Protein AF-A0A6A6PWF0-F1 (afdb_monomer_lite)

Foldseek 3Di:
DVCPVCVVVVNVVVCVVVVCCCVVAQFVQQQVVCCVVPVDGGGAADPDADSRNDRPDDDDDDDDVCCLAPPVQVVLLVVLVVQLVQWDDDPQATWHPFDFQPFWWFADPVGDIDGTAIHWLLVLVVLLVSLVVNLVRVCPYPSVVCNVVSVVNNVRRDHQQDAAPQLATAGGPDRTHTDLVTQQDLSSQVCLPPNVVDAPVDHDPCSLVNSVSSVVVSVVSDPWWAQSLLQVLQNCLRSLNQVSSVVSLVVNVVQCVPQPVHNFIDTPNHTDCNRVVSNVVSVVSQAWDQDDDLLQREIEGRSRHDQVPQWDKDFQDAGPQGKGKIWTHHRQATAEMEIERPPQDDYHYHYPRHDPPDLDHDYDYDDDPDDDDDDHDSPDDDDDPPPD

Organism: NCBI:txid245834

Radius of gyration: 24.99 Å; chains: 1; bounding box: 84×56×59 Å

Structure (mmCIF, N/CA/C/O backbone):
data_AF-A0A6A6PWF0-F1
#
_entry.id   AF-A0A6A6PWF0-F1
#
loop_
_atom_site.group_PDB
_atom_site.id
_atom_site.type_symbol
_atom_site.label_atom_id
_atom_site.label_alt_id
_atom_site.label_comp_id
_atom_site.label_asym_id
_atom_site.label_entity_id
_atom_site.label_seq_id
_atom_site.pdbx_PDB_ins_code
_atom_site.Cartn_x
_atom_site.Cartn_y
_atom_site.Cartn_z
_atom_site.occupancy
_atom_site.B_iso_or_equiv
_atom_site.auth_seq_id
_atom_site.auth_comp_id
_atom_site.auth_asym_id
_atom_site.auth_atom_id
_atom_site.pdbx_PDB_model_num
ATOM 1 N N . MET A 1 1 ? -35.819 4.314 -5.195 1.00 50.22 1 MET A N 1
ATOM 2 C CA . MET A 1 1 ? -36.202 5.014 -3.950 1.00 50.22 1 MET A CA 1
ATOM 3 C C . MET A 1 1 ? -36.511 6.486 -4.195 1.00 50.22 1 MET A C 1
ATOM 5 O O . MET A 1 1 ? -37.603 6.909 -3.853 1.00 50.22 1 MET A O 1
ATOM 9 N N . ASN A 1 2 ? -35.628 7.238 -4.864 1.00 58.84 2 ASN A N 1
ATOM 10 C CA . ASN A 1 2 ? -35.817 8.678 -5.130 1.00 58.84 2 ASN A CA 1
ATOM 11 C C . ASN A 1 2 ? -37.139 9.038 -5.842 1.00 58.84 2 ASN A C 1
ATOM 13 O O . ASN A 1 2 ? -37.716 10.078 -5.557 1.00 58.84 2 ASN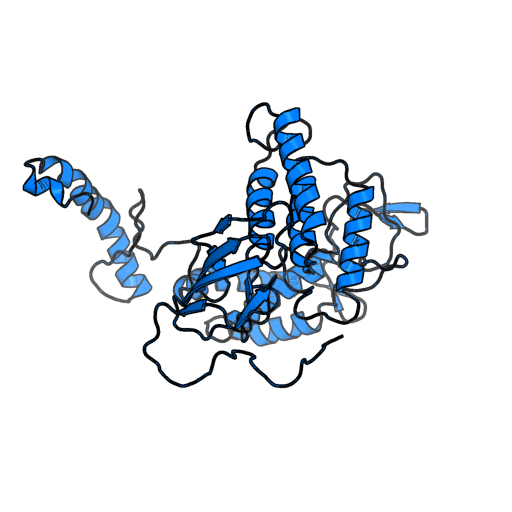 A O 1
ATOM 17 N N . HIS A 1 3 ? -37.653 8.156 -6.704 1.00 73.38 3 HIS A N 1
ATOM 18 C CA . HIS A 1 3 ? -38.919 8.341 -7.433 1.00 73.38 3 HIS A CA 1
ATOM 19 C C . HIS A 1 3 ? -40.106 7.575 -6.825 1.00 73.38 3 HIS A C 1
ATOM 21 O O . HIS A 1 3 ? -41.115 7.346 -7.480 1.00 73.38 3 HIS A O 1
ATOM 27 N N . TRP A 1 4 ? -40.005 7.089 -5.587 1.00 72.31 4 TRP A N 1
ATOM 28 C CA . TRP A 1 4 ? -41.142 6.392 -4.971 1.00 72.31 4 TRP A CA 1
ATOM 29 C C . TRP A 1 4 ? -42.232 7.359 -4.529 1.00 72.31 4 TRP A C 1
ATOM 31 O O . TRP A 1 4 ? -43.408 7.015 -4.568 1.00 72.31 4 TRP A O 1
ATOM 41 N N . LEU A 1 5 ? -41.837 8.576 -4.153 1.00 66.94 5 LEU A N 1
ATOM 42 C CA . LEU A 1 5 ? -42.781 9.606 -3.753 1.00 66.94 5 LEU A CA 1
ATOM 43 C C . LEU A 1 5 ? -43.485 10.259 -4.951 1.00 66.94 5 LEU A C 1
ATOM 45 O O . LEU A 1 5 ? -44.610 10.706 -4.793 1.00 66.94 5 LEU A O 1
ATOM 49 N N . THR A 1 6 ? -42.874 10.286 -6.142 1.00 68.25 6 THR A N 1
ATOM 50 C CA . THR A 1 6 ? -43.317 11.150 -7.252 1.00 68.25 6 THR A CA 1
ATOM 51 C C . THR A 1 6 ? -44.765 10.912 -7.653 1.00 68.25 6 THR A C 1
ATOM 53 O O . THR A 1 6 ? -45.541 11.863 -7.718 1.00 68.25 6 THR A O 1
ATOM 56 N N . GLU A 1 7 ? -45.163 9.653 -7.836 1.00 68.31 7 GLU A N 1
ATOM 57 C CA . GLU A 1 7 ? -46.548 9.336 -8.200 1.00 68.31 7 GLU A CA 1
ATOM 58 C C . GLU A 1 7 ? -47.506 9.512 -7.016 1.00 68.31 7 GLU A C 1
ATOM 60 O O . GLU A 1 7 ? -48.598 10.057 -7.166 1.00 68.31 7 GLU A O 1
ATOM 65 N N . MET A 1 8 ? -47.093 9.111 -5.808 1.00 59.66 8 MET A N 1
ATOM 66 C CA . MET A 1 8 ? -47.953 9.200 -4.621 1.00 59.66 8 MET A CA 1
ATOM 67 C C . MET A 1 8 ? -48.124 10.632 -4.090 1.00 59.66 8 MET A C 1
ATOM 69 O O . MET A 1 8 ? -49.036 10.875 -3.302 1.00 59.66 8 MET A O 1
ATOM 73 N N . THR A 1 9 ? -47.286 11.580 -4.522 1.00 62.66 9 THR A N 1
ATOM 74 C CA . THR A 1 9 ? -47.379 13.004 -4.166 1.00 62.66 9 THR A CA 1
ATOM 75 C C . THR A 1 9 ? -47.892 13.893 -5.303 1.00 62.66 9 THR A C 1
ATOM 77 O O . THR A 1 9 ? -47.871 15.111 -5.152 1.00 62.66 9 THR A O 1
ATOM 80 N N . GLY A 1 10 ? -48.341 13.328 -6.431 1.00 60.59 10 GLY A N 1
ATOM 81 C CA . GLY A 1 10 ? -48.897 14.096 -7.555 1.00 60.59 10 GLY A CA 1
ATOM 82 C C . GLY A 1 10 ? -47.872 14.914 -8.351 1.00 60.59 10 GLY A C 1
ATOM 83 O O . GLY A 1 10 ? -48.226 15.958 -8.884 1.00 60.59 10 GLY A O 1
ATOM 84 N N . LEU A 1 11 ? -46.617 14.453 -8.410 1.00 80.81 11 LEU A N 1
ATOM 85 C CA . LEU A 1 11 ? -45.506 15.065 -9.154 1.00 80.81 11 LEU A CA 1
ATOM 86 C C . LEU A 1 11 ? -45.065 14.162 -10.322 1.00 80.81 11 LEU A C 1
ATOM 88 O O . LEU A 1 11 ? -43.870 13.929 -10.518 1.00 80.81 11 LEU A O 1
ATOM 92 N N . SER A 1 12 ? -46.017 13.598 -11.070 1.00 78.88 12 SER A N 1
ATOM 93 C CA . SER A 1 12 ? -45.744 12.608 -12.125 1.00 78.88 12 SER A CA 1
ATOM 94 C C . SER A 1 12 ? -44.803 13.138 -13.216 1.00 78.88 12 SER A C 1
ATOM 96 O O . SER A 1 12 ? -43.999 12.390 -13.773 1.00 78.88 12 SER A O 1
ATOM 98 N N . GLU A 1 13 ? -44.822 14.442 -13.496 1.00 82.06 13 GLU A N 1
ATOM 99 C CA . GLU A 1 13 ? -43.918 15.085 -14.452 1.00 82.06 13 GLU A CA 1
ATOM 100 C C . GLU A 1 13 ? -42.437 15.020 -14.042 1.00 82.06 13 GLU A C 1
ATOM 102 O O . GLU A 1 13 ? -41.566 15.113 -14.904 1.00 82.06 13 GLU A O 1
ATOM 107 N N . MET A 1 14 ? -42.136 14.821 -12.752 1.00 81.50 14 MET A N 1
ATOM 108 C CA . MET A 1 14 ? -40.769 14.673 -12.233 1.00 81.50 14 MET A CA 1
ATOM 109 C C . MET A 1 14 ? -40.227 13.241 -12.393 1.00 81.50 14 ME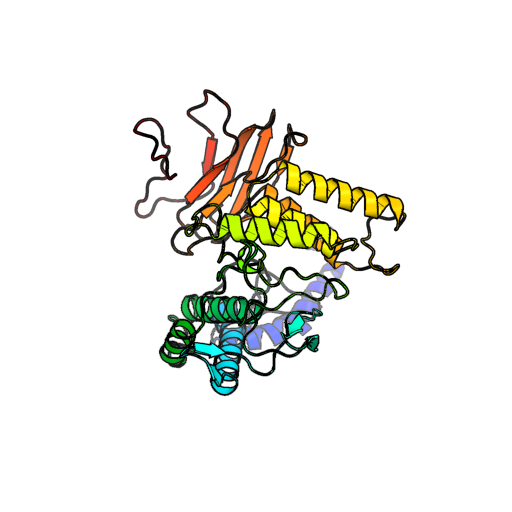T A C 1
ATOM 111 O O . MET A 1 14 ? -39.047 12.988 -12.148 1.00 81.50 14 MET A O 1
ATOM 115 N N . SER A 1 15 ? -41.070 12.288 -12.810 1.00 83.06 15 SER A N 1
ATOM 116 C CA . SER A 1 15 ? -40.637 10.948 -13.228 1.00 83.06 15 SER A CA 1
ATOM 117 C C . SER A 1 15 ? -40.211 10.915 -14.705 1.00 83.06 15 SER A C 1
ATOM 119 O O . SER A 1 15 ? -39.480 10.010 -15.109 1.00 83.06 15 SER A O 1
ATOM 121 N N . LEU A 1 16 ? -40.625 11.894 -15.525 1.00 83.19 16 LEU A N 1
ATOM 122 C CA . LEU A 1 16 ? -40.379 11.885 -16.974 1.00 83.19 16 LEU A CA 1
ATOM 123 C C . LEU A 1 16 ? -38.888 11.902 -17.317 1.00 83.19 16 LEU A C 1
ATOM 125 O O . LEU A 1 16 ? -38.469 11.212 -18.241 1.00 83.19 16 LEU A O 1
ATOM 129 N N . GLN A 1 17 ? -38.073 12.635 -16.558 1.00 81.62 17 GLN A N 1
ATOM 130 C CA . GLN A 1 17 ? -36.632 12.717 -16.795 1.00 81.62 17 GLN A CA 1
ATOM 131 C C . GLN A 1 17 ? -35.948 11.363 -16.580 1.00 81.62 17 GLN A C 1
ATOM 133 O O . GLN A 1 17 ? -35.047 11.022 -17.342 1.00 81.62 17 GLN A O 1
ATOM 138 N N . LEU A 1 18 ? -36.405 10.570 -15.602 1.00 82.19 18 LEU A N 1
ATOM 139 C CA . LEU A 1 18 ? -35.912 9.208 -15.395 1.00 82.19 18 LEU A CA 1
ATOM 140 C C . LEU A 1 18 ? -36.261 8.327 -16.596 1.00 82.19 18 LEU A C 1
ATOM 142 O O . LEU A 1 18 ? -35.384 7.655 -17.125 1.00 82.19 18 LEU A O 1
ATOM 146 N N . PHE A 1 19 ? -37.513 8.358 -17.063 1.00 84.44 19 PHE A N 1
ATOM 147 C CA . PHE A 1 19 ? -37.938 7.534 -18.198 1.00 84.44 19 PHE A CA 1
ATOM 148 C C . PHE A 1 19 ? -37.248 7.925 -19.507 1.00 84.44 19 PHE A C 1
ATOM 150 O O . PHE A 1 19 ? -36.826 7.044 -20.253 1.00 84.44 19 PHE A O 1
ATOM 157 N N . GLU A 1 20 ? -37.085 9.220 -19.778 1.00 88.50 20 GLU A N 1
ATOM 158 C CA . GLU A 1 20 ? -36.365 9.706 -20.959 1.00 88.50 20 GLU A CA 1
ATOM 159 C C . GLU A 1 20 ? -34.874 9.358 -20.894 1.00 88.50 20 GLU A C 1
ATOM 161 O O . GLU A 1 20 ? -34.296 8.931 -21.893 1.00 88.50 20 GLU A O 1
ATOM 166 N N . PHE A 1 21 ? -34.244 9.475 -19.723 1.00 86.31 21 PHE A N 1
ATOM 167 C CA . PHE A 1 21 ? -32.865 9.038 -19.528 1.00 86.31 21 PHE A CA 1
ATOM 168 C C . PHE A 1 21 ? -32.724 7.520 -19.725 1.00 86.31 21 PHE A C 1
ATOM 170 O O . PHE A 1 21 ? -31.868 7.074 -20.493 1.00 86.31 21 PHE A O 1
ATOM 177 N N . THR A 1 22 ? -33.608 6.719 -19.121 1.00 87.31 22 THR A N 1
ATOM 178 C CA . THR A 1 22 ? -33.600 5.263 -19.291 1.00 87.31 22 THR A CA 1
ATOM 179 C C . THR A 1 22 ? -33.787 4.877 -20.754 1.00 87.31 22 THR A C 1
ATOM 181 O O . THR A 1 22 ? -32.994 4.115 -21.293 1.00 87.31 22 THR A O 1
ATOM 184 N N . LYS A 1 23 ? -34.785 5.441 -21.434 1.00 89.19 23 LYS A N 1
ATOM 185 C CA . LYS A 1 23 ? -35.098 5.108 -22.825 1.00 89.19 23 LYS A CA 1
ATOM 186 C C . LYS A 1 23 ? -34.008 5.537 -23.804 1.00 89.19 23 LYS A C 1
ATOM 188 O O . LYS A 1 23 ? -33.675 4.778 -24.706 1.00 89.19 23 LYS A O 1
ATOM 193 N N . ASN A 1 24 ? -33.487 6.754 -23.665 1.00 85.00 24 ASN A N 1
ATOM 194 C CA . ASN A 1 24 ? -32.607 7.336 -24.679 1.00 85.00 24 ASN A CA 1
ATOM 195 C C . ASN A 1 24 ? -31.121 7.057 -24.427 1.00 85.00 24 ASN A C 1
ATOM 197 O O . ASN A 1 24 ? -30.316 7.265 -25.333 1.00 85.00 24 ASN A O 1
ATOM 201 N N . ARG A 1 25 ? -30.739 6.649 -23.209 1.00 79.81 25 ARG A N 1
ATOM 202 C CA . ARG A 1 25 ? -29.336 6.413 -22.827 1.00 79.81 25 ARG A CA 1
ATOM 203 C C . ARG A 1 25 ? -29.112 5.006 -22.289 1.00 79.81 25 ARG A C 1
ATOM 205 O O . ARG A 1 25 ? -28.317 4.269 -22.857 1.00 79.81 25 ARG A O 1
ATOM 212 N N . VAL A 1 26 ? -29.845 4.616 -21.247 1.00 81.69 26 VAL A N 1
ATOM 213 C CA . VAL A 1 26 ? -29.623 3.331 -20.560 1.00 81.69 26 VAL A CA 1
ATOM 214 C C . VAL A 1 26 ? -30.003 2.146 -21.446 1.00 81.69 26 VAL A C 1
ATOM 216 O O . VAL A 1 26 ? -29.246 1.193 -21.540 1.00 81.69 26 VAL A O 1
ATOM 219 N N . MET A 1 27 ? -31.149 2.189 -22.127 1.00 88.19 27 MET A N 1
ATOM 220 C CA . MET A 1 27 ? -31.620 1.073 -22.949 1.00 88.19 27 MET A CA 1
ATOM 221 C C . MET A 1 27 ? -30.676 0.762 -24.126 1.00 88.19 27 MET A C 1
ATOM 223 O O . MET A 1 27 ? -30.226 -0.378 -24.185 1.00 88.19 27 MET A O 1
ATOM 227 N N . PRO A 1 28 ? -30.290 1.715 -25.007 1.00 83.56 28 PRO A N 1
ATOM 228 C CA . PRO A 1 28 ? -29.384 1.422 -26.127 1.00 83.56 28 PRO A CA 1
ATOM 229 C C . PRO A 1 28 ? -28.013 0.893 -25.684 1.00 83.56 28 PRO A C 1
ATOM 231 O O . PRO A 1 28 ? -27.473 -0.042 -26.274 1.00 83.56 28 PRO A O 1
ATOM 234 N N . ASN A 1 29 ? -27.459 1.457 -24.607 1.00 73.38 29 ASN A N 1
ATOM 235 C CA . ASN A 1 29 ? -26.204 0.974 -24.034 1.00 73.38 29 ASN A CA 1
ATOM 236 C C . ASN A 1 29 ? -26.389 -0.416 -23.404 1.00 73.38 29 ASN A C 1
ATOM 238 O O . ASN A 1 29 ? -25.547 -1.295 -23.567 1.00 73.38 29 ASN A O 1
ATOM 242 N N . GLY A 1 30 ? -27.521 -0.639 -22.736 1.00 76.94 30 GLY A N 1
ATOM 243 C CA . GLY A 1 30 ? -27.873 -1.901 -22.102 1.00 76.94 30 GLY A CA 1
ATOM 244 C C . GLY A 1 30 ? -28.115 -3.042 -23.085 1.00 76.94 30 GLY A C 1
ATOM 245 O O . GLY A 1 30 ? -27.901 -4.194 -22.713 1.00 76.94 30 GLY A O 1
ATOM 246 N N . GLU A 1 31 ? -28.535 -2.750 -24.321 1.00 81.94 31 GLU A N 1
ATOM 247 C CA . GLU A 1 31 ? -28.619 -3.735 -25.410 1.00 81.94 31 GLU A CA 1
ATOM 248 C C . GLU A 1 31 ? -27.229 -4.251 -25.777 1.00 81.94 31 GLU A C 1
ATOM 250 O O . GLU A 1 31 ? -26.996 -5.459 -25.793 1.00 81.94 31 GLU A O 1
ATOM 255 N N . SER A 1 32 ? -26.280 -3.327 -25.950 1.00 65.44 32 SER A N 1
ATOM 256 C CA . SER A 1 32 ? -24.874 -3.671 -26.187 1.00 65.44 32 SER A CA 1
ATOM 257 C C . SER A 1 32 ? -24.307 -4.473 -25.015 1.00 65.44 32 SER A C 1
ATOM 259 O O . SER A 1 32 ? -23.651 -5.488 -25.216 1.00 65.44 32 SER A O 1
ATOM 261 N N . THR A 1 33 ? -24.603 -4.076 -23.776 1.00 67.19 33 THR A N 1
ATOM 262 C CA . THR A 1 33 ? -24.169 -4.800 -22.573 1.00 67.19 33 THR A CA 1
ATOM 263 C C . THR A 1 33 ? -24.767 -6.208 -22.495 1.00 67.19 33 THR A C 1
ATOM 265 O O . THR A 1 33 ? -24.056 -7.151 -22.153 1.00 67.19 33 THR A O 1
ATOM 268 N N . ALA A 1 34 ? -26.049 -6.387 -22.827 1.00 62.06 34 ALA A N 1
ATOM 269 C CA . ALA A 1 34 ? -26.700 -7.697 -22.820 1.00 62.06 34 ALA A CA 1
ATOM 270 C C . ALA A 1 34 ? -26.109 -8.643 -23.876 1.00 62.06 34 ALA A C 1
ATOM 272 O O . ALA A 1 34 ? -25.882 -9.822 -23.590 1.00 62.06 34 ALA A O 1
ATOM 273 N N . GLU A 1 35 ? -25.806 -8.119 -25.063 1.00 66.19 35 GLU A N 1
ATOM 274 C CA . GLU A 1 35 ? -25.160 -8.869 -26.137 1.00 66.19 35 GLU A CA 1
ATOM 275 C C . GLU A 1 35 ? -23.707 -9.211 -25.782 1.00 66.19 35 GLU A C 1
ATOM 277 O O . GLU A 1 35 ? -23.317 -10.376 -25.806 1.00 66.19 35 GLU A O 1
ATOM 282 N N . ILE A 1 36 ? -22.915 -8.215 -25.383 1.00 51.59 36 ILE A N 1
ATOM 283 C CA . ILE A 1 36 ? -21.474 -8.360 -25.149 1.00 51.59 36 ILE A CA 1
ATOM 284 C C . ILE A 1 36 ? -21.184 -9.194 -23.897 1.00 51.59 36 ILE A C 1
ATOM 286 O O . ILE A 1 36 ? -20.310 -10.059 -23.933 1.00 51.59 36 ILE A O 1
ATOM 290 N N . LEU A 1 37 ? -21.885 -8.949 -22.783 1.00 48.75 37 LEU A N 1
ATOM 291 C CA . LEU A 1 37 ? -21.586 -9.614 -21.508 1.00 48.75 37 LEU A CA 1
ATOM 292 C C . LEU A 1 37 ? -22.328 -10.936 -21.327 1.00 48.75 37 LEU A C 1
ATOM 294 O O . LEU A 1 37 ? -21.829 -11.821 -20.632 1.00 48.75 37 LEU A O 1
ATOM 298 N N . TYR A 1 38 ? -23.515 -11.074 -21.919 1.00 56.97 38 TYR A N 1
ATOM 299 C CA . TYR A 1 38 ? -24.390 -12.218 -21.654 1.00 56.97 38 TYR A CA 1
ATOM 300 C C . TYR A 1 38 ? -24.803 -12.988 -22.904 1.00 56.97 38 TYR A C 1
ATOM 302 O O . TYR A 1 38 ? -25.457 -14.021 -22.769 1.00 56.97 38 TYR A O 1
ATOM 310 N N . ASN A 1 39 ? -24.413 -12.537 -24.102 1.00 73.19 39 ASN A N 1
ATOM 311 C CA . ASN A 1 39 ? -24.857 -13.103 -25.377 1.00 73.19 39 ASN A CA 1
ATOM 312 C C . ASN A 1 39 ? -26.389 -13.261 -25.439 1.00 73.19 39 ASN A C 1
ATOM 314 O O . ASN A 1 39 ? -26.926 -14.257 -25.929 1.00 73.19 39 ASN A O 1
ATOM 318 N N . CYS A 1 40 ? -27.091 -12.279 -24.874 1.00 68.38 40 CYS A N 1
ATOM 319 C CA . CYS A 1 40 ? -28.536 -12.262 -24.735 1.00 68.38 40 CYS A CA 1
ATOM 320 C C . CYS A 1 40 ? -29.131 -11.136 -25.576 1.00 68.38 40 CYS A C 1
ATOM 322 O O . CYS A 1 40 ? -28.606 -10.029 -25.625 1.00 68.38 40 CYS A O 1
ATOM 324 N N . SER A 1 41 ? -30.289 -11.400 -26.174 1.00 71.25 41 SER A N 1
ATOM 325 C CA . SER A 1 41 ? -31.147 -10.353 -26.732 1.00 71.25 41 SER A CA 1
ATOM 326 C C . SER A 1 41 ? -31.846 -9.559 -25.621 1.00 71.25 41 SER A C 1
ATOM 328 O O . SER A 1 41 ? -32.154 -10.121 -24.568 1.00 71.25 41 SER A O 1
ATOM 330 N N . GLY A 1 42 ? -32.218 -8.307 -25.890 1.00 84.44 42 GLY A N 1
ATOM 331 C CA . GLY A 1 42 ? -32.834 -7.405 -24.908 1.00 84.44 42 GLY A CA 1
ATOM 332 C C . GLY A 1 42 ? -31.804 -6.429 -24.345 1.00 84.44 42 GLY A C 1
ATOM 333 O O . GLY A 1 42 ? -30.763 -6.249 -24.959 1.00 84.44 42 GLY A O 1
ATOM 334 N N . TRP A 1 43 ? -32.082 -5.802 -23.201 1.00 90.69 43 TRP A N 1
ATOM 335 C CA . TRP A 1 43 ? -31.158 -4.865 -22.555 1.00 90.69 43 TRP A CA 1
ATOM 336 C C . TRP A 1 43 ? -31.033 -5.151 -21.060 1.00 90.69 43 TRP A C 1
ATOM 338 O O . TRP A 1 43 ? -31.970 -5.648 -20.432 1.00 90.69 43 TRP A O 1
ATOM 348 N N . VAL A 1 44 ? -29.876 -4.827 -20.489 1.00 73.38 44 VAL A N 1
ATOM 349 C CA . VAL A 1 44 ? -29.591 -4.960 -19.056 1.00 73.38 44 VAL A CA 1
ATOM 350 C C . VAL A 1 44 ? -28.894 -3.701 -18.550 1.00 73.38 44 VAL A C 1
ATOM 352 O O . VAL A 1 44 ? -28.167 -3.050 -19.289 1.00 73.38 44 VAL A O 1
ATOM 355 N N . SER A 1 45 ? -29.118 -3.349 -17.289 1.00 73.50 45 SER A N 1
ATOM 356 C CA . SER A 1 45 ? -28.374 -2.306 -16.584 1.00 73.50 45 SER A CA 1
ATOM 357 C C . SER A 1 45 ? -28.095 -2.784 -15.162 1.00 73.50 45 SER A C 1
ATOM 359 O O . SER A 1 45 ? -28.877 -3.556 -14.598 1.00 73.50 45 SER A O 1
ATOM 361 N N . HIS A 1 46 ? -26.960 -2.374 -14.605 1.00 76.88 46 HIS A N 1
ATOM 362 C CA . HIS A 1 46 ? -26.474 -2.833 -13.308 1.00 76.88 46 HIS A CA 1
ATOM 363 C C . HIS A 1 46 ? -26.685 -1.773 -12.220 1.00 76.88 46 HIS A C 1
ATOM 365 O O . HIS A 1 46 ? -27.330 -0.749 -12.425 1.00 76.88 46 HIS A O 1
ATOM 371 N N . HIS A 1 47 ? -26.198 -2.069 -11.015 1.00 56.47 47 HIS A N 1
ATOM 372 C CA . HIS A 1 47 ? -26.518 -1.329 -9.794 1.00 56.47 47 HIS A CA 1
ATOM 373 C C . HIS A 1 47 ? -26.172 0.174 -9.819 1.00 56.47 47 HIS A C 1
ATOM 375 O O . HIS A 1 47 ? -26.850 0.934 -9.129 1.00 56.47 47 HIS A O 1
ATOM 381 N N . ASN A 1 48 ? -25.205 0.599 -10.644 1.00 55.44 48 ASN A N 1
ATOM 382 C CA . ASN A 1 48 ? -24.834 2.000 -10.852 1.00 55.44 48 ASN A CA 1
ATOM 383 C C . ASN A 1 48 ? -25.076 2.415 -12.310 1.00 55.44 48 ASN A C 1
ATOM 385 O O . ASN A 1 48 ? -24.908 1.614 -13.223 1.00 55.44 48 ASN A O 1
ATOM 389 N N . ASN A 1 49 ? -25.496 3.664 -12.508 1.00 62.97 49 ASN A N 1
ATOM 390 C CA . ASN A 1 49 ? -25.573 4.348 -13.803 1.00 62.97 49 ASN A CA 1
ATOM 391 C C . ASN A 1 49 ? -25.035 5.772 -13.605 1.00 62.97 49 ASN A C 1
ATOM 393 O O . ASN A 1 49 ? -25.128 6.324 -12.506 1.00 62.97 49 ASN A O 1
ATOM 397 N N . ASP A 1 50 ? -24.532 6.386 -14.668 1.00 65.62 50 ASP A N 1
ATOM 398 C CA . ASP A 1 50 ? -24.020 7.757 -14.672 1.00 65.62 50 ASP A CA 1
ATOM 399 C C . ASP A 1 50 ? -24.736 8.629 -15.721 1.00 65.62 50 ASP A C 1
ATOM 401 O O . ASP A 1 50 ? -25.695 8.199 -16.356 1.00 65.62 50 ASP A O 1
ATOM 405 N N . LEU A 1 51 ? -24.286 9.869 -15.938 1.00 63.91 51 LEU A N 1
ATOM 406 C CA . LEU A 1 51 ? -24.880 10.772 -16.937 1.00 63.91 51 LEU A CA 1
ATOM 407 C C . LEU A 1 51 ? -24.874 10.196 -18.367 1.00 63.91 51 LEU A C 1
ATOM 409 O O . LEU A 1 51 ? -25.715 10.565 -19.193 1.00 63.91 51 LEU A O 1
ATOM 413 N N . TRP A 1 52 ? -23.928 9.314 -18.676 1.00 65.00 52 TRP A N 1
ATOM 414 C CA . TRP A 1 52 ? -23.745 8.744 -20.006 1.00 65.00 52 TRP A CA 1
ATOM 415 C C . TRP A 1 52 ? -24.626 7.514 -20.242 1.00 65.00 52 TRP A C 1
ATOM 417 O O . TRP A 1 52 ? -24.719 7.048 -21.379 1.00 65.00 52 TRP A O 1
ATOM 427 N N . GLY A 1 53 ? -25.341 7.051 -19.212 1.00 63.97 53 GLY A N 1
ATOM 428 C CA . GLY A 1 53 ? -26.150 5.841 -19.270 1.00 63.97 53 GLY A CA 1
ATOM 429 C C . GLY A 1 53 ? -25.287 4.592 -19.238 1.00 63.97 53 GLY A C 1
ATOM 430 O O . GLY A 1 53 ? -25.591 3.648 -19.969 1.00 63.97 53 GLY A O 1
ATOM 431 N N . ASP A 1 54 ? -24.197 4.607 -18.463 1.00 65.19 54 ASP A N 1
ATOM 432 C CA . ASP A 1 54 ? -23.388 3.411 -18.279 1.00 65.19 54 ASP A CA 1
ATOM 433 C C . ASP A 1 54 ? -24.242 2.279 -17.697 1.00 65.19 54 ASP A C 1
ATOM 435 O O . ASP A 1 54 ? -24.896 2.412 -16.663 1.00 65.19 54 ASP A O 1
ATOM 439 N N . THR A 1 55 ? -24.265 1.176 -18.432 1.00 67.06 55 THR A N 1
ATOM 440 C CA . THR A 1 55 ? -25.005 -0.039 -18.089 1.00 67.06 55 THR A CA 1
ATOM 441 C C . THR A 1 55 ? -24.077 -1.191 -17.774 1.00 67.06 55 THR A C 1
ATOM 443 O O . THR A 1 55 ? -24.550 -2.253 -17.357 1.00 67.06 55 THR A O 1
ATOM 446 N N . ALA A 1 56 ? -22.768 -0.987 -17.934 1.00 54.12 56 ALA A N 1
ATOM 447 C CA . ALA A 1 56 ? -21.777 -1.905 -17.438 1.00 54.12 56 ALA A CA 1
ATOM 448 C C . ALA A 1 56 ? -21.826 -1.920 -15.899 1.00 54.12 56 ALA A C 1
ATOM 450 O O . ALA A 1 56 ? -22.243 -0.958 -15.251 1.00 54.12 56 ALA A O 1
ATOM 451 N N . PRO A 1 57 ? -21.421 -3.022 -15.265 1.00 50.69 57 PRO A N 1
ATOM 452 C CA . PRO A 1 57 ? -21.221 -3.025 -13.825 1.00 50.69 57 PRO A CA 1
ATOM 453 C C . PRO A 1 57 ? -20.059 -2.074 -13.458 1.00 50.69 57 PRO A C 1
ATOM 455 O O . PRO A 1 57 ? -18.907 -2.397 -13.736 1.00 50.69 57 PRO A O 1
ATOM 458 N N . HIS A 1 58 ? -20.350 -0.930 -12.828 1.00 46.84 58 HIS A N 1
ATOM 459 C CA . HIS A 1 58 ? -19.355 0.052 -12.351 1.00 46.84 58 HIS A CA 1
ATOM 460 C C . HIS A 1 58 ? -19.066 -0.132 -10.845 1.00 46.84 58 HIS A C 1
ATOM 462 O O . HIS A 1 58 ? -20.033 -0.237 -10.096 1.00 46.84 58 HIS A O 1
ATOM 468 N N . ASP A 1 59 ? -17.795 -0.229 -10.407 1.00 34.88 59 ASP A N 1
ATOM 469 C CA . ASP A 1 59 ? -17.088 0.710 -9.487 1.00 34.88 59 ASP A CA 1
ATOM 470 C C . ASP A 1 59 ? -15.785 0.154 -8.837 1.00 34.88 59 ASP A C 1
ATOM 472 O O . ASP A 1 59 ? -15.576 -1.055 -8.714 1.00 34.88 59 ASP A O 1
ATOM 476 N N . GLU A 1 60 ? -14.936 1.090 -8.383 1.00 40.03 60 GLU A N 1
ATOM 477 C CA . GLU A 1 60 ? -13.510 1.028 -7.981 1.00 40.03 60 GLU A CA 1
ATOM 478 C C . GLU A 1 60 ? -13.144 0.354 -6.642 1.00 40.03 60 GLU A C 1
ATOM 480 O O . GLU A 1 60 ? -11.978 0.316 -6.259 1.00 40.03 60 GLU A O 1
ATOM 485 N N . PHE A 1 61 ? -14.076 -0.258 -5.925 1.00 39.06 61 PHE A N 1
ATOM 486 C CA . PHE A 1 61 ? -13.748 -1.132 -4.797 1.00 39.06 61 PHE A CA 1
ATOM 487 C C . PHE A 1 61 ? -14.821 -2.201 -4.695 1.00 39.06 61 PHE A C 1
ATOM 489 O O . PHE A 1 61 ? -15.845 -1.988 -4.057 1.00 39.06 61 PHE A O 1
ATOM 496 N N . THR A 1 62 ? -14.605 -3.358 -5.318 1.00 34.97 62 THR A N 1
ATOM 497 C CA . THR A 1 62 ? -15.083 -4.682 -4.878 1.00 34.97 62 THR A CA 1
ATOM 498 C C . THR A 1 62 ? -14.718 -5.733 -5.923 1.00 34.97 62 THR A C 1
ATOM 500 O O . THR A 1 62 ? -14.666 -5.469 -7.121 1.00 34.97 62 THR A O 1
ATOM 503 N N . GLY A 1 63 ? -14.418 -6.947 -5.460 1.00 40.38 63 GLY A N 1
ATOM 504 C CA . GLY A 1 63 ? -14.034 -8.054 -6.327 1.00 40.38 63 GLY A CA 1
ATOM 505 C C . GLY A 1 63 ? -15.191 -8.498 -7.216 1.00 40.38 63 GLY A C 1
ATOM 506 O O . GLY A 1 63 ? -16.065 -9.232 -6.765 1.00 40.38 63 GLY A O 1
ATOM 507 N N . ASN A 1 64 ? -15.156 -8.098 -8.485 1.00 43.91 64 ASN A N 1
ATOM 508 C CA . ASN A 1 64 ? -15.931 -8.712 -9.552 1.00 43.91 64 ASN A CA 1
ATOM 509 C C . ASN A 1 64 ? -14.956 -9.285 -10.587 1.00 43.91 64 ASN A C 1
ATOM 511 O O . ASN A 1 64 ? -14.085 -8.585 -11.106 1.00 43.91 64 ASN A O 1
ATOM 515 N N . THR A 1 65 ? -15.122 -10.564 -10.903 1.00 48.25 65 THR A N 1
ATOM 516 C CA . THR A 1 65 ? -14.405 -11.273 -11.967 1.00 48.25 65 THR A CA 1
ATOM 517 C C . THR A 1 65 ? -14.471 -10.546 -13.320 1.00 48.25 65 THR A C 1
ATOM 519 O O . THR A 1 65 ? -13.541 -10.675 -14.103 1.00 48.25 65 THR A O 1
ATOM 522 N N . SER A 1 66 ? -15.479 -9.709 -13.599 1.00 48.53 66 SER A N 1
ATOM 523 C CA . SER A 1 66 ? -15.536 -8.948 -14.860 1.00 48.53 66 SER A CA 1
ATOM 524 C C . SER A 1 66 ? -14.397 -7.930 -15.012 1.00 48.53 66 SER A C 1
ATOM 526 O O . SER A 1 66 ? -13.696 -7.986 -16.014 1.00 48.53 66 SER A O 1
ATOM 528 N N . PHE A 1 67 ? -14.143 -7.057 -14.024 1.00 55.38 67 PHE A N 1
ATOM 529 C CA . PHE A 1 67 ? -13.026 -6.090 -14.074 1.00 55.38 67 PHE A CA 1
ATOM 530 C C . PHE A 1 67 ? -11.678 -6.791 -14.267 1.00 55.38 67 PHE A C 1
ATOM 532 O O . PHE A 1 67 ? -10.822 -6.339 -15.032 1.00 55.38 67 PHE A O 1
ATOM 539 N N . LEU A 1 68 ? -11.519 -7.929 -13.584 1.00 56.66 68 LEU A N 1
ATOM 540 C CA . LEU A 1 68 ? -10.329 -8.754 -13.680 1.00 56.66 68 LEU A CA 1
ATOM 541 C C . LEU A 1 68 ? -10.083 -9.183 -15.132 1.00 56.66 68 LEU A C 1
ATOM 543 O O . LEU A 1 68 ? -9.001 -8.938 -15.656 1.00 56.66 68 LEU A O 1
ATOM 547 N N . HIS A 1 69 ? -11.093 -9.759 -15.788 1.00 58.25 69 HIS A N 1
ATOM 548 C CA . HIS A 1 69 ? -10.978 -10.296 -17.144 1.00 58.25 69 HIS A CA 1
ATOM 549 C C . HIS A 1 69 ? -10.956 -9.222 -18.242 1.00 58.25 69 HIS A C 1
ATOM 551 O O . HIS A 1 69 ? -10.189 -9.360 -19.191 1.00 58.25 69 HIS A O 1
ATOM 557 N N . THR A 1 70 ? -11.766 -8.164 -18.142 1.00 59.00 70 THR A N 1
ATOM 558 C CA . THR A 1 70 ? -11.950 -7.200 -19.243 1.00 59.00 70 THR A CA 1
ATOM 559 C C . THR A 1 70 ? -10.995 -6.012 -19.198 1.00 59.00 70 THR A C 1
ATOM 561 O O . THR A 1 70 ? -10.803 -5.366 -20.224 1.00 59.00 70 THR A O 1
ATOM 564 N N . THR A 1 71 ? -10.395 -5.717 -18.039 1.00 63.09 71 THR A N 1
ATOM 565 C CA . THR A 1 71 ? -9.598 -4.494 -17.844 1.00 63.09 71 THR A CA 1
ATOM 566 C C . THR A 1 71 ? -8.231 -4.789 -17.238 1.00 63.09 71 THR A C 1
ATOM 568 O O . THR A 1 71 ? -7.208 -4.531 -17.871 1.00 63.09 71 THR A O 1
ATOM 571 N N . ALA A 1 72 ? -8.189 -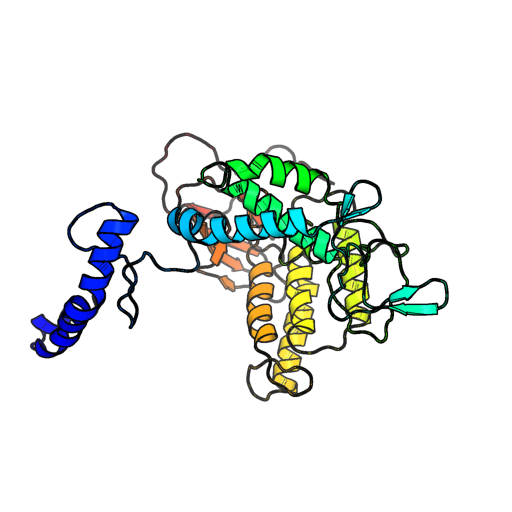5.361 -16.031 1.00 65.12 72 ALA A N 1
ATOM 572 C CA . ALA A 1 72 ? -6.931 -5.537 -15.306 1.00 65.12 72 ALA A CA 1
ATOM 573 C C . ALA A 1 72 ? -5.980 -6.502 -16.026 1.00 65.12 72 ALA A C 1
ATOM 575 O O . ALA A 1 72 ? -4.792 -6.220 -16.163 1.00 65.12 72 ALA A O 1
ATOM 576 N N . ILE A 1 73 ? -6.497 -7.628 -16.521 1.00 72.00 73 ILE A N 1
ATOM 577 C CA . ILE A 1 73 ? -5.676 -8.642 -17.185 1.00 72.00 73 ILE A CA 1
ATOM 578 C C . ILE A 1 73 ? -5.115 -8.171 -18.521 1.00 72.00 73 ILE A C 1
ATOM 580 O O . ILE A 1 73 ? -3.918 -8.375 -18.713 1.00 72.00 73 ILE A O 1
ATOM 584 N N . PRO A 1 74 ? -5.876 -7.524 -19.421 1.00 78.06 74 PRO A N 1
ATOM 585 C CA . PRO A 1 74 ? -5.299 -6.931 -20.623 1.00 78.06 74 PRO A CA 1
ATOM 586 C C . PRO A 1 74 ? -4.172 -5.928 -20.327 1.00 78.06 74 PRO A C 1
ATOM 588 O O . PRO A 1 74 ? -3.126 -5.991 -20.968 1.00 78.06 74 PRO A O 1
ATOM 591 N N . ILE A 1 75 ? -4.327 -5.070 -19.309 1.00 76.06 75 ILE A N 1
ATOM 592 C CA . ILE A 1 75 ? -3.282 -4.112 -18.899 1.00 76.06 75 ILE A CA 1
ATOM 593 C C . ILE A 1 75 ? -2.036 -4.845 -18.391 1.00 76.06 75 ILE A C 1
ATOM 595 O O . ILE A 1 75 ? -0.929 -4.591 -18.864 1.00 76.06 75 ILE A O 1
ATOM 599 N N . LEU A 1 76 ? -2.205 -5.779 -17.449 1.00 76.38 76 LEU A N 1
ATOM 600 C CA . LEU A 1 76 ? -1.088 -6.551 -16.899 1.00 76.38 76 LEU A CA 1
ATOM 601 C C . LEU A 1 76 ? -0.408 -7.403 -17.977 1.00 76.38 76 LEU A C 1
ATOM 603 O O . LEU A 1 76 ? 0.810 -7.537 -17.966 1.00 76.38 76 LEU A O 1
ATOM 607 N N . THR A 1 77 ? -1.178 -7.933 -18.928 1.00 81.19 77 THR A N 1
ATOM 608 C CA . THR A 1 77 ? -0.659 -8.676 -20.082 1.00 81.19 77 THR A CA 1
ATOM 609 C C . THR A 1 77 ? 0.258 -7.793 -20.923 1.00 81.19 77 THR A C 1
ATOM 611 O O . THR A 1 77 ? 1.415 -8.154 -21.119 1.00 81.19 77 THR A O 1
ATOM 614 N N . GLY A 1 78 ? -0.205 -6.604 -21.323 1.00 78.62 78 GLY A N 1
ATOM 615 C CA . GLY A 1 78 ? 0.608 -5.666 -22.101 1.00 78.62 78 GLY A CA 1
ATOM 616 C C . GLY A 1 78 ? 1.871 -5.204 -21.364 1.00 78.62 78 GLY A C 1
ATOM 617 O O . GLY A 1 78 ? 2.921 -5.048 -21.983 1.00 78.62 78 GLY A O 1
ATOM 618 N N . LEU A 1 79 ? 1.813 -5.044 -20.035 1.00 80.75 79 LEU A N 1
ATOM 619 C CA . LEU A 1 79 ? 3.001 -4.750 -19.224 1.00 80.75 79 LEU A CA 1
ATOM 620 C C . LEU A 1 79 ? 4.007 -5.909 -19.240 1.00 80.75 79 LEU A C 1
ATOM 622 O O . LEU A 1 79 ? 5.202 -5.674 -19.410 1.00 80.75 79 LEU A O 1
ATOM 626 N N . VAL A 1 80 ? 3.547 -7.155 -19.085 1.00 84.56 80 VAL A N 1
ATOM 627 C CA . VAL A 1 80 ? 4.423 -8.338 -19.152 1.00 84.56 80 VAL A CA 1
ATOM 628 C C . VAL A 1 80 ? 5.071 -8.465 -20.530 1.00 84.56 80 VAL A C 1
ATOM 630 O O . VAL A 1 80 ? 6.273 -8.717 -20.606 1.00 84.56 80 VAL A O 1
ATOM 633 N N . GLU A 1 81 ? 4.310 -8.251 -21.603 1.00 84.81 81 GLU A N 1
ATOM 634 C CA . GLU A 1 81 ? 4.819 -8.263 -22.979 1.00 84.81 81 GLU A CA 1
ATOM 635 C C . GLU A 1 81 ? 5.870 -7.169 -23.201 1.00 84.81 81 GLU A C 1
ATOM 637 O O . GLU A 1 81 ? 6.975 -7.466 -23.651 1.00 84.81 81 GLU A O 1
ATOM 642 N N . PHE A 1 82 ? 5.584 -5.927 -22.798 1.00 88.44 82 PHE A N 1
ATOM 643 C CA . PHE A 1 82 ? 6.544 -4.827 -22.895 1.00 88.44 82 PHE A CA 1
ATOM 644 C C . PHE A 1 82 ? 7.850 -5.151 -22.168 1.00 88.44 82 PHE A C 1
ATOM 646 O O . PHE A 1 82 ? 8.932 -5.024 -22.738 1.00 88.44 82 PHE A O 1
ATOM 653 N N . TYR A 1 83 ? 7.766 -5.593 -20.913 1.00 87.81 83 TYR A N 1
ATOM 654 C CA . TYR A 1 83 ? 8.959 -5.879 -20.128 1.00 87.81 83 TYR A CA 1
ATOM 655 C C . TYR A 1 83 ? 9.713 -7.102 -20.636 1.00 87.81 83 TYR A C 1
ATOM 657 O O . TYR A 1 83 ? 10.931 -7.164 -20.491 1.00 87.81 83 TYR A O 1
ATOM 665 N N . ASN A 1 84 ? 9.043 -8.075 -21.247 1.00 86.06 84 ASN A N 1
ATOM 666 C CA . ASN A 1 84 ? 9.755 -9.157 -21.910 1.00 86.06 84 ASN A CA 1
ATOM 667 C C . ASN A 1 84 ? 10.688 -8.643 -23.012 1.00 86.06 84 ASN A C 1
ATOM 669 O O . ASN A 1 84 ? 11.792 -9.163 -23.156 1.00 86.06 84 ASN A O 1
ATOM 673 N N . ASP A 1 85 ? 10.242 -7.639 -23.760 1.00 87.25 85 ASP A N 1
ATOM 674 C CA . ASP A 1 85 ? 10.984 -7.102 -24.897 1.00 87.25 85 ASP A CA 1
ATOM 675 C C . ASP A 1 85 ? 11.990 -6.020 -24.476 1.00 87.25 85 ASP A C 1
ATOM 677 O O . ASP A 1 85 ? 13.029 -5.854 -25.113 1.00 87.25 85 ASP A O 1
ATOM 681 N N . PHE A 1 86 ? 11.695 -5.290 -23.398 1.00 91.88 86 PHE A N 1
ATOM 682 C CA . PHE A 1 86 ? 12.506 -4.170 -22.921 1.00 91.88 86 PHE A CA 1
ATOM 683 C C . PHE A 1 86 ? 13.677 -4.586 -22.017 1.00 91.88 86 PHE A C 1
ATOM 685 O O . PHE A 1 86 ? 14.682 -3.877 -21.955 1.00 91.88 86 PHE A O 1
ATOM 692 N N . HIS A 1 87 ? 13.574 -5.704 -21.291 1.00 93.56 87 HIS A N 1
ATOM 693 C CA . HIS A 1 87 ? 14.640 -6.128 -20.382 1.00 93.56 87 HIS A CA 1
ATOM 694 C C . HIS A 1 87 ? 15.938 -6.498 -21.111 1.00 93.56 87 HIS A C 1
ATOM 696 O O . HIS A 1 87 ? 15.937 -7.122 -22.171 1.00 93.56 87 HIS A O 1
ATOM 702 N N . ILE A 1 88 ? 17.059 -6.230 -20.444 1.00 94.81 88 ILE A N 1
ATOM 703 C CA . ILE A 1 88 ? 18.369 -6.803 -20.772 1.00 94.81 88 ILE A CA 1
ATOM 704 C C . ILE A 1 88 ? 18.853 -7.703 -19.628 1.00 94.81 88 ILE A C 1
ATOM 706 O O . ILE A 1 88 ? 18.313 -7.656 -18.522 1.00 94.81 88 ILE A O 1
ATOM 710 N N . GLU A 1 89 ? 19.880 -8.523 -19.872 1.00 95.50 89 GLU A N 1
ATOM 711 C CA . GLU A 1 89 ? 20.502 -9.346 -18.825 1.00 95.50 89 GLU A CA 1
ATOM 712 C C . GLU A 1 89 ? 21.727 -8.657 -18.202 1.00 95.50 89 GLU A C 1
ATOM 714 O O . GLU A 1 89 ? 22.608 -8.168 -18.912 1.00 95.50 89 GLU A O 1
ATOM 719 N N . ARG A 1 90 ? 21.812 -8.676 -16.866 1.00 95.12 90 ARG A N 1
ATOM 720 C CA . ARG A 1 90 ? 22.982 -8.263 -16.073 1.00 95.12 90 ARG A CA 1
ATOM 721 C C . ARG A 1 90 ? 23.150 -9.209 -14.886 1.00 95.12 90 ARG A C 1
ATOM 723 O O . ARG A 1 90 ? 22.195 -9.467 -14.162 1.00 95.12 90 ARG A O 1
ATOM 730 N N . ASP A 1 91 ? 24.352 -9.754 -14.700 1.00 94.75 91 ASP A N 1
ATOM 731 C CA . ASP A 1 91 ? 24.698 -10.673 -13.598 1.00 94.75 91 ASP A CA 1
ATOM 732 C C . ASP A 1 91 ? 23.734 -11.873 -13.439 1.00 94.75 91 ASP A C 1
ATOM 734 O O . ASP A 1 91 ? 23.505 -12.374 -12.341 1.00 94.75 91 ASP A O 1
ATOM 738 N N . GLY A 1 92 ? 23.148 -12.338 -14.551 1.00 94.62 92 GLY A N 1
ATOM 739 C CA . GLY A 1 92 ? 22.172 -13.437 -14.579 1.00 94.62 92 GLY A CA 1
ATOM 740 C C . GLY A 1 92 ? 20.718 -13.042 -14.280 1.00 94.62 92 GLY A C 1
ATOM 741 O O . GLY A 1 92 ? 19.840 -13.904 -14.342 1.00 94.62 92 GLY A O 1
ATOM 742 N N . TYR A 1 93 ? 20.450 -11.764 -14.010 1.00 97.00 93 TYR A N 1
ATOM 743 C CA . TYR A 1 93 ? 19.121 -11.203 -13.758 1.00 97.00 93 TYR A CA 1
ATOM 744 C C . TYR A 1 93 ? 18.625 -10.367 -14.942 1.00 97.00 93 TYR A C 1
ATOM 746 O O . TYR A 1 93 ? 19.418 -9.887 -15.751 1.00 97.00 93 TYR A O 1
ATOM 754 N N . LEU A 1 94 ? 17.308 -10.178 -15.031 1.00 96.69 94 LEU A N 1
ATOM 755 C CA . LEU A 1 94 ? 16.685 -9.227 -15.950 1.00 96.69 94 LEU A CA 1
ATOM 756 C C . LEU A 1 94 ? 16.625 -7.844 -15.298 1.00 96.69 94 LEU A C 1
ATOM 758 O O . LEU A 1 94 ? 16.198 -7.711 -14.150 1.00 96.69 94 LEU A O 1
ATOM 762 N N . VAL A 1 95 ? 17.049 -6.823 -16.041 1.00 95.75 95 VAL A N 1
ATOM 763 C CA . VAL A 1 95 ? 17.119 -5.431 -15.581 1.00 95.75 95 VAL A CA 1
ATOM 764 C C . VAL A 1 95 ? 16.618 -4.465 -16.649 1.00 95.75 95 VAL A C 1
ATOM 766 O O . VAL A 1 95 ? 16.727 -4.721 -17.850 1.00 95.75 95 VAL A O 1
ATOM 769 N N . THR A 1 96 ? 16.042 -3.354 -16.206 1.00 93.62 96 THR A N 1
ATOM 770 C CA . THR A 1 96 ? 15.629 -2.222 -17.041 1.00 93.62 96 THR A CA 1
ATOM 771 C C . THR A 1 96 ? 16.842 -1.357 -17.376 1.00 93.62 96 THR A C 1
ATOM 773 O O . THR A 1 96 ? 17.656 -1.040 -16.503 1.00 93.62 96 THR A O 1
ATOM 776 N N . ALA A 1 97 ? 16.990 -0.982 -18.647 1.00 93.06 97 ALA A N 1
ATOM 777 C CA . ALA A 1 97 ? 18.070 -0.109 -19.092 1.00 93.06 97 ALA A CA 1
ATOM 778 C C . ALA A 1 97 ? 17.710 0.600 -20.412 1.00 93.06 97 ALA A C 1
ATOM 780 O O . ALA A 1 97 ? 17.408 -0.081 -21.393 1.00 93.06 97 ALA A O 1
ATOM 781 N N . PRO A 1 98 ? 17.814 1.938 -20.486 1.00 92.62 98 PRO A N 1
ATOM 782 C CA . PRO A 1 98 ? 18.090 2.861 -19.380 1.00 92.62 98 PRO A CA 1
ATOM 783 C C . PRO A 1 98 ? 16.898 2.982 -18.414 1.00 92.62 98 PRO A C 1
ATOM 785 O O . PRO A 1 98 ? 15.750 2.808 -18.817 1.00 92.62 98 PRO A O 1
ATOM 788 N N . SER A 1 99 ? 17.175 3.305 -17.151 1.00 93.50 99 SER A N 1
ATOM 789 C CA . SER A 1 99 ? 16.170 3.665 -16.138 1.00 93.50 99 SER A CA 1
ATOM 790 C C . SER A 1 99 ? 16.715 4.745 -15.187 1.00 93.50 99 SER A C 1
ATOM 792 O O . SER A 1 99 ? 17.823 5.241 -15.395 1.00 93.50 99 SER A O 1
ATOM 794 N N . ALA A 1 100 ? 15.953 5.133 -14.166 1.00 89.81 100 ALA A N 1
ATOM 795 C CA . ALA A 1 100 ? 16.332 6.112 -13.150 1.00 89.81 100 ALA A CA 1
ATOM 796 C C . ALA A 1 100 ? 15.712 5.761 -11.786 1.00 89.81 100 ALA A C 1
ATOM 798 O O . ALA A 1 100 ? 14.618 5.203 -11.724 1.00 89.81 100 ALA A O 1
ATOM 799 N N . SER A 1 101 ? 16.392 6.129 -10.695 1.00 86.38 101 SER A N 1
ATOM 800 C CA . SER A 1 101 ? 15.710 6.325 -9.406 1.00 86.38 101 SER A CA 1
ATOM 801 C C . SER A 1 101 ? 15.035 7.689 -9.458 1.00 86.38 101 SER A C 1
ATOM 803 O O . SER A 1 101 ? 15.609 8.628 -10.013 1.00 86.38 101 SER A O 1
ATOM 805 N N . THR A 1 102 ? 13.815 7.799 -8.945 1.00 83.62 102 THR A N 1
ATOM 806 C CA . THR A 1 102 ? 12.956 8.963 -9.182 1.00 83.62 102 THR A CA 1
ATOM 807 C C . THR A 1 102 ? 13.670 10.251 -8.755 1.00 83.62 102 THR A C 1
ATOM 809 O O . THR A 1 102 ? 14.054 10.374 -7.607 1.00 83.62 102 THR A O 1
ATOM 812 N N . GLU A 1 103 ? 13.898 11.195 -9.676 1.00 83.50 103 GLU A N 1
ATOM 813 C CA . GLU A 1 103 ? 14.447 12.543 -9.395 1.00 83.50 103 GLU A CA 1
ATOM 814 C C . GLU A 1 103 ? 15.724 12.606 -8.516 1.00 83.50 103 GLU A C 1
ATOM 816 O O . GLU A 1 103 ? 16.027 13.645 -7.927 1.00 83.50 103 GLU A O 1
ATOM 821 N N . ASN A 1 104 ? 16.499 11.520 -8.448 1.00 87.06 104 ASN A N 1
ATOM 822 C CA . ASN A 1 104 ? 17.640 11.375 -7.544 1.00 87.06 104 ASN A CA 1
ATOM 823 C C . ASN A 1 104 ? 18.925 11.089 -8.339 1.00 87.06 104 ASN A C 1
ATOM 825 O O . ASN A 1 104 ? 18.894 10.426 -9.382 1.00 87.06 104 ASN A O 1
ATOM 829 N N . THR A 1 105 ? 20.056 11.603 -7.857 1.00 90.81 105 THR A N 1
ATOM 830 C CA . THR A 1 105 ? 21.374 11.446 -8.492 1.00 90.81 105 THR A CA 1
ATOM 831 C C . THR A 1 105 ? 22.351 10.717 -7.577 1.00 90.81 105 THR A C 1
ATOM 833 O O . THR A 1 105 ? 22.249 10.751 -6.353 1.00 90.81 105 THR A O 1
ATOM 836 N N . TYR A 1 106 ? 23.327 10.054 -8.191 1.00 91.44 106 TYR A N 1
ATOM 837 C CA . TYR A 1 106 ? 24.419 9.378 -7.498 1.00 91.44 106 TYR A CA 1
ATOM 838 C C . TYR A 1 106 ? 25.774 9.854 -8.003 1.00 91.44 106 TYR A C 1
ATOM 840 O O . TYR A 1 106 ? 25.898 10.381 -9.114 1.00 91.44 106 TYR A O 1
ATOM 848 N N . ILE A 1 107 ? 26.792 9.630 -7.180 1.00 92.69 107 ILE A N 1
ATOM 849 C CA . ILE A 1 107 ? 28.181 9.977 -7.447 1.00 92.69 107 ILE A CA 1
ATOM 850 C C . ILE A 1 107 ? 28.957 8.678 -7.673 1.00 92.69 107 ILE A C 1
ATOM 852 O O . ILE A 1 107 ? 29.005 7.793 -6.817 1.00 92.69 107 ILE A O 1
ATOM 856 N N . THR A 1 108 ? 29.560 8.545 -8.851 1.00 90.19 108 THR A N 1
ATOM 857 C CA . THR A 1 108 ? 30.436 7.415 -9.181 1.00 90.19 108 THR A CA 1
ATOM 858 C C . THR A 1 108 ? 31.784 7.532 -8.468 1.00 90.19 108 THR A C 1
ATOM 860 O O . THR A 1 108 ? 32.171 8.595 -7.986 1.00 90.19 108 THR A O 1
ATOM 863 N N . SER A 1 109 ? 32.561 6.446 -8.439 1.00 88.38 109 SER A N 1
ATOM 864 C CA . SER A 1 109 ? 33.874 6.410 -7.773 1.00 88.38 109 SER A CA 1
ATOM 865 C C . SER A 1 109 ? 34.900 7.418 -8.316 1.00 88.38 109 SER A C 1
ATOM 867 O O . SER A 1 109 ? 35.864 7.743 -7.629 1.00 88.38 109 SER A O 1
ATOM 869 N N . ASP A 1 110 ? 34.726 7.896 -9.549 1.00 92.00 110 ASP A N 1
ATOM 870 C CA . ASP A 1 110 ? 35.528 8.950 -10.185 1.00 92.00 110 ASP A CA 1
ATOM 871 C C . ASP A 1 110 ? 34.952 10.369 -9.985 1.00 92.00 110 ASP A C 1
ATOM 873 O O . ASP A 1 110 ? 35.492 11.335 -10.522 1.00 92.00 110 ASP A O 1
ATOM 877 N N . GLY A 1 111 ? 33.898 10.513 -9.173 1.00 92.00 111 GLY A N 1
ATOM 878 C CA . GLY A 1 111 ? 33.313 11.795 -8.775 1.00 92.00 111 GLY A CA 1
ATOM 879 C C . GLY A 1 111 ? 32.301 12.378 -9.765 1.00 92.00 111 GLY A C 1
ATOM 880 O O . GLY A 1 111 ? 32.015 13.575 -9.699 1.00 92.00 111 GLY A O 1
ATOM 881 N N . VAL A 1 112 ? 31.777 11.576 -10.698 1.00 92.62 112 VAL A N 1
ATOM 882 C CA . VAL A 1 112 ? 30.817 12.028 -11.716 1.00 92.62 112 VAL A CA 1
ATOM 883 C C . VAL A 1 112 ? 29.382 11.831 -11.228 1.00 92.62 112 VAL A C 1
ATOM 885 O O . VAL A 1 112 ? 28.996 10.752 -10.782 1.00 92.62 112 VAL A O 1
ATOM 888 N N . TYR A 1 113 ? 28.572 12.880 -11.368 1.00 93.00 113 TYR A N 1
ATOM 889 C CA . TYR A 1 113 ? 27.150 12.871 -11.029 1.00 93.00 113 TYR A CA 1
ATOM 890 C C . TYR A 1 113 ? 26.336 12.254 -12.168 1.00 93.00 113 TYR A C 1
ATOM 892 O O . TYR A 1 113 ? 26.475 12.663 -13.323 1.00 93.00 113 TYR A O 1
ATOM 900 N N . ASN A 1 114 ? 25.469 11.294 -11.851 1.00 91.94 114 ASN A N 1
ATOM 901 C CA . ASN A 1 114 ? 24.634 10.588 -12.821 1.00 91.94 114 ASN A CA 1
ATOM 902 C C . ASN A 1 114 ? 23.206 10.383 -12.295 1.00 91.94 114 ASN A C 1
ATOM 904 O O . ASN A 1 114 ? 22.989 10.266 -11.093 1.00 91.94 114 ASN A O 1
ATOM 908 N N . ALA A 1 115 ? 22.238 10.316 -13.214 1.00 90.12 115 ALA A N 1
ATOM 909 C CA . ALA A 1 115 ? 20.828 10.013 -12.919 1.00 90.12 115 ALA A CA 1
ATOM 910 C C . ALA A 1 115 ? 20.333 8.731 -13.615 1.00 90.12 115 ALA A C 1
ATOM 912 O O . ALA A 1 115 ? 19.401 8.080 -13.148 1.00 90.12 115 ALA A O 1
ATOM 913 N N . ILE A 1 116 ? 20.948 8.369 -14.748 1.00 93.19 116 ILE A N 1
ATOM 914 C CA . ILE A 1 116 ? 20.553 7.211 -15.552 1.00 93.19 116 ILE A CA 1
ATOM 915 C C . ILE A 1 116 ? 21.302 5.975 -15.073 1.00 93.19 116 ILE A C 1
ATOM 917 O O . ILE A 1 116 ? 22.527 5.985 -14.976 1.00 93.19 116 ILE A O 1
ATOM 921 N N . VAL A 1 117 ? 20.562 4.902 -14.818 1.00 92.06 117 VAL A N 1
ATOM 922 C CA . VAL A 1 117 ? 21.068 3.654 -14.246 1.00 92.06 117 VAL A CA 1
ATOM 923 C C . VAL A 1 117 ? 20.551 2.424 -14.982 1.00 92.06 117 VAL A C 1
ATOM 925 O O . VAL A 1 117 ? 19.686 2.493 -15.857 1.00 92.06 117 VAL A O 1
ATOM 928 N N . ILE A 1 118 ? 21.106 1.277 -14.597 1.00 93.56 118 ILE A N 1
ATOM 929 C CA . ILE A 1 118 ? 20.691 -0.054 -15.028 1.00 93.56 118 ILE A CA 1
ATOM 930 C C . ILE A 1 118 ? 20.096 -0.760 -13.809 1.00 93.56 118 ILE A C 1
ATOM 932 O O . ILE A 1 118 ? 20.829 -1.030 -12.861 1.00 93.56 118 ILE A O 1
ATOM 936 N N . GLY A 1 119 ? 18.796 -1.060 -13.841 1.00 93.31 119 GLY A N 1
ATOM 937 C CA . GLY A 1 119 ? 18.093 -1.830 -12.809 1.00 93.31 119 GLY A CA 1
ATOM 938 C C . GLY A 1 119 ? 18.069 -1.196 -11.409 1.00 93.31 119 GLY A C 1
ATOM 939 O O . GLY A 1 119 ? 18.587 -1.815 -10.478 1.00 93.31 119 GLY A O 1
ATOM 940 N N . PRO A 1 120 ? 17.477 -0.001 -11.215 1.00 94.00 120 PRO A N 1
ATOM 941 C CA . PRO A 1 120 ? 17.291 0.567 -9.879 1.00 94.00 120 PRO A CA 1
ATOM 942 C C . PRO A 1 120 ? 16.400 -0.328 -9.005 1.00 94.00 120 PRO A C 1
ATOM 944 O O . PRO A 1 120 ? 15.611 -1.136 -9.506 1.00 94.00 120 PRO A O 1
ATOM 947 N N . THR A 1 121 ? 16.501 -0.170 -7.685 1.00 94.62 121 THR A N 1
ATOM 948 C CA . THR A 1 121 ? 15.731 -0.966 -6.717 1.00 94.62 121 THR A CA 1
ATOM 949 C C . THR A 1 121 ? 14.219 -0.764 -6.864 1.00 94.62 121 THR A C 1
ATOM 951 O O . THR A 1 121 ? 13.463 -1.730 -6.745 1.00 94.62 121 THR A O 1
ATOM 954 N N . SER A 1 122 ? 13.774 0.452 -7.197 1.00 92.81 122 SER A N 1
ATOM 955 C CA . SER A 1 122 ? 12.369 0.767 -7.496 1.00 92.81 122 SER A CA 1
ATOM 956 C C . SER A 1 122 ? 11.802 -0.112 -8.613 1.00 92.81 122 SER A C 1
ATOM 958 O O . SER A 1 122 ? 10.745 -0.716 -8.443 1.00 92.81 122 SER A O 1
ATOM 960 N N . ASP A 1 123 ? 12.538 -0.284 -9.712 1.00 94.00 123 ASP A N 1
ATOM 961 C CA . ASP A 1 123 ? 12.112 -1.143 -10.821 1.00 94.00 123 ASP A CA 1
ATOM 962 C C . ASP A 1 123 ? 11.985 -2.602 -10.390 1.00 94.00 123 ASP A C 1
ATOM 964 O O . ASP A 1 123 ? 11.048 -3.287 -10.799 1.00 94.00 123 ASP A O 1
ATOM 968 N N . GLN A 1 124 ? 12.871 -3.080 -9.509 1.00 94.25 124 GLN A N 1
ATOM 969 C CA . GLN A 1 124 ? 12.754 -4.433 -8.964 1.00 94.25 124 GLN A CA 1
ATOM 970 C C . GLN A 1 124 ? 11.467 -4.588 -8.140 1.00 94.25 124 GLN A C 1
ATOM 972 O O . GLN A 1 124 ? 10.808 -5.622 -8.248 1.00 94.25 124 GLN A O 1
ATOM 977 N N . TYR A 1 125 ? 11.059 -3.573 -7.369 1.00 92.50 125 TYR A N 1
ATOM 978 C CA . TYR A 1 125 ? 9.755 -3.583 -6.700 1.00 92.50 125 TYR A CA 1
ATOM 979 C C . TYR A 1 125 ? 8.602 -3.639 -7.701 1.00 92.50 125 TYR A C 1
ATOM 981 O O . TYR A 1 125 ? 7.795 -4.568 -7.640 1.00 92.50 125 TYR A O 1
ATOM 989 N N . TYR A 1 126 ? 8.549 -2.694 -8.645 1.00 90.00 126 TYR A N 1
ATOM 990 C CA . TYR A 1 126 ? 7.459 -2.597 -9.617 1.00 90.00 126 TYR A CA 1
ATOM 991 C C . TYR A 1 126 ? 7.297 -3.881 -10.427 1.00 90.00 126 TYR A C 1
ATOM 993 O O . TYR A 1 126 ? 6.190 -4.398 -10.558 1.00 90.00 126 TYR A O 1
ATOM 1001 N N . LEU A 1 127 ? 8.398 -4.443 -10.922 1.00 92.19 127 LEU A N 1
ATOM 1002 C CA . LEU A 1 127 ? 8.380 -5.664 -11.720 1.00 92.19 127 LEU A CA 1
ATOM 1003 C C . LEU A 1 127 ? 7.892 -6.865 -10.919 1.00 92.19 127 LEU A C 1
ATOM 1005 O O . LEU A 1 127 ? 7.073 -7.638 -11.417 1.00 92.19 127 LEU A O 1
ATOM 1009 N N . ARG A 1 128 ? 8.362 -7.032 -9.677 1.00 92.38 128 ARG A N 1
ATOM 1010 C CA . ARG A 1 128 ? 7.897 -8.131 -8.823 1.00 92.38 128 ARG A CA 1
ATOM 1011 C C . ARG A 1 128 ? 6.416 -7.994 -8.508 1.00 92.38 128 ARG A C 1
ATOM 1013 O O . ARG A 1 128 ? 5.719 -9.002 -8.568 1.00 92.38 128 ARG A O 1
ATOM 1020 N N . GLU A 1 129 ? 5.933 -6.786 -8.239 1.00 85.31 129 GLU A N 1
ATOM 1021 C CA . GLU A 1 129 ? 4.514 -6.513 -7.996 1.00 85.31 129 GLU A CA 1
ATOM 1022 C C . GLU A 1 129 ? 3.663 -6.781 -9.241 1.00 85.31 129 GLU A C 1
ATOM 1024 O O . GLU A 1 129 ? 2.709 -7.552 -9.170 1.00 85.31 129 GLU A O 1
ATOM 1029 N N . ILE A 1 130 ? 4.032 -6.239 -10.406 1.00 85.56 130 ILE A N 1
ATOM 1030 C CA . ILE A 1 130 ? 3.321 -6.462 -11.676 1.00 85.56 130 ILE A CA 1
ATOM 1031 C C . ILE A 1 130 ? 3.254 -7.957 -12.000 1.00 85.56 130 ILE A C 1
ATOM 1033 O O . ILE A 1 130 ? 2.174 -8.480 -12.276 1.00 85.56 130 ILE A O 1
ATOM 1037 N N . LEU A 1 131 ? 4.388 -8.662 -11.936 1.00 90.69 131 LEU A N 1
ATOM 1038 C CA . LEU A 1 131 ? 4.466 -10.083 -12.274 1.00 90.69 131 LEU A CA 1
ATOM 1039 C C . LEU A 1 131 ? 3.723 -10.954 -11.258 1.00 90.69 131 LEU A C 1
ATOM 1041 O O . LEU A 1 131 ? 3.013 -11.872 -11.657 1.00 90.69 131 LEU A O 1
ATOM 1045 N N . THR A 1 132 ? 3.845 -10.669 -9.960 1.00 85.88 132 THR A N 1
ATOM 1046 C CA . THR A 1 132 ? 3.130 -11.416 -8.911 1.00 85.88 132 THR A CA 1
ATOM 1047 C C . THR A 1 132 ? 1.626 -11.208 -9.041 1.00 85.88 132 THR A C 1
ATOM 1049 O O . THR A 1 132 ? 0.873 -12.181 -9.063 1.00 85.88 132 THR A O 1
ATOM 1052 N N . ASN A 1 133 ? 1.182 -9.962 -9.219 1.00 77.81 133 ASN A N 1
ATOM 1053 C CA . ASN A 1 133 ? -0.229 -9.645 -9.420 1.00 77.81 133 ASN A CA 1
ATOM 1054 C C . ASN A 1 133 ? -0.766 -10.297 -10.695 1.00 77.81 133 ASN A C 1
ATOM 1056 O O . ASN A 1 133 ? -1.824 -10.918 -10.644 1.00 77.81 133 ASN A O 1
ATOM 1060 N N . PHE A 1 134 ? -0.017 -10.254 -11.803 1.00 83.44 134 PHE A N 1
ATOM 1061 C CA . PHE A 1 134 ? -0.372 -10.970 -13.026 1.00 83.44 134 PHE A CA 1
ATOM 1062 C C . PHE A 1 134 ? -0.511 -12.475 -12.779 1.00 83.44 134 PHE A C 1
ATOM 1064 O O . PHE A 1 134 ? -1.531 -13.050 -13.145 1.00 83.44 134 PHE A O 1
ATOM 1071 N N . LEU A 1 135 ? 0.460 -13.132 -12.141 1.00 85.19 135 LEU A N 1
ATOM 1072 C CA . LEU A 1 135 ? 0.419 -14.579 -11.891 1.00 85.19 135 LEU A CA 1
ATOM 1073 C C . LEU A 1 135 ? -0.742 -14.990 -10.974 1.00 85.19 135 LEU A C 1
ATOM 1075 O O . LEU A 1 135 ? -1.377 -16.016 -11.221 1.00 85.19 135 LEU A O 1
ATOM 1079 N N . ASN A 1 136 ? -1.067 -14.164 -9.977 1.00 75.38 136 ASN A N 1
ATOM 1080 C CA . ASN A 1 136 ? -2.186 -14.401 -9.065 1.00 75.38 136 ASN A CA 1
ATOM 1081 C C . ASN A 1 136 ? -3.542 -14.403 -9.783 1.00 75.38 136 ASN A C 1
ATOM 1083 O O . ASN A 1 136 ? -4.455 -15.112 -9.364 1.00 75.38 136 ASN A O 1
ATOM 1087 N N . VAL A 1 137 ? -3.682 -13.628 -10.863 1.00 70.44 137 VAL A N 1
ATOM 1088 C CA . VAL A 1 137 ? -4.974 -13.441 -11.541 1.00 70.44 137 VAL A CA 1
ATOM 1089 C C . VAL A 1 137 ? -5.076 -14.161 -12.885 1.00 70.44 137 VAL A C 1
ATOM 1091 O O . VAL A 1 137 ? -6.167 -14.551 -13.281 1.00 70.44 137 VAL A O 1
ATOM 1094 N N . SER A 1 138 ? -3.963 -14.373 -13.588 1.00 70.50 138 SER A N 1
ATOM 1095 C CA . SER A 1 138 ? -3.931 -14.864 -14.979 1.00 70.50 138 SER A CA 1
ATOM 1096 C C . SER A 1 138 ? -4.151 -16.369 -15.134 1.00 70.50 138 SER A C 1
ATOM 1098 O O . SER A 1 138 ? -4.520 -16.827 -16.215 1.00 70.50 138 SER A O 1
ATOM 1100 N N . SER A 1 139 ? -3.960 -17.157 -14.072 1.00 63.19 139 SER A N 1
ATOM 1101 C CA . SER A 1 139 ? -4.131 -18.618 -14.126 1.00 63.19 139 SER A CA 1
ATOM 1102 C C . SER A 1 139 ? -5.565 -19.054 -14.464 1.00 63.19 139 SER A C 1
ATOM 1104 O O . SER A 1 139 ? -5.770 -20.162 -14.961 1.00 63.19 139 SER A O 1
ATOM 1106 N N . MET A 1 140 ? -6.548 -18.174 -14.254 1.00 57.94 140 MET A N 1
ATOM 1107 C CA . MET A 1 140 ? -7.973 -18.431 -14.482 1.00 57.94 140 MET A CA 1
ATOM 1108 C C . MET A 1 140 ? -8.530 -17.739 -15.737 1.00 57.94 140 MET A C 1
ATOM 1110 O O . MET A 1 140 ? -9.746 -17.705 -15.917 1.00 57.94 140 MET A O 1
ATOM 1114 N N . THR A 1 141 ? -7.680 -17.166 -16.602 1.00 66.19 141 THR A N 1
ATOM 1115 C CA . THR A 1 141 ? -8.129 -16.267 -17.682 1.00 66.19 141 THR A CA 1
ATOM 1116 C C . THR A 1 141 ? -7.506 -16.573 -19.041 1.00 66.19 141 THR A C 1
ATOM 1118 O O . THR A 1 141 ? -6.660 -17.461 -19.184 1.00 66.19 141 THR A O 1
ATOM 1121 N N . ASP A 1 142 ? -7.925 -15.833 -20.069 1.00 72.06 142 ASP A N 1
ATOM 1122 C CA . ASP A 1 142 ? -7.457 -16.022 -21.446 1.00 72.06 142 ASP A CA 1
ATOM 1123 C C . ASP A 1 142 ? -5.959 -15.697 -21.625 1.00 72.06 142 ASP A C 1
ATOM 1125 O O . ASP A 1 142 ? -5.303 -16.233 -22.524 1.00 72.06 142 ASP A O 1
ATOM 1129 N N . SER A 1 143 ? -5.359 -14.939 -20.698 1.00 78.12 143 SER A N 1
ATOM 1130 C CA . SER A 1 143 ? -3.917 -14.638 -20.671 1.00 78.12 143 SER A CA 1
ATOM 1131 C C . SER A 1 143 ? -3.045 -15.756 -20.086 1.00 78.12 143 SER A C 1
ATOM 1133 O O . SER A 1 143 ? -1.826 -15.599 -19.985 1.00 78.12 143 SER A O 1
ATOM 1135 N N . LYS A 1 144 ? -3.614 -16.924 -19.750 1.00 81.62 144 LYS A N 1
ATOM 1136 C CA . LYS A 1 144 ? -2.869 -18.082 -19.213 1.00 81.62 144 LYS A CA 1
ATOM 1137 C C . LYS A 1 144 ? -1.677 -18.529 -20.067 1.00 81.62 144 LYS A C 1
ATOM 1139 O O . LYS A 1 144 ? -0.759 -19.169 -19.565 1.00 81.62 144 LYS A O 1
ATOM 1144 N N . HIS A 1 145 ? -1.686 -18.220 -21.362 1.00 86.19 145 HIS A N 1
ATOM 1145 C CA . HIS A 1 145 ? -0.619 -18.583 -22.292 1.00 86.19 145 HIS A CA 1
ATOM 1146 C C . HIS A 1 145 ? 0.695 -17.812 -22.040 1.00 86.19 145 HIS A C 1
ATOM 1148 O O . HIS A 1 145 ? 1.757 -18.324 -22.383 1.00 86.19 145 HIS A O 1
ATOM 1154 N N . ILE A 1 146 ? 0.641 -16.648 -21.375 1.00 88.50 146 ILE A N 1
ATOM 1155 C CA . ILE A 1 146 ? 1.810 -15.819 -21.007 1.00 88.50 146 ILE A CA 1
ATOM 1156 C C . ILE A 1 146 ? 2.349 -16.172 -19.607 1.00 88.50 146 ILE A C 1
ATOM 1158 O O . ILE A 1 146 ? 3.467 -15.808 -19.245 1.00 88.50 146 ILE A O 1
ATOM 1162 N N . VAL A 1 147 ? 1.622 -16.973 -18.819 1.00 91.31 147 VAL A N 1
ATOM 1163 C CA . VAL A 1 147 ? 2.041 -17.398 -17.469 1.00 91.31 147 VAL A CA 1
ATOM 1164 C C . VAL A 1 147 ? 3.462 -17.985 -17.428 1.00 91.31 147 VAL A C 1
ATOM 1166 O O . VAL A 1 147 ? 4.245 -17.514 -16.604 1.00 91.31 147 VAL A O 1
ATOM 1169 N N . PRO A 1 148 ? 3.874 -18.928 -18.306 1.00 93.25 148 PRO A N 1
ATOM 1170 C CA . PRO A 1 148 ? 5.232 -19.484 -18.255 1.00 93.25 148 PRO A CA 1
ATOM 1171 C C . PRO A 1 148 ? 6.329 -18.428 -18.442 1.00 93.25 148 PRO A C 1
ATOM 1173 O O . PRO A 1 148 ? 7.392 -18.503 -17.822 1.00 93.25 148 PRO A O 1
ATOM 1176 N N . GLN A 1 149 ? 6.063 -17.431 -19.286 1.00 92.06 149 GLN A N 1
ATOM 1177 C CA . GLN A 1 149 ? 6.963 -16.317 -19.554 1.00 92.06 149 GLN A CA 1
ATOM 1178 C C . GLN A 1 149 ? 7.052 -15.386 -18.343 1.00 92.06 149 GLN A C 1
ATOM 1180 O O . GLN A 1 149 ? 8.157 -15.125 -17.872 1.00 92.06 149 GLN A O 1
ATOM 1185 N N . ALA A 1 150 ? 5.912 -14.982 -17.773 1.00 93.44 150 ALA A N 1
ATOM 1186 C CA . ALA A 1 150 ? 5.864 -14.172 -16.556 1.00 93.44 150 ALA A CA 1
ATOM 1187 C C . ALA A 1 150 ? 6.557 -14.868 -15.368 1.00 93.44 150 ALA A C 1
ATOM 1189 O O . ALA A 1 150 ? 7.340 -14.246 -14.652 1.00 93.44 150 ALA A O 1
ATOM 1190 N N . THR A 1 151 ? 6.347 -16.178 -15.186 1.00 95.12 151 THR A N 1
ATOM 1191 C CA . THR A 1 151 ? 7.030 -16.970 -14.148 1.00 95.12 151 THR A CA 1
ATOM 1192 C C . THR A 1 151 ? 8.544 -16.982 -14.355 1.00 95.12 151 THR A C 1
ATOM 1194 O O . THR A 1 151 ? 9.304 -16.767 -13.408 1.00 95.12 151 THR A O 1
ATOM 1197 N N . LYS A 1 152 ? 9.004 -17.191 -15.596 1.00 94.81 152 LYS A N 1
ATOM 1198 C CA . LYS A 1 152 ? 10.433 -17.146 -15.930 1.00 94.81 152 LYS A CA 1
ATOM 1199 C C . LYS A 1 152 ? 11.017 -15.757 -15.676 1.00 94.81 152 LYS A C 1
ATOM 1201 O O . LYS A 1 152 ? 12.088 -15.672 -15.080 1.00 94.81 152 LYS A O 1
ATOM 1206 N N . MET A 1 153 ? 10.324 -14.690 -16.072 1.00 95.25 153 MET A N 1
ATOM 1207 C CA . MET A 1 153 ? 10.751 -13.316 -15.798 1.00 95.25 153 MET A CA 1
ATOM 1208 C C . MET A 1 153 ? 10.884 -13.077 -14.295 1.00 95.25 153 MET A C 1
ATOM 1210 O O . MET A 1 153 ? 11.958 -12.689 -13.850 1.00 95.25 153 MET A O 1
ATOM 1214 N N . LEU A 1 154 ? 9.858 -13.409 -13.502 1.00 95.94 154 LEU A N 1
ATOM 1215 C CA . LEU A 1 154 ? 9.859 -13.209 -12.048 1.00 95.94 154 LEU A CA 1
ATOM 1216 C C . LEU A 1 154 ? 11.021 -13.932 -11.353 1.00 95.94 154 LEU A C 1
ATOM 1218 O O . LEU A 1 154 ? 11.622 -13.379 -10.430 1.00 95.94 154 LEU A O 1
ATOM 1222 N N . SER A 1 155 ? 11.380 -15.135 -11.819 1.00 96.44 155 SER A N 1
ATOM 1223 C CA . SER A 1 155 ? 12.539 -15.886 -11.306 1.00 96.44 155 SER A CA 1
ATOM 1224 C C . SER A 1 155 ? 13.892 -15.224 -11.593 1.00 96.44 155 SER A C 1
ATOM 1226 O O . SER A 1 155 ? 14.872 -15.525 -10.916 1.00 96.44 155 SER A O 1
ATOM 1228 N N . LYS A 1 156 ? 13.942 -14.323 -12.580 1.00 96.81 156 LYS A N 1
ATOM 1229 C CA . LYS A 1 156 ? 15.126 -13.555 -12.972 1.00 96.81 156 LYS A CA 1
ATOM 1230 C C . LYS A 1 156 ? 15.095 -12.100 -12.496 1.00 96.81 156 LYS A C 1
ATOM 1232 O O . LYS A 1 156 ? 16.043 -11.379 -12.781 1.00 96.81 156 LYS A O 1
ATOM 1237 N N . ILE A 1 157 ? 14.061 -11.652 -11.780 1.00 96.25 157 ILE A N 1
ATOM 1238 C CA . ILE A 1 157 ? 14.068 -10.333 -11.126 1.00 96.25 157 ILE A CA 1
ATOM 1239 C C . ILE A 1 157 ? 14.789 -10.456 -9.784 1.00 96.25 157 ILE A C 1
ATOM 1241 O O . ILE A 1 157 ? 14.459 -11.334 -8.979 1.00 96.25 157 ILE A O 1
ATOM 1245 N N . ARG A 1 158 ? 15.766 -9.578 -9.530 1.00 94.31 158 ARG A N 1
ATOM 1246 C CA . ARG A 1 158 ? 16.562 -9.594 -8.296 1.00 94.31 158 ARG A CA 1
ATOM 1247 C C . ARG A 1 158 ? 15.676 -9.258 -7.093 1.00 94.31 158 ARG A C 1
ATOM 1249 O O . ARG A 1 158 ? 14.651 -8.589 -7.214 1.00 94.31 158 ARG A O 1
ATOM 1256 N N . THR A 1 159 ? 16.064 -9.720 -5.906 1.00 91.88 159 THR A N 1
ATOM 1257 C CA . THR A 1 159 ? 15.465 -9.197 -4.672 1.00 91.88 159 THR A CA 1
ATOM 1258 C C . THR A 1 159 ? 15.806 -7.704 -4.520 1.00 91.88 159 THR A C 1
ATOM 1260 O O . THR A 1 159 ? 16.962 -7.337 -4.747 1.00 91.88 159 THR A O 1
ATOM 1263 N N . PRO A 1 160 ? 14.848 -6.838 -4.147 1.00 91.44 160 PRO A N 1
ATOM 1264 C CA . PRO A 1 160 ? 15.117 -5.414 -3.944 1.00 91.44 160 PRO A CA 1
ATOM 1265 C C . PRO A 1 160 ? 15.820 -5.116 -2.606 1.00 91.44 160 PRO A C 1
ATOM 1267 O O . PRO A 1 160 ? 16.340 -4.026 -2.416 1.00 91.44 160 PRO A O 1
ATOM 1270 N N . PHE A 1 161 ? 15.876 -6.075 -1.675 1.00 90.88 161 PHE A N 1
ATOM 1271 C CA . PHE A 1 161 ? 16.306 -5.851 -0.285 1.00 90.88 161 PHE A CA 1
ATOM 1272 C C . PHE A 1 161 ? 17.809 -6.039 -0.039 1.00 90.88 161 PHE A C 1
ATOM 1274 O O . PHE A 1 161 ? 18.202 -6.650 0.955 1.00 90.88 161 PHE A O 1
ATOM 1281 N N . LEU A 1 162 ? 18.663 -5.596 -0.960 1.00 93.44 162 LEU A N 1
ATOM 1282 C CA . LEU A 1 162 ? 20.107 -5.714 -0.757 1.00 93.44 162 LEU A CA 1
ATOM 1283 C C . LEU A 1 162 ? 20.613 -4.639 0.214 1.00 93.44 162 LEU A C 1
ATOM 1285 O O . LEU A 1 162 ? 20.174 -3.492 0.113 1.00 93.44 162 LEU A O 1
ATOM 1289 N N . PRO A 1 163 ? 21.513 -4.988 1.151 1.00 93.62 163 PRO A N 1
ATOM 1290 C CA . PRO A 1 163 ? 22.048 -4.028 2.103 1.00 93.62 163 PRO A CA 1
ATOM 1291 C C . PRO A 1 163 ? 23.016 -3.057 1.433 1.00 93.62 163 PRO A C 1
ATOM 1293 O O . PRO A 1 163 ? 23.851 -3.475 0.630 1.00 93.62 163 PRO A O 1
ATOM 1296 N N . ASN A 1 164 ? 22.910 -1.780 1.790 1.00 91.75 164 ASN A N 1
ATOM 1297 C CA . ASN A 1 164 ? 23.955 -0.791 1.538 1.00 91.75 164 ASN A CA 1
ATOM 1298 C C . ASN A 1 164 ? 25.009 -0.823 2.663 1.00 91.75 164 ASN A C 1
ATOM 1300 O O . ASN A 1 164 ? 24.818 -1.474 3.699 1.00 91.75 164 ASN A O 1
ATOM 1304 N N . GLU A 1 165 ? 26.117 -0.108 2.482 1.00 90.88 165 GLU A N 1
ATOM 1305 C CA . GLU A 1 165 ? 27.198 -0.031 3.474 1.00 90.88 165 GLU A CA 1
ATOM 1306 C C . GLU A 1 165 ? 26.779 0.563 4.838 1.00 90.88 165 GLU A C 1
ATOM 1308 O O . GLU A 1 165 ? 27.418 0.284 5.855 1.00 90.88 165 GLU A O 1
ATOM 1313 N N . TYR A 1 166 ? 25.679 1.323 4.884 1.00 89.44 166 TYR A N 1
ATOM 1314 C CA . TYR A 1 166 ? 25.151 1.991 6.081 1.00 89.44 166 TYR A CA 1
ATOM 1315 C C . TYR A 1 166 ? 24.078 1.173 6.824 1.00 89.44 166 TYR A C 1
ATOM 1317 O O . TYR A 1 166 ? 23.564 1.606 7.854 1.00 89.44 166 TYR A O 1
ATOM 1325 N N . GLY A 1 167 ? 23.755 -0.034 6.347 1.00 92.19 167 GLY A N 1
ATOM 1326 C CA . GLY A 1 167 ? 22.758 -0.917 6.960 1.00 92.19 167 GLY A CA 1
ATOM 1327 C C . GLY A 1 167 ? 21.305 -0.630 6.561 1.00 92.19 167 GLY A C 1
ATOM 1328 O O . GLY A 1 167 ? 20.395 -1.213 7.153 1.00 92.19 167 GLY A O 1
ATOM 1329 N N . GLY A 1 168 ? 21.084 0.237 5.571 1.00 94.44 168 GLY A N 1
ATOM 1330 C CA . GLY A 1 168 ? 19.816 0.431 4.866 1.00 94.44 168 GLY A CA 1
ATOM 1331 C C . GLY A 1 168 ? 19.706 -0.427 3.599 1.00 94.44 168 GLY A C 1
ATOM 1332 O O . GLY A 1 168 ? 20.524 -1.314 3.355 1.00 94.44 168 GLY A O 1
ATOM 1333 N N . ILE A 1 169 ? 18.682 -0.177 2.782 1.00 95.44 169 ILE A N 1
ATOM 1334 C CA . ILE A 1 169 ? 18.466 -0.828 1.480 1.00 95.44 169 ILE A CA 1
ATOM 1335 C C . ILE A 1 169 ? 19.155 -0.019 0.368 1.00 95.44 169 ILE A C 1
ATOM 1337 O O . ILE A 1 169 ? 19.032 1.205 0.315 1.00 95.44 169 ILE A O 1
ATOM 1341 N N . GLN A 1 170 ? 19.845 -0.701 -0.550 1.00 93.88 170 GLN A N 1
ATOM 1342 C CA . GLN A 1 170 ? 20.433 -0.083 -1.743 1.00 93.88 170 GLN A CA 1
ATOM 1343 C C . GLN A 1 170 ? 19.369 0.598 -2.615 1.00 93.88 170 GLN A C 1
ATOM 1345 O O . GLN A 1 170 ? 18.317 0.022 -2.894 1.00 93.88 170 GLN A O 1
ATOM 1350 N N . LYS A 1 171 ? 19.666 1.803 -3.114 1.00 92.19 171 LYS A N 1
ATOM 1351 C CA . LYS A 1 171 ? 18.805 2.533 -4.063 1.00 92.19 171 LYS A CA 1
ATOM 1352 C C . LYS A 1 171 ? 19.044 2.114 -5.519 1.00 92.19 171 LYS A C 1
ATOM 1354 O O . LYS A 1 171 ? 18.101 1.999 -6.306 1.00 92.19 171 LYS A O 1
ATOM 1359 N N . TRP A 1 172 ? 20.296 1.814 -5.856 1.00 92.94 172 TRP A N 1
ATOM 1360 C CA . TRP A 1 172 ? 20.731 1.419 -7.195 1.00 92.94 172 TRP A CA 1
ATOM 1361 C C . TRP A 1 172 ? 21.247 -0.021 -7.236 1.00 92.94 172 TRP A C 1
ATOM 1363 O O . TRP A 1 172 ? 21.361 -0.694 -6.213 1.00 92.94 172 TRP A O 1
ATOM 1373 N N . TRP A 1 173 ? 21.538 -0.515 -8.446 1.00 91.81 173 TRP A N 1
ATOM 1374 C CA . TRP A 1 173 ? 22.073 -1.866 -8.627 1.00 91.81 173 TRP A CA 1
ATOM 1375 C C . TRP A 1 173 ? 23.398 -2.081 -7.901 1.00 91.81 173 TRP A C 1
ATOM 1377 O O . TRP A 1 173 ? 23.600 -3.142 -7.305 1.00 91.81 173 TRP A O 1
ATOM 1387 N N . ASP A 1 174 ? 24.262 -1.074 -8.005 1.00 90.31 174 ASP A N 1
ATOM 1388 C CA . ASP A 1 174 ? 25.546 -0.964 -7.332 1.00 90.31 174 ASP A CA 1
ATOM 1389 C C . ASP A 1 174 ? 25.408 0.027 -6.164 1.00 90.31 174 ASP A C 1
ATOM 1391 O O . ASP A 1 174 ? 24.576 0.938 -6.210 1.00 90.31 174 ASP A O 1
ATOM 1395 N N . ASP A 1 175 ? 26.222 -0.152 -5.124 1.00 90.94 175 ASP A N 1
ATOM 1396 C CA . ASP A 1 175 ? 26.190 0.686 -3.922 1.00 90.94 175 ASP A CA 1
ATOM 1397 C C . ASP A 1 175 ? 26.928 2.009 -4.170 1.00 90.94 175 ASP A C 1
ATOM 1399 O O . ASP A 1 175 ? 28.115 2.155 -3.874 1.00 90.94 175 ASP A O 1
ATOM 1403 N N . TRP A 1 176 ? 26.246 2.940 -4.836 1.00 89.88 176 TRP A N 1
ATOM 1404 C CA . TRP A 1 176 ? 26.783 4.264 -5.133 1.00 89.88 176 TRP A CA 1
ATOM 1405 C C . TRP A 1 176 ? 26.580 5.237 -3.976 1.00 89.88 176 TRP A C 1
ATOM 1407 O O . TRP A 1 176 ? 25.585 5.172 -3.256 1.00 89.88 176 TRP A O 1
ATOM 1417 N N . GLN A 1 177 ? 27.490 6.205 -3.871 1.00 89.12 177 GLN A N 1
ATOM 1418 C CA . GLN A 1 177 ? 27.310 7.339 -2.977 1.00 89.12 177 GLN A CA 1
ATOM 1419 C C . GLN A 1 177 ? 26.146 8.209 -3.470 1.00 89.12 177 GLN A C 1
ATOM 1421 O O . GLN A 1 177 ? 26.086 8.573 -4.646 1.00 89.12 177 GLN A O 1
ATOM 1426 N N . GLU A 1 178 ? 25.249 8.579 -2.561 1.00 87.56 178 GLU A N 1
ATOM 1427 C CA . GLU A 1 178 ? 24.138 9.480 -2.860 1.00 87.56 178 GLU A CA 1
ATOM 1428 C C . GLU A 1 178 ? 24.602 10.939 -3.018 1.00 87.56 178 GLU A C 1
ATOM 1430 O O . GLU A 1 178 ? 25.475 11.425 -2.292 1.00 87.56 178 GLU A O 1
ATOM 1435 N N . ASP A 1 179 ? 24.006 11.651 -3.978 1.00 87.88 179 ASP A N 1
ATOM 1436 C CA . ASP A 1 179 ? 24.094 13.106 -4.056 1.00 87.88 179 ASP A CA 1
ATOM 1437 C C . ASP A 1 179 ? 23.039 13.742 -3.144 1.00 87.88 179 ASP A C 1
ATOM 1439 O O . ASP A 1 179 ? 21.882 13.921 -3.528 1.00 87.88 179 ASP A O 1
ATOM 1443 N N . TYR A 1 180 ? 23.463 14.143 -1.947 1.00 83.88 180 TYR A N 1
ATOM 1444 C CA . TYR A 1 180 ? 22.609 14.788 -0.944 1.00 83.88 180 TYR A CA 1
ATOM 1445 C C . TYR A 1 180 ? 22.093 16.187 -1.338 1.00 83.88 180 TYR A C 1
ATOM 1447 O O . TYR A 1 180 ? 21.360 16.805 -0.568 1.00 83.88 180 TYR A O 1
ATOM 1455 N N . ASN A 1 181 ? 22.472 16.721 -2.508 1.00 83.69 181 ASN A N 1
ATOM 1456 C CA . ASN A 1 181 ? 21.846 17.929 -3.064 1.00 83.69 181 ASN A CA 1
ATOM 1457 C C . ASN A 1 181 ? 20.632 17.615 -3.948 1.00 83.69 181 ASN A C 1
ATOM 1459 O O . ASN A 1 181 ? 19.919 18.537 -4.353 1.00 83.69 181 ASN A O 1
ATOM 1463 N N . SER A 1 182 ? 20.428 16.345 -4.297 1.00 82.69 182 SER A N 1
ATOM 1464 C CA . SER A 1 182 ? 19.302 15.899 -5.109 1.00 82.69 182 SER A CA 1
ATOM 1465 C C . SER A 1 182 ? 18.037 15.724 -4.274 1.00 82.69 182 SER A C 1
ATOM 1467 O O . SER A 1 182 ? 18.060 15.826 -3.047 1.00 82.69 182 SER A O 1
ATOM 1469 N N . GLN A 1 183 ? 16.901 15.511 -4.939 1.00 80.62 183 GLN A N 1
ATOM 1470 C CA . GLN A 1 183 ? 15.637 15.304 -4.244 1.00 80.62 183 GLN A CA 1
ATOM 1471 C C . GLN A 1 183 ? 15.709 13.958 -3.498 1.00 80.62 183 GLN A C 1
ATOM 1473 O O . GLN A 1 183 ? 15.879 12.921 -4.150 1.00 80.62 183 GLN A O 1
ATOM 1478 N N . PRO A 1 184 ? 15.577 13.927 -2.158 1.00 82.69 184 PRO A N 1
ATOM 1479 C CA . PRO A 1 184 ? 15.569 12.668 -1.433 1.00 82.69 184 PRO A CA 1
ATOM 1480 C C . PRO A 1 184 ? 14.309 11.888 -1.819 1.00 82.69 184 PRO A C 1
ATOM 1482 O O . PRO A 1 184 ? 13.200 12.432 -1.808 1.00 82.69 184 PRO A O 1
ATOM 1485 N N . MET A 1 185 ? 14.478 10.608 -2.154 1.00 85.75 185 MET A N 1
ATOM 1486 C CA . MET A 1 185 ? 13.384 9.708 -2.520 1.00 85.75 185 MET A CA 1
ATOM 1487 C C . MET A 1 185 ? 13.411 8.403 -1.739 1.00 85.75 185 MET A C 1
ATOM 1489 O O . MET A 1 185 ? 14.457 7.897 -1.336 1.00 85.75 185 MET A O 1
ATOM 1493 N N . MET A 1 186 ? 12.219 7.831 -1.581 1.00 87.62 186 MET A N 1
ATOM 1494 C CA . MET A 1 186 ? 11.956 6.621 -0.800 1.00 87.62 186 MET A CA 1
ATOM 1495 C C . MET A 1 186 ? 11.898 5.354 -1.666 1.00 87.62 186 MET A C 1
ATOM 1497 O O . MET A 1 186 ? 11.363 4.334 -1.235 1.00 87.62 186 MET A O 1
ATOM 1501 N N . ASP A 1 187 ? 12.483 5.394 -2.870 1.00 88.62 187 ASP A N 1
ATOM 1502 C CA . ASP A 1 187 ? 12.592 4.248 -3.785 1.00 88.62 187 ASP A CA 1
ATOM 1503 C C . ASP A 1 187 ? 13.049 2.937 -3.091 1.00 88.62 187 ASP A C 1
ATOM 1505 O O . ASP A 1 187 ? 12.446 1.892 -3.358 1.00 88.62 187 ASP A O 1
ATOM 1509 N N . PRO A 1 188 ? 14.034 2.940 -2.158 1.00 91.25 188 PRO A N 1
ATOM 1510 C CA . PRO A 1 188 ? 14.490 1.710 -1.498 1.00 91.25 188 PRO A CA 1
ATOM 1511 C C . PRO A 1 188 ? 13.436 1.048 -0.602 1.00 91.25 188 PRO A C 1
ATOM 1513 O O . PRO A 1 188 ? 13.497 -0.160 -0.359 1.00 91.25 188 PRO A O 1
ATOM 1516 N N . ILE A 1 189 ? 12.460 1.818 -0.113 1.00 93.94 189 ILE A N 1
ATOM 1517 C CA . ILE A 1 189 ? 11.478 1.374 0.884 1.00 93.94 189 ILE A CA 1
ATOM 1518 C C . ILE A 1 189 ? 10.056 1.259 0.329 1.00 93.94 189 ILE A C 1
ATOM 1520 O O . ILE A 1 189 ? 9.136 0.980 1.094 1.00 93.94 189 ILE A O 1
ATOM 1524 N N . LEU A 1 190 ? 9.861 1.353 -0.993 1.00 92.88 190 LEU A N 1
ATOM 1525 C CA . LEU A 1 190 ? 8.551 1.137 -1.634 1.00 92.88 190 LEU A CA 1
ATOM 1526 C C . LEU A 1 190 ? 7.929 -0.221 -1.277 1.00 92.88 190 LEU A C 1
ATOM 1528 O O . LEU A 1 190 ? 6.706 -0.353 -1.221 1.00 92.88 190 LEU A O 1
ATOM 1532 N N . GLY A 1 191 ? 8.769 -1.220 -0.980 1.00 91.94 191 GLY A N 1
ATOM 1533 C CA . GLY A 1 191 ? 8.361 -2.531 -0.477 1.00 91.94 191 GLY A CA 1
ATOM 1534 C C . GLY A 1 191 ? 7.592 -2.501 0.846 1.00 91.94 191 GLY A C 1
ATOM 1535 O O . GLY A 1 191 ? 6.813 -3.417 1.098 1.00 91.94 191 GLY A O 1
ATOM 1536 N N . LEU A 1 192 ? 7.797 -1.475 1.676 1.00 94.00 192 LEU A N 1
ATOM 1537 C CA . LEU A 1 192 ? 7.114 -1.282 2.957 1.00 94.00 192 LEU A CA 1
ATOM 1538 C C . LEU A 1 192 ? 5.743 -0.612 2.771 1.00 94.00 192 LEU A C 1
ATOM 1540 O O . LEU A 1 192 ? 4.764 -1.029 3.396 1.00 94.00 192 LEU A O 1
ATOM 1544 N N . TYR A 1 193 ? 5.675 0.407 1.907 1.00 93.69 193 TYR A N 1
ATOM 1545 C CA . TYR A 1 193 ? 4.447 1.078 1.473 1.00 93.69 193 TYR A CA 1
ATOM 1546 C C . TYR A 1 193 ? 4.690 1.815 0.140 1.00 93.69 193 TYR A C 1
ATOM 1548 O O . TYR A 1 193 ? 5.698 2.509 0.022 1.00 93.69 193 TYR A O 1
ATOM 1556 N N . PRO A 1 194 ? 3.782 1.748 -0.853 1.00 88.88 194 PRO A N 1
ATOM 1557 C CA . PRO A 1 194 ? 2.444 1.149 -0.813 1.00 88.88 194 PRO A CA 1
ATOM 1558 C C . PRO A 1 194 ? 2.422 -0.375 -0.993 1.00 88.88 194 PRO A C 1
ATOM 1560 O O . PRO A 1 194 ? 1.377 -0.996 -0.779 1.00 88.88 194 PRO A O 1
ATOM 1563 N N . PHE A 1 195 ? 3.551 -0.986 -1.358 1.00 88.56 195 PHE A N 1
ATOM 1564 C CA . PHE A 1 195 ? 3.639 -2.432 -1.537 1.00 88.56 195 PHE A CA 1
ATOM 1565 C C . PHE A 1 195 ? 3.645 -3.173 -0.199 1.00 88.56 195 PHE A C 1
ATOM 1567 O O . PHE A 1 195 ? 3.396 -2.598 0.863 1.00 88.56 195 PHE A O 1
ATOM 1574 N N . ALA A 1 196 ? 3.834 -4.486 -0.262 1.00 87.38 196 ALA A N 1
ATOM 1575 C CA . ALA A 1 196 ? 3.781 -5.371 0.899 1.00 87.38 196 ALA A CA 1
ATOM 1576 C C . ALA A 1 196 ? 4.967 -6.340 0.965 1.00 87.38 196 ALA A C 1
ATOM 1578 O O . ALA A 1 196 ? 4.939 -7.313 1.717 1.00 87.38 196 ALA A O 1
ATOM 1579 N N . ALA A 1 197 ? 5.993 -6.095 0.153 1.00 88.75 197 ALA A N 1
ATOM 1580 C CA . ALA A 1 197 ? 7.151 -6.965 0.035 1.00 88.75 197 ALA A CA 1
ATOM 1581 C C . ALA A 1 197 ? 8.049 -6.917 1.295 1.00 88.75 197 ALA A C 1
ATOM 1583 O O . ALA A 1 197 ? 8.785 -7.865 1.559 1.00 88.75 197 ALA A O 1
ATOM 1584 N N . ILE A 1 198 ? 7.950 -5.844 2.092 1.00 92.88 198 ILE A N 1
ATOM 1585 C CA . ILE A 1 198 ? 8.509 -5.716 3.445 1.00 92.88 198 ILE A CA 1
ATOM 1586 C C . ILE A 1 198 ? 7.343 -5.720 4.429 1.00 92.88 198 ILE A C 1
ATOM 1588 O O . ILE A 1 198 ? 6.464 -4.861 4.365 1.00 92.88 198 ILE A O 1
ATOM 1592 N N . SER A 1 199 ? 7.340 -6.678 5.352 1.00 89.56 199 SER A N 1
ATOM 1593 C CA . SER A 1 199 ? 6.251 -6.860 6.309 1.00 89.56 199 SER A CA 1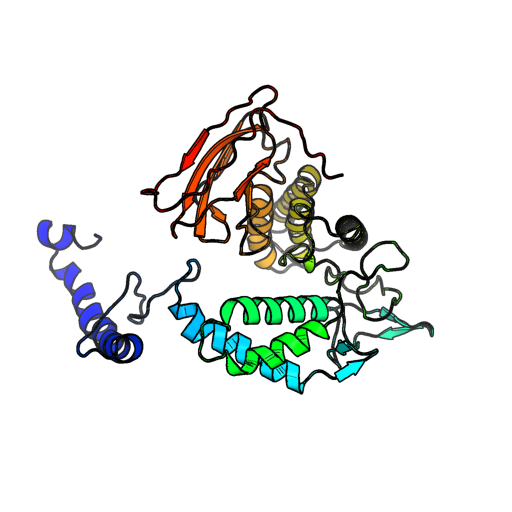
ATOM 1594 C C . SER A 1 199 ? 6.786 -6.990 7.728 1.00 89.56 199 SER A C 1
ATOM 1596 O O . SER A 1 199 ? 7.634 -7.831 8.004 1.00 89.56 199 SER A O 1
ATOM 1598 N N . THR A 1 200 ? 6.254 -6.185 8.645 1.00 90.25 200 THR A N 1
ATOM 1599 C CA . THR A 1 200 ? 6.500 -6.322 10.092 1.00 90.25 200 THR A CA 1
ATOM 1600 C C . THR A 1 200 ? 5.702 -7.487 10.684 1.00 90.25 200 THR A C 1
ATOM 1602 O O . THR A 1 200 ? 6.108 -8.086 11.675 1.00 90.25 200 THR A O 1
ATOM 1605 N N . TRP A 1 201 ? 4.591 -7.861 10.041 1.00 84.69 201 TRP A N 1
ATOM 1606 C CA . TRP A 1 201 ? 3.767 -9.001 10.443 1.00 84.69 201 TRP A CA 1
ATOM 1607 C C . TRP A 1 201 ? 4.436 -10.348 10.141 1.00 84.69 201 TRP A C 1
ATOM 1609 O O . TRP A 1 201 ? 4.383 -11.269 10.954 1.00 84.69 201 TRP A O 1
ATOM 1619 N N . GLN A 1 202 ? 5.109 -10.441 8.992 1.00 84.12 202 GLN A N 1
ATOM 1620 C CA . GLN A 1 202 ? 5.899 -11.597 8.562 1.00 84.12 202 GLN A CA 1
ATOM 1621 C C . GLN A 1 202 ? 7.317 -11.129 8.198 1.00 84.12 202 GLN A C 1
ATOM 1623 O O . GLN A 1 202 ? 7.623 -10.957 7.014 1.00 84.12 202 GLN A O 1
ATOM 1628 N N . PRO A 1 203 ? 8.181 -10.881 9.201 1.00 82.75 203 PRO A N 1
ATOM 1629 C CA . PRO A 1 203 ? 9.507 -10.331 8.962 1.00 82.75 203 PRO A CA 1
ATOM 1630 C C . PRO A 1 203 ? 10.390 -11.316 8.194 1.00 82.75 203 PRO A C 1
ATOM 1632 O O . PRO A 1 203 ? 10.478 -12.502 8.521 1.00 82.75 203 PRO A O 1
ATOM 1635 N N . ASN A 1 204 ? 11.089 -10.799 7.184 1.00 84.94 204 ASN A N 1
ATOM 1636 C CA . ASN A 1 204 ? 12.095 -11.536 6.430 1.00 84.94 204 ASN A CA 1
ATOM 1637 C C . ASN A 1 204 ? 13.496 -11.100 6.873 1.00 84.94 204 ASN A C 1
ATOM 1639 O O . ASN A 1 204 ? 14.022 -10.092 6.402 1.00 84.94 204 ASN A O 1
ATOM 1643 N N . GLY A 1 205 ? 14.094 -11.851 7.799 1.00 88.50 205 GLY A N 1
ATOM 1644 C CA . GLY A 1 205 ? 15.427 -11.544 8.315 1.00 88.50 205 GLY A CA 1
ATOM 1645 C C . GLY A 1 205 ? 15.488 -10.149 8.940 1.00 88.50 205 GLY A C 1
ATOM 1646 O O . GLY A 1 205 ? 14.661 -9.815 9.783 1.00 88.50 205 GLY A O 1
ATOM 1647 N N . ASN A 1 206 ? 16.471 -9.348 8.526 1.00 93.00 206 ASN A N 1
ATOM 1648 C CA . ASN A 1 206 ? 16.676 -7.982 9.007 1.00 93.00 206 ASN A CA 1
ATOM 1649 C C . ASN A 1 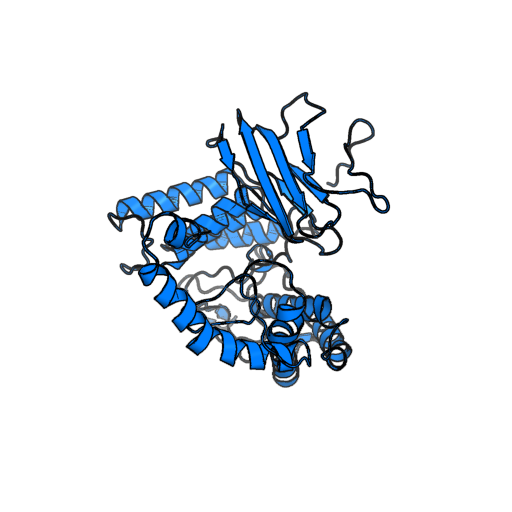206 ? 16.102 -6.890 8.075 1.00 93.00 206 ASN A C 1
ATOM 1651 O O . ASN A 1 206 ? 16.412 -5.711 8.247 1.00 93.00 206 ASN A O 1
ATOM 1655 N N . VAL A 1 207 ? 15.297 -7.257 7.068 1.00 95.12 207 VAL A N 1
ATOM 1656 C CA . VAL A 1 207 ? 14.846 -6.323 6.016 1.00 95.12 207 VAL A CA 1
ATOM 1657 C C . VAL A 1 207 ? 13.988 -5.187 6.580 1.00 95.12 207 VAL A C 1
ATOM 1659 O O . VAL A 1 207 ? 14.113 -4.051 6.133 1.00 95.12 207 VAL A O 1
ATOM 1662 N N . THR A 1 208 ? 13.155 -5.455 7.588 1.00 94.56 208 THR A N 1
ATOM 1663 C CA . THR A 1 208 ? 12.345 -4.413 8.237 1.00 94.56 208 THR A CA 1
ATOM 1664 C C . THR A 1 208 ? 13.222 -3.390 8.960 1.00 94.56 208 THR A C 1
ATOM 1666 O O . THR A 1 208 ? 12.961 -2.196 8.850 1.00 94.56 208 THR A O 1
ATOM 1669 N N . GLN A 1 209 ? 14.304 -3.825 9.622 1.00 95.44 209 GLN A N 1
ATOM 1670 C CA . GLN A 1 209 ? 15.274 -2.905 10.226 1.00 95.44 209 GLN A CA 1
ATOM 1671 C C . GLN A 1 209 ? 16.027 -2.105 9.157 1.00 95.44 209 GLN A C 1
ATOM 1673 O O . GLN A 1 209 ? 16.242 -0.914 9.335 1.00 95.44 209 GLN A O 1
ATOM 1678 N N . MET A 1 210 ? 16.390 -2.724 8.028 1.00 96.44 210 MET A N 1
ATOM 1679 C CA . MET A 1 210 ? 17.029 -2.006 6.917 1.00 96.44 210 MET A CA 1
ATOM 1680 C C . MET A 1 210 ? 16.102 -0.938 6.317 1.00 96.44 210 MET A C 1
ATOM 1682 O O . MET A 1 210 ? 16.551 0.161 6.003 1.00 96.44 210 MET A O 1
ATOM 1686 N N . ALA A 1 211 ? 14.805 -1.234 6.191 1.00 96.44 211 ALA A N 1
ATOM 1687 C CA . ALA A 1 211 ? 13.812 -0.266 5.732 1.00 96.44 211 ALA A CA 1
ATOM 1688 C C . ALA A 1 211 ? 13.644 0.898 6.717 1.00 96.44 211 ALA A C 1
ATOM 1690 O O . ALA A 1 211 ? 13.533 2.047 6.298 1.00 96.44 211 ALA A O 1
ATOM 1691 N N . GLU A 1 212 ? 13.658 0.611 8.019 1.00 96.38 212 GLU A N 1
ATOM 1692 C CA . GLU A 1 212 ? 13.651 1.635 9.063 1.00 96.38 212 GLU A CA 1
ATOM 1693 C C . GLU A 1 212 ? 14.906 2.521 9.001 1.00 96.38 212 GLU A C 1
ATOM 1695 O O . GLU A 1 212 ? 14.783 3.742 9.070 1.00 96.38 212 GLU A O 1
ATOM 1700 N N . THR A 1 213 ? 16.096 1.942 8.803 1.00 95.81 213 THR A N 1
ATOM 1701 C CA . THR A 1 213 ? 17.337 2.707 8.587 1.00 95.81 213 THR A CA 1
ATOM 1702 C C . THR A 1 213 ? 17.202 3.637 7.381 1.00 95.81 213 THR A C 1
ATOM 1704 O O . THR A 1 213 ? 17.379 4.842 7.526 1.00 95.81 213 THR A O 1
ATOM 1707 N N . SER A 1 214 ? 16.779 3.120 6.222 1.00 95.00 214 SER A N 1
ATOM 1708 C CA . SER A 1 214 ? 16.580 3.934 5.014 1.00 95.00 214 SER A CA 1
ATOM 1709 C C . SER A 1 214 ? 15.525 5.033 5.182 1.00 95.00 214 SER A C 1
ATOM 1711 O O . SER A 1 214 ? 15.675 6.115 4.618 1.00 95.00 214 SER A O 1
ATOM 1713 N N . LEU A 1 215 ? 14.462 4.787 5.956 1.00 95.56 215 LEU A N 1
ATOM 1714 C CA . LEU A 1 215 ? 13.487 5.822 6.304 1.00 95.56 215 LEU A CA 1
ATOM 1715 C C . LEU A 1 215 ? 14.133 6.916 7.162 1.00 95.56 215 LEU A C 1
ATOM 1717 O O . LEU A 1 215 ? 13.915 8.096 6.911 1.00 95.56 215 LEU A O 1
ATOM 1721 N N . ASN A 1 216 ? 14.929 6.547 8.164 1.00 93.44 216 ASN A N 1
ATOM 1722 C CA . ASN A 1 216 ? 15.597 7.515 9.031 1.00 93.44 216 ASN A CA 1
ATOM 1723 C C . ASN A 1 216 ? 16.631 8.367 8.281 1.00 93.44 216 ASN A C 1
ATOM 1725 O O . ASN A 1 216 ? 16.751 9.551 8.593 1.00 93.44 216 ASN A O 1
ATOM 1729 N N . ASP A 1 217 ? 17.325 7.803 7.292 1.00 89.81 217 ASP A N 1
ATOM 1730 C CA . ASP A 1 217 ? 18.232 8.550 6.410 1.00 89.81 217 ASP A CA 1
ATOM 1731 C C . ASP A 1 217 ? 17.443 9.577 5.579 1.00 89.81 217 ASP A C 1
ATOM 1733 O O . ASP A 1 217 ? 17.685 10.781 5.678 1.00 89.81 217 ASP A O 1
ATOM 1737 N N . TYR A 1 218 ? 16.378 9.132 4.897 1.00 89.88 218 TYR A N 1
ATOM 1738 C CA . TYR A 1 218 ? 15.468 10.010 4.147 1.00 89.88 218 TYR A CA 1
ATOM 1739 C C . TYR A 1 218 ? 14.949 11.192 4.985 1.00 89.88 218 TYR A C 1
ATOM 1741 O O . TYR A 1 218 ? 14.861 12.328 4.511 1.00 89.88 218 TYR A O 1
ATOM 1749 N N . LEU A 1 219 ? 14.598 10.942 6.248 1.00 90.50 219 LEU A N 1
ATOM 1750 C CA . LEU A 1 219 ? 14.045 11.955 7.147 1.00 90.50 219 LEU A CA 1
ATOM 1751 C C . LEU A 1 219 ? 15.074 12.987 7.630 1.00 90.50 219 LEU A C 1
ATOM 1753 O O . LEU A 1 219 ? 14.668 14.077 8.034 1.00 90.50 219 LEU A O 1
ATOM 1757 N N . GLN A 1 220 ? 16.372 12.677 7.602 1.00 85.88 220 GLN A N 1
ATOM 1758 C CA . GLN A 1 220 ? 17.431 13.650 7.904 1.00 85.88 220 GLN A CA 1
ATOM 1759 C C . GLN A 1 220 ? 17.636 14.641 6.752 1.00 85.88 220 GLN A C 1
ATOM 1761 O O . GLN A 1 220 ? 17.994 15.796 6.982 1.00 85.88 220 GLN A O 1
ATOM 1766 N N . GLU A 1 221 ? 17.370 14.199 5.527 1.00 77.88 221 GLU A N 1
ATOM 1767 C CA . GLU A 1 221 ? 17.582 14.964 4.296 1.00 77.88 221 GLU A CA 1
ATOM 1768 C C . GLU A 1 221 ? 16.330 15.737 3.860 1.00 77.88 221 GLU A C 1
ATOM 1770 O O . GLU A 1 221 ? 16.408 16.748 3.159 1.00 77.88 221 GLU A O 1
ATOM 1775 N N . THR A 1 222 ? 15.150 15.296 4.299 1.00 76.81 222 THR A N 1
ATOM 1776 C CA . THR A 1 222 ? 13.874 15.852 3.845 1.00 76.81 222 THR A CA 1
ATOM 1777 C C . THR A 1 222 ? 13.434 17.061 4.666 1.00 76.81 222 THR A C 1
ATOM 1779 O O . THR A 1 222 ? 13.089 16.958 5.842 1.00 76.81 222 THR A O 1
ATOM 1782 N N . GLN A 1 223 ? 13.309 18.207 3.993 1.00 67.94 223 GLN A N 1
ATOM 1783 C CA . GLN A 1 223 ? 12.620 19.406 4.503 1.00 67.94 223 GLN A CA 1
ATOM 1784 C C . GLN A 1 223 ? 11.305 19.701 3.757 1.00 67.94 223 GLN A C 1
ATOM 1786 O O . GLN A 1 223 ? 10.786 20.816 3.807 1.00 67.94 223 GLN A O 1
ATOM 1791 N N . GLY A 1 224 ? 10.802 18.727 2.994 1.00 70.25 224 GLY A N 1
ATOM 1792 C CA . GLY A 1 224 ? 9.721 18.939 2.036 1.00 70.25 224 GLY A CA 1
ATOM 1793 C C . GLY A 1 224 ? 8.340 19.162 2.664 1.00 70.25 224 GLY A C 1
ATOM 1794 O O . GLY A 1 224 ? 8.099 18.882 3.838 1.00 70.25 224 GLY A O 1
ATOM 1795 N N . ASN A 1 225 ? 7.412 19.634 1.830 1.00 73.88 225 ASN A N 1
ATOM 1796 C CA . ASN A 1 225 ? 6.018 19.900 2.176 1.00 73.88 225 ASN A CA 1
ATOM 1797 C C . ASN A 1 225 ? 5.080 19.057 1.281 1.00 73.88 225 ASN A C 1
ATOM 1799 O O . ASN A 1 225 ? 5.484 18.596 0.217 1.00 73.88 225 ASN A O 1
ATOM 1803 N N . SER A 1 226 ? 3.818 18.872 1.678 1.00 85.44 226 SER A N 1
ATOM 1804 C CA . SER A 1 226 ? 2.843 18.004 0.983 1.00 85.44 226 SER A CA 1
ATOM 1805 C C . SER A 1 226 ? 3.192 16.506 1.031 1.00 85.44 226 SER A C 1
ATOM 1807 O O . SER A 1 226 ? 3.291 15.951 2.124 1.00 85.44 226 SER A O 1
ATOM 1809 N N . TRP A 1 227 ? 3.349 15.819 -0.106 1.00 85.19 227 TRP A N 1
ATOM 1810 C CA . TRP A 1 227 ? 3.537 14.365 -0.174 1.00 85.19 227 TRP A CA 1
ATOM 1811 C C . TRP A 1 227 ? 4.708 13.852 0.684 1.00 85.19 227 TRP A C 1
ATOM 1813 O O . TRP A 1 227 ? 4.592 12.815 1.338 1.00 85.19 227 TRP A O 1
ATOM 1823 N N . SER A 1 228 ? 5.816 14.597 0.745 1.00 86.62 228 SER A N 1
ATOM 1824 C CA . SER A 1 228 ? 7.049 14.168 1.418 1.00 86.62 228 SER A CA 1
ATOM 1825 C C . SER A 1 228 ? 6.923 14.127 2.944 1.00 86.62 228 SER A C 1
ATOM 1827 O O . SER A 1 228 ? 7.613 13.352 3.598 1.00 86.62 228 SER A O 1
ATOM 1829 N N . ILE A 1 229 ? 6.034 14.941 3.529 1.00 88.12 229 ILE A N 1
ATOM 1830 C CA . ILE A 1 229 ? 5.806 14.962 4.984 1.00 88.12 229 ILE A CA 1
ATOM 1831 C C . ILE A 1 229 ? 4.725 13.964 5.423 1.00 88.12 229 ILE A C 1
ATOM 1833 O O . ILE A 1 229 ? 4.706 13.568 6.587 1.00 88.12 229 ILE A O 1
ATOM 1837 N N . VAL A 1 230 ? 3.857 13.519 4.502 1.00 91.75 230 VAL A N 1
ATOM 1838 C CA . VAL A 1 230 ? 2.764 12.577 4.812 1.00 91.75 230 VAL A CA 1
ATOM 1839 C C . VAL A 1 230 ? 3.137 11.118 4.592 1.00 91.75 230 VAL A C 1
ATOM 1841 O O . VAL A 1 230 ? 2.653 10.255 5.320 1.00 91.75 230 VAL A O 1
ATOM 1844 N N . TRP A 1 231 ? 4.010 10.813 3.631 1.00 92.75 231 TRP A N 1
ATOM 1845 C CA . TRP A 1 231 ? 4.422 9.434 3.357 1.00 92.75 231 TRP A CA 1
ATOM 1846 C C . TRP A 1 231 ? 5.034 8.723 4.582 1.00 92.75 231 TRP A C 1
ATOM 1848 O O . TRP A 1 231 ? 4.672 7.567 4.827 1.00 92.75 231 TRP A O 1
ATOM 1858 N N . PRO A 1 232 ? 5.859 9.391 5.425 1.00 95.38 232 PRO A N 1
ATOM 1859 C CA . PRO A 1 232 ? 6.358 8.805 6.668 1.00 95.38 232 PRO A CA 1
ATOM 1860 C C . PRO A 1 232 ? 5.265 8.289 7.610 1.00 95.38 232 PRO A C 1
ATOM 1862 O O . PRO A 1 232 ? 5.513 7.325 8.326 1.00 95.38 232 PRO A O 1
ATOM 1865 N N . ILE A 1 233 ? 4.049 8.856 7.586 1.00 97.19 233 ILE A N 1
ATOM 1866 C CA . ILE A 1 233 ? 2.920 8.358 8.391 1.00 97.19 233 ILE A CA 1
ATOM 1867 C C . ILE A 1 233 ? 2.651 6.887 8.047 1.00 97.19 233 ILE A C 1
ATOM 1869 O O . ILE A 1 233 ? 2.591 6.046 8.941 1.00 97.19 233 ILE A O 1
ATOM 1873 N N . ALA A 1 234 ? 2.548 6.563 6.754 1.00 97.06 234 ALA A N 1
ATOM 1874 C CA . ALA A 1 234 ? 2.288 5.203 6.292 1.00 97.06 234 ALA A CA 1
ATOM 1875 C C . ALA A 1 234 ? 3.472 4.262 6.565 1.00 97.06 234 ALA A C 1
ATOM 1877 O O . ALA A 1 234 ? 3.264 3.122 6.978 1.00 97.06 234 ALA A O 1
ATOM 1878 N N . TYR A 1 235 ? 4.714 4.731 6.400 1.00 97.44 235 TYR A N 1
ATOM 1879 C CA . TYR A 1 235 ? 5.891 3.912 6.705 1.00 97.44 235 TYR A CA 1
ATOM 1880 C C . TYR A 1 235 ? 5.993 3.574 8.192 1.00 97.44 235 TYR A C 1
ATOM 1882 O O . TYR A 1 235 ? 6.128 2.403 8.542 1.00 97.44 235 TYR A O 1
ATOM 1890 N N . PHE A 1 236 ? 5.847 4.560 9.079 1.00 98.06 236 PHE A N 1
ATOM 1891 C CA . PHE A 1 236 ? 5.833 4.304 10.517 1.00 98.06 236 PHE A CA 1
ATOM 1892 C C . PHE A 1 236 ? 4.638 3.451 10.939 1.00 98.06 236 PHE A C 1
ATOM 1894 O O . PHE A 1 236 ? 4.794 2.572 11.786 1.00 98.06 236 PHE A O 1
ATOM 1901 N N . ALA A 1 237 ? 3.470 3.626 10.312 1.00 97.75 237 ALA A N 1
ATOM 1902 C CA . ALA A 1 237 ? 2.331 2.742 10.533 1.00 97.75 237 ALA A CA 1
ATOM 1903 C C . ALA A 1 237 ? 2.660 1.285 10.162 1.00 97.75 237 ALA A C 1
ATOM 1905 O O . ALA A 1 237 ? 2.378 0.371 10.940 1.00 97.75 237 ALA A O 1
ATOM 1906 N N . ARG A 1 238 ? 3.315 1.050 9.017 1.00 96.25 238 ARG A N 1
ATOM 1907 C CA . ARG A 1 238 ? 3.751 -0.286 8.568 1.00 96.25 238 ARG A CA 1
ATOM 1908 C C . ARG A 1 238 ? 4.869 -0.883 9.426 1.00 96.25 238 ARG A C 1
ATOM 1910 O O . ARG A 1 238 ? 4.957 -2.104 9.528 1.00 96.25 238 ARG A O 1
ATOM 1917 N N . LEU A 1 239 ? 5.668 -0.051 10.091 1.00 96.25 239 LEU A N 1
ATOM 1918 C CA . LEU A 1 239 ? 6.657 -0.455 11.102 1.00 96.25 239 LEU A CA 1
ATOM 1919 C C . LEU A 1 239 ? 6.058 -0.636 12.511 1.00 96.25 239 LEU A C 1
ATOM 1921 O O . LEU A 1 239 ? 6.792 -0.949 13.445 1.00 96.25 239 LEU A O 1
ATOM 1925 N N . TRP A 1 240 ? 4.747 -0.428 12.681 1.00 95.56 240 TRP A N 1
ATOM 1926 C CA . TRP A 1 240 ? 4.043 -0.439 13.975 1.00 95.56 240 TRP A CA 1
ATOM 1927 C C . TRP A 1 240 ? 4.575 0.593 14.984 1.00 95.56 240 TRP A C 1
ATOM 1929 O O . TRP A 1 240 ? 4.509 0.412 16.199 1.00 95.56 240 TRP A O 1
ATOM 1939 N N . GLN A 1 241 ? 5.076 1.721 14.482 1.00 97.12 241 GLN A N 1
ATOM 1940 C CA . GLN A 1 241 ? 5.613 2.826 15.274 1.00 97.12 241 GLN A CA 1
ATOM 1941 C C . GLN A 1 241 ? 4.582 3.949 15.397 1.00 97.12 241 GLN A C 1
ATOM 1943 O O . GLN A 1 241 ? 4.702 5.012 14.786 1.00 97.12 241 GLN A O 1
ATOM 1948 N N . ALA A 1 242 ? 3.551 3.695 16.203 1.00 97.00 242 ALA A N 1
ATOM 1949 C CA . ALA A 1 242 ? 2.395 4.576 16.373 1.00 97.00 242 ALA A CA 1
ATOM 1950 C C . ALA A 1 242 ? 2.759 6.033 16.699 1.00 97.00 242 ALA A C 1
ATOM 1952 O O . ALA A 1 242 ? 2.249 6.961 16.073 1.00 97.00 242 ALA A O 1
ATOM 1953 N N . GLU A 1 243 ? 3.672 6.232 17.649 1.00 97.56 243 GLU A N 1
ATOM 1954 C CA . GLU A 1 243 ? 4.076 7.570 18.093 1.00 97.56 243 GLU A CA 1
ATOM 1955 C C . GLU A 1 243 ? 4.842 8.323 16.999 1.00 97.56 243 GLU A C 1
ATOM 1957 O O . GLU A 1 243 ? 4.594 9.505 16.767 1.00 97.56 243 GLU A O 1
ATOM 1962 N N . ASN A 1 244 ? 5.708 7.631 16.252 1.00 97.56 244 ASN A N 1
ATOM 1963 C CA . ASN A 1 244 ? 6.437 8.241 15.141 1.00 97.56 244 ASN A CA 1
ATOM 1964 C C . ASN A 1 244 ? 5.480 8.630 14.008 1.00 97.56 244 ASN A C 1
ATOM 1966 O O . ASN A 1 244 ? 5.555 9.750 13.506 1.00 97.56 244 ASN A O 1
ATOM 1970 N N . ALA A 1 245 ? 4.520 7.767 13.657 1.00 97.81 245 ALA A N 1
ATOM 1971 C CA . ALA A 1 245 ? 3.479 8.103 12.684 1.00 97.81 245 ALA A CA 1
ATOM 1972 C C . ALA A 1 245 ? 2.660 9.329 13.134 1.00 97.81 245 ALA A C 1
ATOM 1974 O O . ALA A 1 245 ? 2.408 10.243 12.344 1.00 97.81 245 ALA A O 1
ATOM 1975 N N . HIS A 1 246 ? 2.318 9.396 14.424 1.00 97.75 246 HIS A N 1
ATOM 1976 C CA . HIS A 1 246 ? 1.581 10.513 15.008 1.00 97.75 246 HIS A CA 1
ATOM 1977 C C . HIS A 1 246 ? 2.355 11.840 14.963 1.00 97.75 246 HIS A C 1
ATOM 1979 O O . HIS A 1 246 ? 1.771 12.879 14.651 1.00 97.75 246 HIS A O 1
ATOM 1985 N N . VAL A 1 247 ? 3.676 11.819 15.166 1.00 96.12 247 VAL A N 1
ATOM 1986 C CA . VAL A 1 247 ? 4.527 13.007 14.977 1.00 96.12 247 VAL A CA 1
ATOM 1987 C C . VAL A 1 247 ? 4.395 13.558 13.554 1.00 96.12 247 VAL A C 1
ATOM 1989 O O . VAL A 1 247 ? 4.301 14.773 13.377 1.00 96.12 247 VAL A O 1
ATOM 1992 N N . TYR A 1 248 ? 4.340 12.703 12.528 1.00 95.19 248 TYR A N 1
ATOM 1993 C CA . TYR A 1 248 ? 4.176 13.160 11.141 1.00 95.19 248 TYR A CA 1
ATOM 1994 C C . TYR A 1 248 ? 2.747 13.613 10.811 1.00 95.19 248 TYR A C 1
ATOM 1996 O O . TYR A 1 248 ? 2.579 14.543 10.018 1.00 95.19 248 TYR A O 1
ATOM 2004 N N . ILE A 1 249 ? 1.725 13.076 11.487 1.00 94.94 249 ILE A N 1
ATOM 2005 C CA . ILE A 1 249 ? 0.370 13.655 11.484 1.00 94.94 249 ILE A CA 1
ATOM 2006 C C . ILE A 1 249 ? 0.406 15.089 12.023 1.00 94.94 249 ILE A C 1
ATOM 2008 O O . ILE A 1 249 ? -0.061 16.012 11.355 1.00 94.94 249 ILE A O 1
ATOM 2012 N N . GLN A 1 250 ? 1.016 15.299 13.193 1.00 93.38 250 GLN A N 1
ATOM 2013 C CA . GLN A 1 250 ? 1.118 16.621 13.815 1.00 93.38 250 GLN A CA 1
ATOM 2014 C C . GLN A 1 250 ? 1.906 17.598 12.936 1.00 93.38 250 GLN A C 1
ATOM 2016 O O . GLN A 1 250 ? 1.442 18.715 12.708 1.00 93.38 250 GLN A O 1
ATOM 2021 N N . LYS A 1 251 ? 3.051 17.173 12.388 1.00 90.69 251 LYS A N 1
ATOM 2022 C CA . LYS A 1 251 ? 3.842 17.973 11.443 1.00 90.69 251 LYS A CA 1
ATOM 2023 C C . LYS A 1 251 ? 3.021 18.371 10.212 1.00 90.69 251 LYS A C 1
ATOM 2025 O O . LYS A 1 251 ? 3.028 19.538 9.834 1.00 90.69 251 LYS A O 1
ATOM 2030 N N . THR A 1 252 ? 2.256 17.443 9.633 1.00 90.12 252 THR A N 1
ATOM 2031 C CA . THR A 1 252 ? 1.385 17.736 8.480 1.00 90.12 252 THR A CA 1
ATOM 2032 C C . THR A 1 252 ? 0.342 18.799 8.827 1.00 90.12 252 THR A C 1
ATOM 2034 O O . THR A 1 252 ? 0.191 19.780 8.098 1.00 90.12 252 THR A O 1
ATOM 2037 N N . LEU A 1 253 ? -0.349 18.652 9.963 1.00 89.00 253 LEU A N 1
ATOM 2038 C CA . LEU A 1 253 ? -1.350 19.621 10.420 1.00 89.00 253 LEU A CA 1
ATOM 2039 C C . LEU A 1 253 ? -0.731 20.997 10.715 1.00 89.00 253 LEU A C 1
ATOM 2041 O O . LEU A 1 253 ? -1.321 22.022 10.373 1.00 89.00 253 LEU A O 1
ATOM 2045 N N . GLN A 1 254 ? 0.469 21.039 11.300 1.00 86.81 254 GLN A N 1
ATOM 2046 C CA . GLN A 1 254 ? 1.214 22.281 11.523 1.00 86.81 254 GLN A CA 1
ATOM 2047 C C . GLN A 1 254 ? 1.534 22.991 10.203 1.00 86.81 254 GLN A C 1
ATOM 2049 O O . GLN A 1 254 ? 1.346 24.206 10.109 1.00 86.81 254 GLN A O 1
ATOM 2054 N N . THR A 1 255 ? 1.949 22.253 9.170 1.00 81.25 255 THR A N 1
ATOM 2055 C CA . THR A 1 255 ? 2.183 22.806 7.829 1.00 81.25 255 THR A CA 1
ATOM 2056 C C . THR A 1 255 ? 0.896 23.374 7.221 1.00 81.25 255 THR A C 1
ATOM 2058 O O . THR A 1 255 ? 0.913 24.491 6.703 1.00 81.25 255 THR A O 1
ATOM 2061 N N . LEU A 1 256 ? -0.244 22.681 7.340 1.00 81.50 256 LEU A N 1
ATOM 2062 C CA . LEU A 1 256 ? -1.534 23.191 6.847 1.00 81.50 256 LEU A CA 1
ATOM 2063 C C . LEU A 1 256 ? -1.888 24.547 7.471 1.00 81.50 256 LEU A C 1
ATOM 2065 O O . LEU A 1 256 ? -2.174 25.507 6.748 1.00 81.50 256 LEU A O 1
ATOM 2069 N N . VAL A 1 257 ? -1.797 24.642 8.801 1.00 77.00 257 VAL A N 1
ATOM 2070 C CA . VAL A 1 257 ? -2.093 25.872 9.553 1.00 77.00 257 VAL A CA 1
ATOM 2071 C C . VAL A 1 257 ? -1.121 26.998 9.200 1.00 77.00 257 VAL A C 1
ATOM 2073 O O . VAL A 1 257 ? -1.537 28.148 9.080 1.00 77.00 257 VAL A O 1
ATOM 2076 N N . SER A 1 258 ? 0.162 26.678 9.025 1.00 75.94 258 SER A N 1
ATOM 2077 C CA . SER A 1 258 ? 1.218 27.687 8.877 1.00 75.94 258 SER A CA 1
ATOM 2078 C C . SER A 1 258 ? 1.303 28.289 7.473 1.00 75.94 258 SER A C 1
ATOM 2080 O O . SER A 1 258 ? 1.696 29.446 7.344 1.00 75.94 258 SER A O 1
ATOM 2082 N N . TYR A 1 259 ? 0.948 27.533 6.426 1.00 72.06 259 TYR A N 1
ATOM 2083 C CA . TYR A 1 259 ? 1.220 27.938 5.039 1.00 72.06 259 TYR A CA 1
ATOM 2084 C C . TYR A 1 259 ? -0.016 28.262 4.203 1.00 72.06 259 TYR A C 1
ATOM 2086 O O . TYR A 1 259 ? 0.060 29.129 3.336 1.00 72.06 259 TYR A O 1
ATOM 2094 N N . SER A 1 260 ? -1.144 27.588 4.433 1.00 67.81 260 SER A N 1
ATOM 2095 C CA . SER A 1 260 ? -2.246 27.603 3.460 1.00 67.81 260 SER A CA 1
ATOM 2096 C C . SER A 1 260 ? -3.469 28.415 3.898 1.00 67.81 260 SER A C 1
ATOM 2098 O O . SER A 1 260 ? -4.261 28.837 3.056 1.00 67.81 260 SER A O 1
ATOM 2100 N N . GLY A 1 261 ? -3.644 28.663 5.205 1.00 72.06 261 GLY A N 1
ATOM 2101 C CA . GLY A 1 261 ? -4.839 29.331 5.749 1.00 72.06 261 GLY A CA 1
ATOM 2102 C C . GLY A 1 261 ? -6.159 28.590 5.463 1.00 72.06 261 GLY A C 1
ATOM 2103 O O . GLY A 1 261 ? -7.236 29.116 5.738 1.00 72.06 261 GLY A O 1
ATOM 2104 N N . ASN A 1 262 ? -6.078 27.382 4.902 1.00 78.56 262 ASN A N 1
ATOM 2105 C CA . ASN A 1 262 ? -7.158 26.477 4.529 1.00 78.56 262 ASN A CA 1
ATOM 2106 C C . ASN A 1 262 ? -6.658 25.024 4.766 1.00 78.56 262 ASN A C 1
ATOM 2108 O O . ASN A 1 262 ? -5.548 24.843 5.252 1.00 78.56 262 ASN A O 1
ATOM 2112 N N . PRO A 1 263 ? -7.443 23.956 4.554 1.00 82.88 263 PRO A N 1
ATOM 2113 C CA . PRO A 1 263 ? -6.967 22.601 4.844 1.00 82.88 263 PRO A CA 1
ATOM 2114 C C . PRO A 1 263 ? -6.180 21.976 3.676 1.00 82.88 263 PRO A C 1
ATOM 2116 O O . PRO A 1 263 ? -6.256 20.765 3.490 1.00 82.88 263 PRO A O 1
ATOM 2119 N N . TRP A 1 264 ? -5.489 22.756 2.835 1.00 84.50 264 TRP A N 1
ATOM 2120 C CA . TRP A 1 264 ? -4.851 22.243 1.614 1.00 84.50 264 TRP A CA 1
ATOM 2121 C C . TRP A 1 264 ? -3.339 22.114 1.766 1.00 84.50 264 TRP A C 1
ATOM 2123 O O . TRP A 1 264 ? -2.653 23.051 2.175 1.00 84.50 264 TRP A O 1
ATOM 2133 N N . THR A 1 265 ? -2.800 20.950 1.405 1.00 84.88 265 THR A N 1
ATOM 2134 C CA . THR A 1 265 ? -1.353 20.741 1.426 1.00 84.88 265 THR A CA 1
ATOM 2135 C C . THR A 1 265 ? -0.671 21.564 0.338 1.00 84.88 265 THR A C 1
ATOM 2137 O O . THR A 1 265 ? -1.178 21.717 -0.774 1.00 84.88 265 THR A O 1
ATOM 2140 N N . MET A 1 266 ? 0.486 22.134 0.672 1.00 81.44 266 MET A N 1
ATOM 2141 C CA . MET A 1 266 ? 1.261 22.978 -0.232 1.00 81.44 266 MET A CA 1
ATOM 2142 C C . MET A 1 266 ? 2.659 22.413 -0.418 1.00 81.44 266 MET A C 1
ATOM 2144 O O . MET A 1 266 ? 3.252 21.930 0.539 1.00 81.44 266 MET A O 1
ATOM 2148 N N . ASN A 1 267 ? 3.204 22.532 -1.622 1.00 79.62 267 ASN A N 1
ATOM 2149 C CA . ASN A 1 267 ? 4.593 22.243 -1.935 1.00 79.62 267 ASN A CA 1
ATOM 2150 C C . ASN A 1 267 ? 5.191 23.403 -2.740 1.00 79.62 267 ASN A C 1
ATOM 2152 O O . ASN A 1 267 ? 4.611 23.838 -3.732 1.00 79.62 267 ASN A O 1
ATOM 2156 N N . VAL A 1 268 ? 6.319 23.950 -2.277 1.00 75.81 268 VAL A N 1
ATOM 2157 C CA . VAL A 1 268 ? 7.010 25.113 -2.879 1.00 75.81 268 VAL A CA 1
ATOM 2158 C C . VAL A 1 268 ? 6.061 26.281 -3.234 1.00 75.81 268 VAL A C 1
ATOM 2160 O O . VAL A 1 268 ? 6.191 26.929 -4.267 1.00 75.81 268 VAL A O 1
ATOM 2163 N N . GLY A 1 269 ? 5.066 26.550 -2.382 1.00 76.50 269 GLY A N 1
ATOM 2164 C CA . GLY A 1 269 ? 4.097 27.637 -2.588 1.00 76.50 269 GLY A CA 1
ATOM 2165 C C . GLY A 1 269 ? 2.900 27.304 -3.490 1.00 76.50 269 GLY A C 1
ATOM 2166 O O . GLY A 1 269 ? 2.030 28.155 -3.659 1.00 76.50 269 GLY A O 1
ATOM 2167 N N . TYR A 1 270 ? 2.805 26.081 -4.014 1.00 81.81 270 TYR A N 1
ATOM 2168 C CA . TYR A 1 270 ? 1.676 25.615 -4.821 1.00 81.81 270 TYR A CA 1
ATOM 2169 C C . TYR A 1 270 ? 0.849 24.577 -4.075 1.00 81.81 270 TYR A C 1
ATOM 2171 O O . TYR A 1 270 ? 1.384 23.756 -3.336 1.00 81.81 270 TYR A O 1
ATOM 2179 N N . TYR A 1 271 ? -0.462 24.590 -4.293 1.00 85.81 271 TYR A N 1
ATOM 2180 C CA . TYR A 1 271 ? -1.339 23.519 -3.832 1.00 85.81 271 TYR A CA 1
ATOM 2181 C C . TYR A 1 271 ? -0.971 22.189 -4.504 1.00 85.81 271 TYR A C 1
ATOM 2183 O O . TYR A 1 271 ? -0.842 22.132 -5.728 1.00 85.81 271 TYR A O 1
ATOM 2191 N N . GLN A 1 272 ? -0.855 21.128 -3.708 1.00 84.81 272 GLN A N 1
ATOM 2192 C CA . GLN A 1 272 ? -0.723 19.754 -4.185 1.00 84.81 272 GLN A CA 1
ATOM 2193 C C . GLN A 1 272 ? -1.661 18.849 -3.386 1.00 84.81 272 GLN A C 1
ATOM 2195 O O . GLN A 1 272 ? -1.576 18.796 -2.164 1.00 84.81 272 GLN A O 1
ATOM 2200 N N . ILE A 1 273 ? -2.582 18.160 -4.067 1.00 87.62 273 ILE A N 1
ATOM 2201 C CA . ILE A 1 273 ? -3.619 17.326 -3.430 1.00 87.62 273 ILE A CA 1
ATOM 2202 C C . ILE A 1 273 ? -3.073 16.005 -2.868 1.00 87.62 273 ILE A C 1
ATOM 2204 O O . ILE A 1 273 ? -3.699 15.393 -2.003 1.00 87.62 273 ILE A O 1
ATOM 2208 N N . ASP A 1 274 ? -1.907 15.567 -3.348 1.00 85.44 274 ASP A N 1
ATOM 2209 C CA . ASP A 1 274 ? -1.245 14.332 -2.918 1.00 85.44 274 ASP A CA 1
ATOM 2210 C C . ASP A 1 274 ? -1.053 14.263 -1.398 1.00 85.44 274 ASP A C 1
ATOM 2212 O O . ASP A 1 274 ? -1.375 13.243 -0.793 1.00 85.44 274 ASP A O 1
ATOM 2216 N N . GLY A 1 275 ? -0.625 15.354 -0.763 1.00 89.38 275 GLY A N 1
ATOM 2217 C CA . GLY A 1 275 ? -0.463 15.440 0.683 1.00 89.38 275 GLY A CA 1
ATOM 2218 C C . GLY A 1 275 ? -1.779 15.213 1.432 1.00 89.38 275 GLY A C 1
ATOM 2219 O O . GLY A 1 275 ? -1.831 14.433 2.381 1.00 89.38 275 GLY A O 1
ATOM 2220 N N . ASN A 1 276 ? -2.872 15.832 0.980 1.00 89.81 276 ASN A N 1
ATOM 2221 C CA . ASN A 1 276 ? -4.196 15.651 1.576 1.00 89.81 276 ASN A CA 1
ATOM 2222 C C . ASN A 1 276 ? -4.663 14.190 1.526 1.00 89.81 276 ASN A C 1
ATOM 2224 O O . ASN A 1 276 ? -5.154 13.665 2.526 1.00 89.81 276 ASN A O 1
ATOM 2228 N N . LEU A 1 277 ? -4.513 13.533 0.375 1.00 90.12 277 LEU A N 1
ATOM 2229 C CA . LEU A 1 277 ? -4.949 12.146 0.194 1.00 90.12 277 LEU A CA 1
ATOM 2230 C C . LEU A 1 277 ? -4.009 11.162 0.903 1.00 90.12 277 LEU A C 1
ATOM 2232 O O . LEU A 1 277 ? -4.469 10.221 1.552 1.00 90.12 277 LEU A O 1
ATOM 2236 N N . GLY A 1 278 ? -2.701 11.418 0.854 1.00 89.94 278 GLY A N 1
ATOM 2237 C CA . GLY A 1 278 ? -1.684 10.643 1.560 1.00 89.94 278 GLY A CA 1
ATOM 2238 C C . GLY A 1 278 ? -1.850 10.698 3.078 1.00 89.94 278 GLY A C 1
ATOM 2239 O O . GLY A 1 278 ? -1.686 9.676 3.740 1.00 89.94 278 GLY A O 1
ATOM 2240 N N . TYR A 1 279 ? -2.267 11.842 3.632 1.00 94.19 279 TYR A N 1
ATOM 2241 C CA . TYR A 1 279 ? -2.611 11.971 5.050 1.00 94.19 279 TYR A CA 1
ATOM 2242 C C . TYR A 1 279 ? -3.733 11.006 5.454 1.00 94.19 279 TYR A C 1
ATOM 2244 O O . TYR A 1 279 ? -3.614 10.305 6.461 1.00 94.19 279 TYR A O 1
ATOM 2252 N N . VAL A 1 280 ? -4.809 10.931 4.661 1.00 94.00 280 VAL A N 1
ATOM 2253 C CA . VAL A 1 280 ? -5.934 10.018 4.925 1.00 94.00 280 VAL A CA 1
ATOM 2254 C C . VAL A 1 280 ? -5.478 8.562 4.833 1.00 94.00 280 VAL A C 1
ATOM 2256 O O . VAL A 1 280 ? -5.796 7.766 5.719 1.00 94.00 280 VAL A O 1
ATOM 2259 N N . ALA A 1 281 ? -4.694 8.218 3.809 1.00 92.25 281 ALA A N 1
ATOM 2260 C CA . ALA A 1 281 ? -4.179 6.865 3.620 1.00 92.25 281 ALA A CA 1
ATOM 2261 C C . ALA A 1 281 ? -3.252 6.430 4.770 1.00 92.25 281 ALA A C 1
ATOM 2263 O O . ALA A 1 281 ? -3.488 5.393 5.386 1.00 92.25 281 ALA A O 1
ATOM 2264 N N . GLY A 1 282 ? -2.261 7.253 5.127 1.00 95.62 282 GLY A N 1
ATOM 2265 C CA . GLY A 1 282 ? -1.339 6.972 6.230 1.00 95.62 282 GLY A CA 1
ATOM 2266 C C . GLY A 1 282 ? -2.047 6.868 7.582 1.00 95.62 282 GLY A C 1
ATOM 2267 O O . GLY A 1 282 ? -1.787 5.940 8.342 1.00 95.62 282 GLY A O 1
ATOM 2268 N N . THR A 1 283 ? -3.005 7.760 7.856 1.00 96.94 283 THR A N 1
ATOM 2269 C CA . THR A 1 283 ? -3.842 7.701 9.069 1.00 96.94 283 THR A CA 1
ATOM 2270 C C . THR A 1 283 ? -4.671 6.412 9.112 1.00 96.94 283 THR A C 1
ATOM 2272 O O . THR A 1 283 ? -4.810 5.793 10.165 1.00 96.94 283 THR A O 1
ATOM 2275 N N . THR A 1 284 ? -5.202 5.968 7.970 1.00 96.81 284 THR A N 1
ATOM 2276 C CA . THR A 1 284 ? -5.977 4.720 7.880 1.00 96.81 284 THR A CA 1
ATOM 2277 C C . THR A 1 284 ? -5.098 3.493 8.129 1.00 96.81 284 THR A C 1
ATOM 2279 O O . THR A 1 284 ? -5.499 2.607 8.883 1.00 96.81 284 THR A O 1
ATOM 2282 N N . GLU A 1 285 ? -3.877 3.470 7.587 1.00 96.75 285 GLU A N 1
ATOM 2283 C CA . GLU A 1 285 ? -2.876 2.412 7.807 1.00 96.75 285 GLU A CA 1
ATOM 2284 C C . GLU A 1 285 ? -2.469 2.261 9.286 1.00 96.75 285 GLU A C 1
ATOM 2286 O O . GLU A 1 285 ? -2.023 1.190 9.701 1.00 96.75 285 GLU A O 1
ATOM 2291 N N . MET A 1 286 ? -2.656 3.294 10.117 1.00 98.19 286 MET A N 1
ATOM 2292 C CA . MET A 1 286 ? -2.460 3.196 11.571 1.00 98.19 286 MET A CA 1
ATOM 2293 C C . MET A 1 286 ? -3.577 2.409 12.274 1.00 98.19 286 MET A C 1
ATOM 2295 O O . MET A 1 286 ? -3.344 1.802 13.323 1.00 98.19 286 MET A O 1
ATOM 2299 N N . LEU A 1 287 ? -4.788 2.412 11.707 1.00 97.94 287 LEU A N 1
ATOM 2300 C CA . LEU A 1 287 ? -5.997 1.825 12.297 1.00 97.94 287 LEU A CA 1
ATOM 2301 C C . LEU A 1 287 ? -6.337 0.446 11.725 1.00 97.94 287 LEU A C 1
ATOM 2303 O O . LEU A 1 287 ? -6.856 -0.400 12.456 1.00 97.94 287 LEU A O 1
ATOM 2307 N N . LEU A 1 288 ? -6.051 0.209 10.444 1.00 96.06 288 LEU A N 1
ATOM 2308 C CA . LEU A 1 288 ? -6.322 -1.053 9.767 1.00 96.06 288 LEU A CA 1
ATOM 2309 C C . LEU A 1 288 ? -5.233 -1.362 8.741 1.00 96.06 288 LEU A C 1
ATOM 2311 O O . LEU A 1 288 ? -5.002 -0.594 7.812 1.00 96.06 288 LEU A O 1
ATOM 2315 N N . GLN A 1 289 ? -4.639 -2.543 8.868 1.00 94.50 289 GLN A N 1
ATOM 2316 C CA . GLN A 1 289 ? -3.735 -3.120 7.877 1.00 94.50 289 GLN A CA 1
ATOM 2317 C C . GLN A 1 289 ? -4.295 -4.448 7.378 1.00 94.50 289 GLN A C 1
ATOM 2319 O O . GLN A 1 289 ? -5.005 -5.150 8.095 1.00 94.50 289 GLN A O 1
ATOM 2324 N N . SER A 1 290 ? -4.005 -4.795 6.128 1.00 90.25 290 SER A N 1
ATOM 2325 C CA . SER A 1 290 ? -4.486 -6.059 5.543 1.00 90.25 290 SER A CA 1
ATOM 2326 C C . SER A 1 290 ? -3.606 -6.607 4.429 1.00 90.25 290 SER A C 1
ATOM 2328 O O . SER A 1 290 ? -4.043 -7.360 3.564 1.00 90.25 290 SER A O 1
ATOM 2330 N N . GLN A 1 291 ? -2.365 -6.142 4.375 1.00 86.19 291 GLN A N 1
ATOM 2331 C CA . GLN A 1 291 ? -1.365 -6.628 3.443 1.00 86.19 291 GLN A CA 1
ATOM 2332 C C . GLN A 1 291 ? -0.786 -7.957 3.930 1.00 86.19 291 GLN A C 1
ATOM 2334 O O . GLN A 1 291 ? -0.566 -8.141 5.125 1.00 86.19 291 GLN A O 1
ATOM 2339 N N . GLY A 1 292 ? -0.525 -8.863 2.995 1.00 75.94 292 GLY A N 1
ATOM 2340 C CA . GLY A 1 292 ? 0.018 -10.192 3.254 1.00 75.94 292 GLY A CA 1
ATOM 2341 C C . GLY A 1 292 ? -0.426 -11.184 2.179 1.00 75.94 292 GLY A C 1
ATOM 2342 O O . GLY A 1 292 ? -1.058 -10.771 1.199 1.00 75.94 292 GLY A O 1
ATOM 2343 N N . PRO A 1 293 ? -0.092 -12.473 2.339 1.00 72.00 293 PRO A N 1
ATOM 2344 C CA . PRO A 1 293 ? -0.447 -13.510 1.377 1.00 72.00 293 PRO A CA 1
ATOM 2345 C C . PRO A 1 293 ? -1.961 -13.576 1.141 1.00 72.00 293 PRO A C 1
ATOM 2347 O O . PRO A 1 293 ? -2.758 -13.502 2.082 1.00 72.00 293 PRO A O 1
ATOM 2350 N N . ALA A 1 294 ? -2.367 -13.716 -0.124 1.00 66.25 294 ALA A N 1
ATOM 2351 C CA . ALA A 1 294 ? -3.779 -13.728 -0.511 1.00 66.25 294 ALA A CA 1
ATOM 2352 C C . ALA A 1 294 ? -4.524 -14.948 0.053 1.00 66.25 294 ALA A C 1
ATOM 2354 O O . ALA A 1 294 ? -5.727 -14.906 0.251 1.00 66.25 294 ALA A O 1
ATOM 2355 N N . GLU A 1 295 ? -3.823 -16.035 0.341 1.00 69.06 295 GLU A N 1
ATOM 2356 C CA . GLU A 1 295 ? -4.353 -17.224 1.002 1.00 69.06 295 GLU A CA 1
ATOM 2357 C C . GLU A 1 295 ? -4.678 -17.004 2.486 1.00 69.06 295 GLU A C 1
ATOM 2359 O O . GLU A 1 295 ? -5.510 -17.722 3.036 1.00 69.06 295 GLU A O 1
ATOM 2364 N N . GLU A 1 296 ? -4.059 -16.012 3.132 1.00 72.25 296 GLU A N 1
ATOM 2365 C CA . GLU A 1 296 ? -4.211 -15.773 4.569 1.00 72.25 296 GLU A CA 1
ATOM 2366 C C . GLU A 1 296 ? -5.183 -14.637 4.892 1.00 72.25 296 GLU A C 1
ATOM 2368 O O . GLU A 1 296 ? -5.693 -14.616 6.007 1.00 72.25 296 GLU A O 1
ATOM 2373 N N . TRP A 1 297 ? -5.436 -13.709 3.957 1.00 75.00 297 TRP A N 1
ATOM 2374 C CA . TRP A 1 297 ? -6.269 -12.508 4.149 1.00 75.00 297 TRP A CA 1
ATOM 2375 C C . TRP A 1 297 ? -6.118 -11.872 5.546 1.00 75.00 297 TRP A C 1
ATOM 2377 O O . TRP A 1 297 ? -7.101 -11.784 6.292 1.00 75.00 297 TRP A O 1
ATOM 2387 N N . PRO A 1 298 ? -4.901 -11.455 5.946 1.00 85.38 298 PRO A N 1
ATOM 2388 C CA . PRO A 1 298 ? -4.701 -10.907 7.276 1.00 85.38 298 PRO A CA 1
ATOM 2389 C C . PRO A 1 298 ? -5.503 -9.614 7.450 1.00 85.38 298 PRO A C 1
ATOM 2391 O O . PRO A 1 298 ? -5.565 -8.770 6.559 1.00 85.38 298 PRO A O 1
ATOM 2394 N N . ILE A 1 299 ? -6.097 -9.449 8.626 1.00 88.12 299 ILE A N 1
ATOM 2395 C CA . ILE A 1 299 ? -6.825 -8.256 9.054 1.00 88.12 299 ILE A CA 1
ATOM 2396 C C . ILE A 1 299 ? -6.207 -7.816 10.379 1.00 88.12 299 ILE A C 1
ATOM 2398 O O . ILE A 1 299 ? -6.428 -8.428 11.420 1.00 88.12 299 ILE A O 1
ATOM 2402 N N . MET A 1 300 ? -5.401 -6.764 10.344 1.00 91.31 300 MET A N 1
ATOM 2403 C CA . MET A 1 300 ? -4.675 -6.232 11.494 1.00 91.31 300 MET A CA 1
ATOM 2404 C C . MET A 1 300 ? -5.403 -4.999 12.033 1.00 91.31 300 MET A C 1
ATOM 2406 O O . MET A 1 300 ? -5.440 -3.963 11.371 1.00 91.31 300 MET A O 1
ATOM 2410 N N . LEU A 1 301 ? -5.986 -5.113 13.227 1.00 94.19 301 LEU A N 1
ATOM 2411 C CA . LEU A 1 301 ? -6.756 -4.052 13.878 1.00 94.19 301 LEU A CA 1
ATOM 2412 C C . LEU A 1 301 ? -5.866 -3.235 14.818 1.00 94.19 301 LEU A C 1
ATOM 2414 O O . LEU A 1 301 ? -5.272 -3.798 15.736 1.00 94.19 301 LEU A O 1
ATOM 2418 N N . LEU A 1 302 ? -5.859 -1.913 14.636 1.00 95.38 302 LEU A N 1
ATOM 2419 C CA . LEU A 1 302 ? -5.109 -0.932 15.432 1.00 95.38 302 LEU A CA 1
ATOM 2420 C C . LEU A 1 302 ? -3.576 -1.142 15.453 1.00 95.38 302 LEU A C 1
ATOM 2422 O O . LEU A 1 302 ? -2.973 -0.975 16.516 1.00 95.38 302 LEU A O 1
ATOM 2426 N N . PRO A 1 303 ? -2.925 -1.493 14.323 1.00 94.88 303 PRO A N 1
ATOM 2427 C CA . PRO A 1 303 ? -1.502 -1.849 14.289 1.00 94.88 303 PRO A CA 1
ATOM 2428 C C . PRO A 1 303 ? -0.568 -0.731 14.774 1.00 94.88 303 PRO A C 1
ATOM 2430 O O . PRO A 1 303 ? 0.522 -1.020 15.257 1.00 94.88 303 PRO A O 1
ATOM 2433 N N . ALA A 1 304 ? -0.979 0.536 14.665 1.00 96.38 304 ALA A N 1
ATOM 2434 C CA . ALA A 1 304 ? -0.174 1.679 15.082 1.00 96.38 304 ALA A CA 1
ATOM 2435 C C . ALA A 1 304 ? -1.032 2.791 15.721 1.00 96.38 304 ALA A C 1
ATOM 2437 O O . ALA A 1 304 ? -0.927 3.957 15.346 1.00 96.38 304 ALA A O 1
ATOM 2438 N N . LEU A 1 305 ? -1.890 2.441 16.691 1.00 97.06 305 LEU A N 1
ATOM 2439 C CA . LEU A 1 305 ? -2.702 3.413 17.441 1.00 97.06 305 LEU A CA 1
ATOM 2440 C C . LEU A 1 305 ? -1.839 4.219 18.440 1.00 97.06 305 LEU A C 1
ATOM 2442 O O . LEU A 1 305 ? -1.276 3.611 19.354 1.00 97.06 305 LEU A O 1
ATOM 2446 N N . PRO A 1 306 ? -1.748 5.557 18.316 1.00 97.12 306 PRO A N 1
ATOM 2447 C CA . PRO A 1 306 ? -0.939 6.382 19.204 1.00 97.12 306 PRO A CA 1
ATOM 2448 C C . PRO A 1 306 ? -1.638 6.618 20.541 1.00 97.12 306 PRO A C 1
ATOM 2450 O O . PRO A 1 306 ? -2.867 6.640 20.636 1.00 97.12 306 PRO A O 1
ATOM 2453 N N . SER A 1 307 ? -0.841 6.853 21.578 1.00 94.62 307 SER A N 1
ATOM 2454 C CA . SER A 1 307 ? -1.306 7.081 22.948 1.00 94.62 307 SER A CA 1
ATOM 2455 C C . SER A 1 307 ? -2.249 8.284 23.088 1.00 94.62 307 SER A C 1
ATOM 2457 O O . SER A 1 307 ? -3.174 8.245 23.904 1.00 94.62 307 SER A O 1
ATOM 2459 N N . GLU A 1 308 ? -2.079 9.322 22.260 1.00 96.38 308 GLU A N 1
ATOM 2460 C CA . GLU A 1 308 ? -2.979 10.482 22.227 1.00 96.38 308 GLU A CA 1
ATOM 2461 C C . GLU A 1 308 ? -4.403 10.117 21.776 1.00 96.38 308 GLU A C 1
ATOM 2463 O O . GLU A 1 308 ? -5.375 10.717 22.244 1.00 96.38 308 GLU A O 1
ATOM 2468 N N . TRP A 1 309 ? -4.573 9.089 20.938 1.00 96.19 309 TRP A N 1
ATOM 2469 C CA . TRP A 1 309 ? -5.890 8.607 20.507 1.00 96.19 309 TRP A CA 1
ATOM 2470 C C . TRP A 1 309 ? -6.449 7.624 21.528 1.00 96.19 309 TRP A C 1
ATOM 2472 O O . TRP A 1 309 ? -6.755 6.474 21.228 1.00 96.19 309 TRP A O 1
ATOM 2482 N N . SER A 1 310 ? -6.589 8.081 22.770 1.00 95.25 310 SER A N 1
ATOM 2483 C CA . SER A 1 310 ? -6.980 7.218 23.884 1.00 95.25 310 SER A CA 1
ATOM 2484 C C . SER A 1 310 ? -8.359 6.577 23.695 1.00 95.25 310 SER A C 1
ATOM 2486 O O . SER A 1 310 ? -8.552 5.424 24.064 1.00 95.25 310 SER A O 1
ATOM 2488 N N . THR A 1 311 ? -9.334 7.277 23.121 1.00 97.25 311 THR A N 1
ATOM 2489 C CA . THR A 1 311 ? -10.694 6.754 22.933 1.00 97.25 311 THR A CA 1
ATOM 2490 C C . THR A 1 311 ? -11.234 7.197 21.589 1.00 97.25 311 THR A C 1
ATOM 2492 O O . THR A 1 311 ? -11.131 8.372 21.242 1.00 97.25 311 THR A O 1
ATOM 2495 N N . GLY A 1 312 ? -11.830 6.269 20.848 1.00 97.44 312 GLY A N 1
ATOM 2496 C CA . GLY A 1 312 ? -12.356 6.556 19.526 1.00 97.44 312 GLY A CA 1
ATOM 2497 C C . GLY A 1 312 ? -12.949 5.335 18.843 1.00 97.44 312 GLY A C 1
ATOM 2498 O O . GLY A 1 312 ? -13.046 4.243 19.408 1.00 97.44 312 GLY A O 1
ATOM 2499 N N . TRP A 1 313 ? -13.385 5.557 17.613 1.00 97.38 313 TRP A N 1
ATOM 2500 C CA . TRP A 1 313 ? -13.945 4.531 16.753 1.00 97.38 313 TRP A CA 1
ATOM 2501 C C . TRP A 1 313 ? -13.683 4.872 15.289 1.00 97.38 313 TRP A C 1
ATOM 2503 O O . TRP A 1 313 ? -13.469 6.032 14.936 1.00 97.38 313 TRP A O 1
ATOM 2513 N N . VAL A 1 314 ? -13.723 3.854 14.437 1.00 95.94 314 VAL A N 1
ATOM 2514 C CA . VAL A 1 314 ? -13.708 3.993 12.981 1.00 95.94 314 VAL A CA 1
ATOM 2515 C C . VAL A 1 314 ? -14.702 3.008 12.376 1.00 95.94 314 VAL A C 1
ATOM 2517 O O . VAL A 1 314 ? -14.841 1.884 12.863 1.00 95.94 314 VAL A O 1
ATOM 2520 N N . GLN A 1 315 ? -15.436 3.437 11.351 1.00 91.56 315 GLN A N 1
ATOM 2521 C CA . GLN A 1 315 ? -16.452 2.621 10.687 1.00 91.56 315 GLN A CA 1
ATOM 2522 C C . GLN A 1 315 ? -16.318 2.699 9.165 1.00 91.56 315 GLN A C 1
ATOM 2524 O O . GLN A 1 315 ? -15.960 3.743 8.626 1.00 91.56 315 GLN A O 1
ATOM 2529 N N . GLY A 1 316 ? -16.630 1.593 8.491 1.00 83.38 316 GLY A N 1
ATOM 2530 C CA . GLY A 1 316 ? -16.664 1.480 7.036 1.00 83.38 316 GLY A CA 1
ATOM 2531 C C . GLY A 1 316 ? -15.305 1.247 6.375 1.00 83.38 316 GLY A C 1
ATOM 2532 O O . GLY A 1 316 ? -15.212 1.380 5.156 1.00 83.38 316 GLY A O 1
ATOM 2533 N N . LEU A 1 317 ? -14.253 0.905 7.132 1.00 89.88 317 LEU A N 1
ATOM 2534 C CA . LEU A 1 317 ? -12.960 0.563 6.529 1.00 89.88 317 LEU A CA 1
ATOM 2535 C C . LEU A 1 317 ? -13.059 -0.764 5.775 1.00 89.88 317 LEU A C 1
ATOM 2537 O O . LEU A 1 317 ? -13.864 -1.621 6.130 1.00 89.88 317 LEU A O 1
ATOM 2541 N N . VAL A 1 318 ? -12.223 -0.962 4.757 1.00 82.06 318 VAL A N 1
ATOM 2542 C CA . VAL A 1 318 ? -12.221 -2.196 3.961 1.00 82.06 318 VAL A CA 1
ATOM 2543 C C . VAL A 1 318 ? -10.828 -2.817 3.953 1.00 82.06 318 VAL A C 1
ATOM 2545 O O . VAL A 1 318 ? -9.859 -2.184 3.545 1.00 82.06 318 VAL A O 1
ATOM 2548 N N . ALA A 1 319 ? -10.733 -4.073 4.386 1.00 83.56 319 ALA A N 1
ATOM 2549 C CA . ALA A 1 319 ? -9.532 -4.895 4.286 1.00 83.56 319 ALA A CA 1
ATOM 2550 C C . ALA A 1 319 ? -9.526 -5.731 2.991 1.00 83.56 319 ALA A C 1
ATOM 2552 O O . ALA A 1 319 ? -10.579 -6.094 2.444 1.00 83.56 319 ALA A O 1
ATOM 2553 N N . ARG A 1 320 ? -8.318 -6.062 2.503 1.00 77.12 320 ARG A N 1
ATOM 2554 C CA . ARG A 1 320 ? -8.115 -6.970 1.360 1.00 77.12 320 ARG A CA 1
ATOM 2555 C C . ARG A 1 320 ? -8.878 -8.275 1.581 1.00 77.12 320 ARG A C 1
ATOM 2557 O O . ARG A 1 320 ? -8.939 -8.786 2.689 1.00 77.12 320 ARG A O 1
ATOM 2564 N N . GLY A 1 321 ? -9.461 -8.810 0.512 1.00 70.81 321 GLY A N 1
ATOM 2565 C CA . GLY A 1 321 ? -10.327 -9.991 0.581 1.00 70.81 321 GLY A CA 1
ATOM 2566 C C . GLY A 1 321 ? -11.818 -9.671 0.704 1.00 70.81 321 GLY A C 1
ATOM 2567 O O . GLY A 1 321 ? -12.636 -10.582 0.622 1.00 70.81 321 GLY A O 1
ATOM 2568 N N . GLY A 1 322 ? -12.178 -8.386 0.789 1.00 70.12 322 GLY A N 1
ATOM 2569 C CA . GLY A 1 322 ? -13.570 -7.937 0.783 1.00 70.12 322 GLY A CA 1
ATOM 2570 C C . GLY A 1 322 ? -14.201 -7.934 2.171 1.00 70.12 322 GLY A C 1
ATOM 2571 O O . GLY A 1 322 ? -15.373 -8.283 2.302 1.00 70.12 322 GLY A O 1
ATOM 2572 N N . PHE A 1 323 ? -13.438 -7.546 3.195 1.00 74.81 323 PHE A N 1
ATOM 2573 C CA . PHE A 1 323 ? -13.938 -7.440 4.564 1.00 74.81 323 PHE A CA 1
ATOM 2574 C C . PHE A 1 323 ? -14.190 -5.985 4.921 1.00 74.81 323 PHE A C 1
ATOM 2576 O O . PHE A 1 323 ? -13.275 -5.171 4.853 1.00 74.81 323 PHE A O 1
ATOM 2583 N N . GLU A 1 324 ? -15.410 -5.655 5.319 1.00 82.50 324 GLU A N 1
ATOM 2584 C CA . GLU A 1 324 ? -15.714 -4.356 5.915 1.00 82.50 324 GLU A CA 1
ATOM 2585 C C . GLU A 1 324 ? -15.489 -4.422 7.426 1.00 82.50 324 GLU A C 1
ATOM 2587 O O . GLU A 1 324 ? -15.893 -5.388 8.073 1.00 82.50 324 GLU A O 1
ATOM 2592 N N . VAL A 1 325 ? -14.816 -3.418 7.982 1.00 83.69 325 VAL A N 1
ATOM 2593 C CA . VAL A 1 325 ? -14.280 -3.421 9.340 1.00 83.69 325 VAL A CA 1
ATOM 2594 C C . VAL A 1 325 ? -14.678 -2.138 10.064 1.00 83.69 325 VAL A C 1
ATOM 2596 O O . VAL A 1 325 ? -14.369 -1.025 9.638 1.00 83.69 325 VAL A O 1
ATOM 2599 N N . ASN A 1 326 ? -15.314 -2.325 11.216 1.00 89.75 326 ASN A N 1
ATOM 2600 C CA . ASN A 1 326 ? -15.616 -1.288 12.194 1.00 89.75 326 ASN A CA 1
ATOM 2601 C C . ASN A 1 326 ? -14.839 -1.598 13.473 1.00 89.75 326 ASN A C 1
ATOM 2603 O O . ASN A 1 326 ? -14.879 -2.742 13.924 1.00 89.75 326 ASN A O 1
ATOM 2607 N N . ILE A 1 327 ? -14.169 -0.615 14.071 1.00 91.75 327 ILE A N 1
ATOM 2608 C CA . ILE A 1 327 ? -13.317 -0.798 15.255 1.00 91.75 327 ILE A CA 1
ATOM 2609 C C . ILE A 1 327 ? -13.660 0.263 16.296 1.00 91.75 327 ILE A C 1
ATOM 2611 O O . ILE A 1 327 ? -13.822 1.433 15.963 1.00 91.75 327 ILE A O 1
ATOM 2615 N N . GLU A 1 328 ? -13.711 -0.132 17.563 1.00 92.75 328 GLU A N 1
ATOM 2616 C CA . GLU A 1 328 ? -13.846 0.766 18.708 1.00 92.75 328 GLU A CA 1
ATOM 2617 C C . GLU A 1 328 ? -12.734 0.498 19.723 1.00 92.75 328 GLU A C 1
ATOM 2619 O O . GLU A 1 328 ? -12.397 -0.655 20.019 1.00 92.75 328 GLU A O 1
ATOM 2624 N N . TRP A 1 329 ? -12.186 1.568 20.294 1.00 94.31 329 TRP A N 1
ATOM 2625 C CA . TRP A 1 329 ? -11.153 1.512 21.321 1.00 94.31 329 TRP A CA 1
ATOM 2626 C C . TRP A 1 329 ? -11.408 2.550 22.421 1.00 94.31 329 TRP A C 1
ATOM 2628 O O . TRP A 1 329 ? -12.051 3.579 22.215 1.00 94.31 329 TRP A O 1
ATOM 2638 N N . ALA A 1 330 ? -10.901 2.272 23.619 1.00 94.19 330 ALA A N 1
ATOM 2639 C CA . ALA A 1 330 ? -11.014 3.142 24.783 1.00 94.19 330 ALA A CA 1
ATOM 2640 C C . ALA A 1 330 ? -9.815 2.941 25.709 1.00 94.19 330 ALA A C 1
ATOM 2642 O O . ALA A 1 330 ? -9.326 1.820 25.868 1.00 94.19 330 ALA A O 1
ATOM 2643 N N . ASN A 1 331 ? -9.364 4.026 26.338 1.00 92.38 331 ASN A N 1
ATOM 2644 C CA . ASN A 1 331 ? -8.165 4.069 27.181 1.00 92.38 331 ASN A CA 1
ATOM 2645 C C . ASN A 1 331 ? -6.915 3.451 26.511 1.00 92.38 331 ASN A C 1
ATOM 2647 O O . ASN A 1 331 ? -6.173 2.698 27.137 1.00 92.38 331 ASN A O 1
ATOM 2651 N N . GLY A 1 332 ? -6.718 3.723 25.219 1.00 88.38 332 GLY A N 1
ATOM 2652 C CA . GLY A 1 332 ? -5.606 3.227 24.406 1.00 88.38 332 GLY A CA 1
ATOM 2653 C C . GLY A 1 332 ? -5.688 1.736 24.074 1.00 88.38 332 GLY A C 1
ATOM 2654 O O . GLY A 1 332 ? -4.716 1.172 23.591 1.00 88.38 332 GLY A O 1
ATOM 2655 N N . SER A 1 333 ? -6.815 1.074 24.359 1.00 87.00 333 SER A N 1
ATOM 2656 C CA . SER A 1 333 ? -6.983 -0.368 24.163 1.00 87.00 333 SER A CA 1
ATOM 2657 C C . SER A 1 333 ? -8.212 -0.707 23.325 1.00 87.00 333 SER A C 1
ATOM 2659 O O . SER A 1 333 ? -9.274 -0.094 23.479 1.00 87.00 333 SER A O 1
ATOM 2661 N N . PHE A 1 334 ? -8.091 -1.740 22.494 1.00 87.94 334 PHE A N 1
ATOM 2662 C CA . PHE A 1 334 ? -9.186 -2.317 21.718 1.00 87.94 334 PHE A CA 1
ATOM 2663 C C . PHE A 1 334 ? -10.385 -2.681 22.607 1.00 87.94 334 PHE A C 1
ATOM 2665 O O . PHE A 1 334 ? -10.217 -3.280 23.673 1.00 87.94 334 PHE A O 1
ATOM 2672 N N . GLN A 1 335 ? -11.603 -2.361 22.161 1.00 85.19 335 GLN A N 1
ATOM 2673 C CA . GLN A 1 335 ? -12.840 -2.747 22.848 1.00 85.19 335 GLN A CA 1
ATOM 2674 C C . GLN A 1 335 ? -13.645 -3.769 22.047 1.00 85.19 335 GLN A C 1
ATOM 2676 O O . GLN A 1 335 ? -13.940 -4.852 22.561 1.00 85.19 335 GLN A O 1
ATOM 2681 N N . GLN A 1 336 ? -14.003 -3.436 20.806 1.00 84.94 336 GLN A N 1
ATOM 2682 C CA . GLN A 1 336 ? -14.787 -4.309 19.937 1.00 84.94 336 GLN A CA 1
ATOM 2683 C C . GLN A 1 336 ? -14.545 -4.016 18.458 1.00 84.94 336 GLN A C 1
ATOM 2685 O O . GLN A 1 336 ? -14.134 -2.915 18.090 1.00 84.94 336 GLN A O 1
ATOM 2690 N N . ALA A 1 337 ? -14.849 -5.003 17.615 1.00 86.25 337 ALA A N 1
ATOM 2691 C CA . ALA A 1 337 ? -14.924 -4.820 16.175 1.00 86.25 337 ALA A CA 1
ATOM 2692 C C . ALA A 1 337 ? -16.085 -5.608 15.565 1.00 86.25 337 ALA A C 1
ATOM 2694 O O . ALA A 1 337 ? -16.421 -6.708 16.014 1.00 86.25 337 ALA A O 1
ATOM 2695 N N . ASN A 1 338 ? -16.671 -5.043 14.510 1.00 84.56 338 ASN A N 1
ATOM 2696 C CA . ASN A 1 338 ? -17.584 -5.756 13.623 1.00 84.56 338 ASN A CA 1
ATOM 2697 C C . ASN A 1 338 ? -16.863 -5.956 12.292 1.00 84.56 338 ASN A C 1
ATOM 2699 O O . ASN A 1 338 ? -16.406 -4.975 11.702 1.00 84.56 338 ASN A O 1
ATOM 2703 N N . VAL A 1 339 ? -16.762 -7.207 11.844 1.00 82.62 339 VAL A N 1
ATOM 2704 C CA . VAL A 1 339 ? -16.129 -7.555 10.568 1.00 82.62 339 VAL A CA 1
ATOM 2705 C C . VAL A 1 339 ? -17.154 -8.279 9.704 1.00 82.62 339 VAL A C 1
ATOM 2707 O O . VAL A 1 339 ? -17.719 -9.296 10.109 1.00 82.62 339 VAL A O 1
ATOM 2710 N N . TYR A 1 340 ? -17.424 -7.723 8.527 1.00 77.69 340 TYR A N 1
ATOM 2711 C CA . TYR A 1 340 ? -18.391 -8.241 7.565 1.00 77.69 340 TYR A CA 1
ATOM 2712 C C . TYR A 1 340 ? -17.655 -8.803 6.348 1.00 77.69 340 TYR A C 1
ATOM 2714 O O . TYR A 1 340 ? -17.019 -8.053 5.606 1.00 77.69 340 TYR A O 1
ATOM 2722 N N . SER A 1 341 ? -17.738 -10.120 6.134 1.00 77.31 341 SER A N 1
ATOM 2723 C CA . SER A 1 341 ? -17.171 -10.780 4.952 1.00 77.31 341 SER A CA 1
ATOM 2724 C C . SER A 1 341 ? -18.137 -10.649 3.780 1.00 77.31 341 SER A C 1
ATOM 2726 O O . SER A 1 341 ? -19.115 -11.385 3.681 1.00 77.31 341 SER A O 1
ATOM 2728 N N . ARG A 1 342 ? -17.863 -9.726 2.851 1.00 69.81 342 ARG A N 1
ATOM 2729 C CA . ARG A 1 342 ? -18.728 -9.506 1.675 1.00 69.81 342 ARG A CA 1
ATOM 2730 C C . ARG A 1 342 ? -18.745 -10.706 0.727 1.00 69.81 342 ARG A C 1
ATOM 2732 O O . ARG A 1 342 ? -19.686 -10.862 -0.043 1.00 69.81 342 ARG A O 1
ATOM 2739 N N . LEU A 1 343 ? -17.692 -11.523 0.770 1.00 64.88 343 LEU A N 1
ATOM 2740 C CA . LEU A 1 343 ? -17.457 -12.641 -0.146 1.00 64.88 343 LEU A CA 1
ATOM 2741 C C . LEU A 1 343 ? -17.531 -14.015 0.542 1.00 64.88 343 LEU A C 1
ATOM 2743 O O . LEU A 1 343 ? -17.208 -15.015 -0.092 1.00 64.88 343 LEU A O 1
ATOM 2747 N N . GLY A 1 344 ? -17.907 -14.075 1.826 1.00 68.25 344 GLY A N 1
ATOM 2748 C CA . GLY A 1 344 ? -17.996 -15.325 2.591 1.00 68.25 344 GLY A CA 1
ATOM 2749 C C . GLY A 1 344 ? -16.658 -16.047 2.800 1.00 68.25 344 GLY A C 1
ATOM 2750 O O . GLY A 1 344 ? -16.636 -17.264 2.945 1.00 68.25 344 GLY A O 1
ATOM 2751 N N . ARG A 1 345 ? -15.542 -15.310 2.763 1.00 69.88 345 ARG A N 1
ATOM 2752 C CA . ARG A 1 345 ? -14.185 -15.829 2.991 1.00 69.88 345 ARG A CA 1
ATOM 2753 C C . ARG A 1 345 ? -13.866 -15.938 4.478 1.00 69.88 345 ARG A C 1
ATOM 2755 O O . ARG A 1 345 ? -14.361 -15.122 5.261 1.00 69.88 345 ARG A O 1
ATOM 2762 N N . ASP A 1 346 ? -12.980 -16.874 4.809 1.00 76.00 346 ASP A N 1
ATOM 2763 C CA . ASP A 1 346 ? -12.400 -17.016 6.145 1.00 76.00 346 ASP A CA 1
ATOM 2764 C C . ASP A 1 346 ? -11.625 -15.751 6.542 1.00 76.00 346 ASP A C 1
ATOM 2766 O O . ASP A 1 346 ? -10.936 -15.139 5.722 1.00 76.00 346 ASP A O 1
ATOM 2770 N N . MET A 1 347 ? -11.747 -15.360 7.811 1.00 73.56 347 MET A N 1
ATOM 2771 C CA . MET A 1 347 ? -11.104 -14.170 8.370 1.00 73.56 347 MET A CA 1
ATOM 2772 C C . MET A 1 347 ? -9.881 -14.557 9.207 1.00 73.56 347 MET A C 1
ATOM 2774 O O . MET A 1 347 ? -9.996 -15.363 10.131 1.00 73.56 347 MET A O 1
ATOM 2778 N N . ASN A 1 348 ? -8.738 -13.909 8.971 1.00 81.94 348 ASN A N 1
ATOM 2779 C CA . ASN A 1 348 ? -7.552 -14.031 9.820 1.00 81.94 348 ASN A CA 1
ATOM 2780 C C . ASN A 1 348 ? -7.280 -12.706 10.540 1.00 81.94 348 ASN A C 1
ATOM 2782 O O . ASN A 1 348 ? -6.648 -11.802 9.997 1.00 81.94 348 ASN A O 1
ATOM 2786 N N . ILE A 1 349 ? -7.804 -12.563 11.758 1.00 85.00 349 ILE A N 1
ATOM 2787 C CA . ILE A 1 349 ? -7.790 -11.288 12.482 1.00 85.00 349 ILE A CA 1
ATOM 2788 C C . ILE A 1 349 ? -6.667 -11.269 13.521 1.00 85.00 349 ILE A C 1
ATOM 2790 O O . ILE A 1 349 ? -6.639 -12.084 14.442 1.00 85.00 349 ILE A O 1
ATOM 2794 N N . THR A 1 350 ? -5.785 -10.276 13.419 1.00 84.88 350 THR A N 1
ATOM 2795 C CA . THR A 1 350 ? -4.806 -9.907 14.447 1.00 84.88 350 THR A CA 1
ATOM 2796 C C . THR A 1 350 ? -5.259 -8.617 15.125 1.00 84.88 350 THR A C 1
ATOM 2798 O O . THR A 1 350 ? -5.527 -7.621 14.457 1.00 84.88 350 THR A O 1
ATOM 2801 N N . VAL A 1 351 ? -5.336 -8.614 16.456 1.00 83.94 351 VAL A N 1
ATOM 2802 C CA . VAL A 1 351 ? -5.763 -7.445 17.241 1.00 83.94 351 VAL A CA 1
ATOM 2803 C C . VAL A 1 351 ? -4.590 -6.919 18.055 1.00 83.94 351 VAL A C 1
ATOM 2805 O O . VAL A 1 351 ? -4.018 -7.652 18.862 1.00 83.94 351 VAL A O 1
ATOM 2808 N N . PHE A 1 352 ? -4.259 -5.646 17.866 1.00 83.88 352 PHE A N 1
ATOM 2809 C CA . PHE A 1 352 ? -3.246 -4.942 18.644 1.00 83.88 352 PHE A CA 1
ATOM 2810 C C . PHE A 1 352 ? -3.885 -4.225 19.840 1.00 83.88 352 PHE A C 1
ATOM 2812 O O . PHE A 1 352 ? -5.101 -4.029 19.899 1.00 83.88 352 PHE A O 1
ATOM 2819 N N . ASN A 1 353 ? -3.055 -3.838 20.814 1.00 79.62 353 ASN A N 1
ATOM 2820 C CA . ASN A 1 353 ? -3.470 -3.066 21.992 1.00 79.62 353 ASN A CA 1
ATOM 2821 C C . ASN A 1 353 ? -4.634 -3.703 22.771 1.00 79.62 353 ASN A C 1
ATOM 2823 O O . ASN A 1 353 ? -5.628 -3.052 23.100 1.00 79.62 353 ASN A O 1
ATOM 2827 N N . LEU A 1 354 ? -4.530 -5.002 23.063 1.00 76.38 354 LEU A N 1
ATOM 2828 C CA . LEU A 1 354 ? -5.527 -5.698 23.876 1.00 76.38 354 LEU A CA 1
ATOM 2829 C C . LEU A 1 354 ? -5.540 -5.169 25.324 1.00 76.38 354 LEU A C 1
ATOM 2831 O O . LEU A 1 354 ? -4.474 -4.938 25.898 1.00 76.38 354 LEU A O 1
ATOM 2835 N N . PRO A 1 355 ? -6.720 -5.048 25.964 1.00 66.44 355 PRO A N 1
ATOM 2836 C CA . PRO A 1 355 ? -6.806 -4.668 27.369 1.00 66.44 355 PRO A CA 1
ATOM 2837 C C . PRO A 1 355 ? -6.106 -5.690 28.271 1.00 66.44 355 PRO A C 1
ATOM 2839 O O . PRO A 1 355 ? -6.373 -6.894 28.198 1.00 66.44 355 PRO A O 1
ATOM 2842 N N . THR A 1 356 ? -5.264 -5.218 29.187 1.00 62.00 356 THR A N 1
ATOM 2843 C CA . THR A 1 356 ? -4.562 -6.067 30.155 1.00 62.00 356 THR A CA 1
ATOM 2844 C C . THR A 1 356 ? -5.555 -6.885 30.989 1.00 62.00 356 THR A C 1
ATOM 2846 O O . THR A 1 356 ? -6.498 -6.345 31.565 1.00 62.00 356 THR A O 1
ATOM 2849 N N . GLY A 1 357 ? -5.355 -8.204 31.068 1.00 49.25 357 GLY A N 1
ATOM 2850 C CA . GLY A 1 357 ? -6.189 -9.102 31.879 1.00 49.25 357 GLY A CA 1
ATOM 2851 C C . GLY A 1 357 ? -7.525 -9.525 31.252 1.00 49.25 357 GLY A C 1
ATOM 2852 O O . GLY A 1 357 ? -8.248 -10.311 31.866 1.00 49.25 357 GLY A O 1
ATOM 2853 N N . LYS A 1 358 ? -7.858 -9.074 30.033 1.00 46.94 358 LYS A N 1
ATOM 2854 C CA . LYS A 1 358 ? -8.982 -9.623 29.262 1.00 46.94 358 LYS A CA 1
ATOM 2855 C C . LYS A 1 358 ? -8.493 -10.716 28.313 1.00 46.94 358 LYS A C 1
ATOM 2857 O O . LYS A 1 358 ? -7.802 -10.453 27.341 1.00 46.94 358 LYS A O 1
ATOM 2862 N N . ASN A 1 359 ? -8.933 -11.945 28.573 1.00 43.03 359 ASN A N 1
ATOM 2863 C CA . ASN A 1 359 ? -8.718 -13.094 27.687 1.00 43.03 359 ASN A CA 1
ATOM 2864 C C . ASN A 1 359 ? -9.829 -13.245 26.631 1.00 43.03 359 ASN A C 1
ATOM 2866 O O . ASN A 1 359 ? -9.789 -14.164 25.821 1.00 43.03 359 ASN A O 1
ATOM 2870 N N . THR A 1 360 ? -10.859 -12.397 26.675 1.00 42.84 360 THR A N 1
ATOM 2871 C CA . THR A 1 360 ? -12.012 -12.456 25.771 1.00 42.84 360 THR A CA 1
ATOM 2872 C C . THR A 1 360 ? -12.351 -11.057 25.273 1.00 42.84 360 THR A C 1
ATOM 2874 O O . THR A 1 360 ? -12.347 -10.088 26.034 1.00 42.84 360 THR A O 1
ATOM 2877 N N . PHE A 1 361 ? -12.625 -10.963 23.979 1.00 53.88 361 PHE A N 1
ATOM 2878 C CA . PHE A 1 361 ? -13.016 -9.752 23.273 1.00 53.88 361 PHE A CA 1
ATOM 2879 C C . PHE A 1 361 ? -14.132 -10.106 22.289 1.00 53.88 361 PHE A C 1
ATOM 2881 O O . PHE A 1 361 ? -14.278 -11.266 21.901 1.00 53.88 361 PHE A O 1
ATOM 2888 N N . THR A 1 362 ? -14.956 -9.122 21.929 1.00 50.88 362 THR A N 1
ATOM 2889 C CA . THR A 1 362 ? -16.097 -9.362 21.039 1.00 50.88 362 THR A CA 1
ATOM 2890 C C . THR A 1 362 ? -15.702 -9.016 19.611 1.00 50.88 362 THR A C 1
ATOM 2892 O O . THR A 1 362 ? -15.512 -7.844 19.288 1.00 50.88 362 THR A O 1
ATOM 2895 N N . ILE A 1 363 ? -15.615 -10.039 18.763 1.00 58.53 363 ILE A N 1
ATOM 2896 C CA . ILE A 1 363 ? -15.674 -9.894 17.307 1.00 58.53 363 ILE A CA 1
ATOM 2897 C C . ILE A 1 363 ? -17.028 -10.449 16.885 1.00 58.53 363 ILE A C 1
ATOM 2899 O O . ILE A 1 363 ? -17.319 -11.619 17.139 1.00 58.53 363 ILE A O 1
ATOM 2903 N N . LYS A 1 364 ? -17.875 -9.605 16.293 1.00 53.75 364 LYS A N 1
ATOM 2904 C CA . LYS A 1 364 ? -19.135 -10.061 15.697 1.00 53.75 364 LYS A CA 1
ATOM 2905 C C . LYS A 1 364 ? -18.937 -10.247 14.205 1.00 53.75 364 LYS A C 1
ATOM 2907 O O . LYS A 1 364 ? -18.669 -9.285 13.487 1.00 53.75 364 LYS A O 1
ATOM 2912 N N . GLU A 1 365 ? -19.114 -11.485 13.772 1.00 53.97 365 GLU A N 1
ATOM 2913 C CA . GLU A 1 365 ? -19.284 -11.832 12.372 1.00 53.97 365 GLU A CA 1
ATOM 2914 C C . GLU A 1 365 ? -20.737 -11.558 11.984 1.00 53.97 365 GLU A C 1
ATOM 2916 O O . GLU A 1 365 ? -21.677 -12.138 12.535 1.00 53.97 365 GLU A O 1
ATOM 2921 N N . LEU A 1 366 ? -20.933 -10.630 11.057 1.00 45.12 366 LEU A N 1
ATOM 2922 C CA . LEU A 1 366 ? -22.234 -10.413 10.448 1.00 45.12 366 LEU A CA 1
ATOM 2923 C C . LEU A 1 366 ? -22.216 -11.188 9.128 1.00 45.12 366 LEU A C 1
ATOM 2925 O O . LEU A 1 366 ? -21.600 -10.765 8.166 1.00 45.12 366 LEU A O 1
ATOM 2929 N N . GLY A 1 367 ? -22.843 -12.363 9.103 1.00 38.44 367 GLY A N 1
ATOM 2930 C CA . GLY A 1 367 ? -23.066 -13.125 7.873 1.00 38.44 367 GLY A CA 1
ATOM 2931 C C . GLY A 1 367 ? -22.080 -14.258 7.590 1.00 38.44 367 GLY A C 1
ATOM 2932 O O . GLY A 1 367 ? -21.228 -14.115 6.729 1.00 38.44 367 GLY A O 1
ATOM 2933 N N . LEU A 1 368 ? -22.336 -15.431 8.180 1.00 36.22 368 LEU A N 1
ATOM 2934 C CA . LEU A 1 368 ? -22.176 -16.716 7.494 1.00 36.22 368 LEU A CA 1
ATOM 2935 C C . LEU A 1 368 ? -23.275 -17.693 7.940 1.00 36.22 368 LEU A C 1
ATOM 2937 O O . LEU A 1 368 ? -23.470 -17.967 9.124 1.00 36.22 368 LEU A O 1
ATOM 2941 N N . THR A 1 369 ? -23.991 -18.248 6.961 1.00 31.06 369 THR A N 1
ATOM 2942 C CA . THR A 1 369 ? -24.518 -19.613 7.066 1.00 31.06 369 THR A CA 1
ATOM 2943 C C . THR A 1 369 ? -23.313 -20.524 6.862 1.00 31.06 369 THR A C 1
ATOM 2945 O O . THR A 1 369 ? -22.619 -20.417 5.854 1.00 31.06 369 THR A O 1
ATOM 2948 N N . SER A 1 370 ? -23.017 -21.362 7.851 1.00 32.59 370 SER A N 1
ATOM 2949 C CA . SER A 1 370 ? -21.836 -22.218 7.853 1.00 32.59 370 SER A CA 1
ATOM 2950 C C . SER A 1 370 ? -21.853 -23.198 6.678 1.00 32.59 370 SER A C 1
ATOM 2952 O O . SER A 1 370 ? -22.709 -24.076 6.594 1.00 32.59 370 SER A O 1
ATOM 2954 N N . HIS A 1 371 ? -20.853 -23.107 5.805 1.00 28.80 371 HIS A N 1
ATOM 2955 C CA . HIS A 1 371 ? -20.483 -24.214 4.935 1.00 28.80 371 HIS A CA 1
ATOM 2956 C C . HIS A 1 371 ? -18.975 -24.452 5.021 1.00 28.80 371 HIS A C 1
ATOM 2958 O O . HIS A 1 371 ? -18.174 -23.705 4.483 1.00 28.80 371 HIS A O 1
ATOM 2964 N N . ASN A 1 372 ? -18.637 -25.549 5.703 1.00 30.27 372 ASN A N 1
ATOM 2965 C CA . ASN A 1 372 ? -17.348 -26.242 5.682 1.00 30.27 372 ASN A CA 1
ATOM 2966 C C . ASN A 1 372 ? -16.128 -25.500 6.249 1.00 30.27 372 ASN A C 1
ATOM 2968 O O . ASN A 1 372 ? -15.110 -25.361 5.590 1.00 30.27 372 ASN A O 1
ATOM 2972 N N . GLY A 1 373 ? -16.212 -25.203 7.547 1.00 33.06 373 GLY A N 1
ATOM 2973 C CA . GLY A 1 373 ? -15.171 -25.552 8.512 1.00 33.06 373 GLY A CA 1
ATOM 2974 C C . GLY A 1 373 ? -13.789 -24.929 8.350 1.00 33.06 373 GLY A C 1
ATOM 2975 O O . GLY A 1 373 ? -12.888 -25.629 7.919 1.00 33.06 373 GLY A O 1
ATOM 2976 N N . TYR A 1 374 ? -13.596 -23.750 8.945 1.00 26.34 374 TYR A N 1
ATOM 2977 C CA . TYR A 1 374 ? -12.425 -23.442 9.770 1.00 26.34 374 TYR A CA 1
ATOM 2978 C C . TYR A 1 374 ? -12.847 -22.623 10.998 1.00 26.34 374 TYR A C 1
ATOM 2980 O O . TYR A 1 374 ? -13.739 -21.781 10.958 1.00 26.34 374 TYR A O 1
ATOM 2988 N N . ILE A 1 375 ? -12.245 -22.968 12.134 1.00 28.55 375 ILE A N 1
ATOM 2989 C CA . ILE A 1 375 ? -12.443 -22.354 13.447 1.00 28.55 375 ILE A CA 1
ATOM 2990 C C . ILE A 1 375 ? -11.540 -21.120 13.513 1.00 28.55 375 ILE A C 1
ATOM 2992 O O . ILE A 1 375 ? -10.321 -21.262 13.436 1.00 28.55 375 ILE A O 1
ATOM 2996 N N . ALA A 1 376 ? -12.112 -19.931 13.716 1.00 26.58 376 ALA A N 1
ATOM 2997 C CA . ALA A 1 376 ? -11.347 -18.765 14.143 1.00 26.58 376 ALA A CA 1
ATOM 2998 C C . ALA A 1 376 ? -10.749 -19.046 15.531 1.00 26.58 376 ALA A C 1
ATOM 3000 O O . ALA A 1 376 ? -11.459 -19.343 16.495 1.00 26.58 376 ALA A O 1
ATOM 3001 N N . THR A 1 377 ? -9.425 -18.993 15.642 1.00 26.55 377 THR A N 1
ATOM 3002 C CA . THR A 1 377 ? -8.724 -19.191 16.908 1.00 26.55 377 THR A CA 1
ATOM 3003 C C . THR A 1 377 ? -8.996 -18.023 17.852 1.00 26.55 377 THR A C 1
ATOM 3005 O O . THR A 1 377 ? -8.365 -16.976 17.755 1.00 26.55 377 THR A O 1
ATOM 3008 N N . THR A 1 378 ? -9.848 -18.222 18.857 1.00 24.70 378 THR A N 1
ATOM 3009 C CA . THR A 1 378 ? -9.606 -17.596 20.159 1.00 24.70 378 THR A CA 1
ATOM 3010 C C . THR A 1 378 ? -8.402 -18.305 20.770 1.00 24.70 378 THR A C 1
ATOM 3012 O O . THR A 1 378 ? -8.525 -19.449 21.212 1.00 24.70 378 THR A O 1
ATOM 3015 N N . SER A 1 379 ? -7.227 -17.670 20.801 1.00 26.02 379 SER A N 1
ATOM 3016 C CA . SER A 1 379 ? -6.136 -18.174 21.637 1.00 26.02 379 SER A CA 1
ATOM 3017 C C . SER A 1 379 ? -6.474 -17.885 23.104 1.00 26.02 379 SER A C 1
ATOM 3019 O O . SER A 1 379 ? -6.021 -16.907 23.696 1.00 26.02 379 SER A O 1
ATOM 3021 N N . THR A 1 380 ? -7.288 -18.738 23.713 1.00 28.64 380 THR A N 1
ATOM 3022 C CA . THR A 1 380 ? -7.362 -18.852 25.165 1.00 28.64 380 THR A CA 1
ATOM 3023 C C . THR A 1 380 ? -6.818 -20.208 25.579 1.00 28.64 380 THR A C 1
ATOM 3025 O O . THR A 1 380 ? -7.431 -21.248 25.383 1.00 28.64 380 THR A O 1
ATOM 3028 N N . GLN A 1 381 ? -5.630 -20.123 26.185 1.00 29.97 381 GLN A N 1
ATOM 3029 C CA . GLN A 1 381 ? -4.839 -21.166 26.840 1.00 29.97 381 GLN A CA 1
ATOM 3030 C C . GLN A 1 381 ? -4.089 -22.156 25.937 1.00 29.97 381 GLN A C 1
ATOM 3032 O O . GLN A 1 381 ? -4.603 -23.189 25.530 1.00 29.97 381 GLN A O 1
ATOM 3037 N N . GLY A 1 382 ? -2.787 -21.897 25.765 1.00 26.44 382 GLY A N 1
ATOM 3038 C CA . GLY A 1 382 ? -1.829 -22.943 25.403 1.00 26.44 382 GLY A CA 1
ATOM 3039 C C . GLY A 1 382 ? -0.616 -22.456 24.620 1.00 26.44 382 GLY A C 1
ATOM 3040 O O . GLY A 1 382 ? -0.535 -22.697 23.428 1.00 26.44 382 GLY A O 1
ATOM 3041 N N . LYS A 1 383 ? 0.352 -21.859 25.328 1.00 21.14 383 LYS A N 1
ATOM 3042 C CA . LYS A 1 383 ? 1.700 -21.475 24.863 1.00 21.14 383 LYS A CA 1
ATOM 3043 C C . LYS A 1 383 ? 1.744 -20.394 23.778 1.00 21.14 383 LYS A C 1
ATOM 3045 O O . LYS A 1 383 ? 1.554 -20.644 22.595 1.00 21.14 383 LYS A O 1
ATOM 3050 N N . ALA A 1 384 ? 2.152 -19.206 24.220 1.00 22.80 384 ALA A N 1
ATOM 3051 C CA . ALA A 1 384 ? 2.804 -18.222 23.374 1.00 22.80 384 ALA A CA 1
ATOM 3052 C C . ALA A 1 384 ? 3.850 -18.915 22.483 1.00 22.80 384 ALA A C 1
ATOM 3054 O O . ALA A 1 384 ? 4.817 -19.491 22.986 1.00 22.80 384 ALA A O 1
ATOM 3055 N N . ARG A 1 385 ? 3.660 -18.857 21.164 1.00 21.28 385 ARG A N 1
ATOM 3056 C CA . ARG A 1 385 ? 4.801 -18.834 20.256 1.00 21.28 385 ARG A CA 1
ATOM 3057 C C . ARG A 1 385 ? 5.271 -17.391 20.235 1.00 21.28 385 ARG A C 1
ATOM 3059 O O . ARG A 1 385 ? 4.734 -16.564 19.515 1.00 21.28 385 ARG A O 1
ATOM 3066 N N . THR A 1 386 ? 6.254 -17.102 21.075 1.00 22.92 386 THR A N 1
ATOM 3067 C CA . THR A 1 386 ? 7.225 -16.054 20.791 1.00 22.92 386 THR A CA 1
ATOM 3068 C C . THR A 1 386 ? 7.912 -16.433 19.483 1.00 22.92 386 THR A C 1
ATOM 3070 O O . THR A 1 386 ? 8.827 -17.255 19.464 1.00 22.92 386 THR A O 1
ATOM 3073 N N . THR A 1 387 ? 7.434 -15.898 18.366 1.00 25.02 387 THR A N 1
ATOM 3074 C CA . THR A 1 387 ? 8.311 -15.675 17.220 1.00 25.02 387 THR A CA 1
ATOM 3075 C C . THR A 1 387 ? 9.15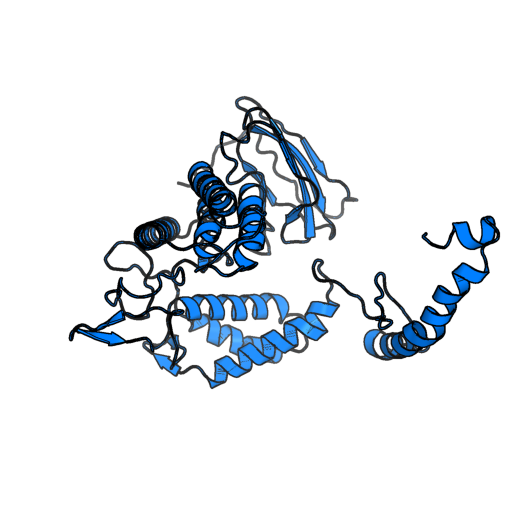8 -14.465 17.578 1.00 25.02 387 THR A C 1
ATOM 3077 O O . THR A 1 387 ? 8.624 -13.428 17.968 1.00 25.02 387 THR A O 1
ATOM 3080 N N . ARG A 1 388 ? 10.467 -14.704 17.625 1.00 29.45 388 ARG A N 1
ATOM 3081 C CA . ARG A 1 388 ? 11.492 -13.723 17.971 1.00 29.45 388 ARG A CA 1
ATOM 3082 C C . ARG A 1 388 ? 11.503 -12.553 17.007 1.00 29.45 388 ARG A C 1
ATOM 3084 O O . ARG A 1 388 ? 11.218 -12.815 15.819 1.00 29.45 388 ARG A O 1
#

Secondary structure (DSSP, 8-state):
-TTHHHHHTT-GGGTHHHHHHIIIIIHHHHHHHHHHHH--SS----S---TT---S---SSS--HHHIIIIIHHHHHHHHHHHHHH-EEETTEEE-SSEE-TT--EE-TTS-EE-EESS-HHHHHHHHHHHHHHHHHHTTSGGGGGHHHHHHHHHTSPPS-PBPTTSSB-SSSS-PEE-TTSPP--GGGTTTTTS-SS-SSS--TTHHHHHHHHHHHHHHH----THHHHHHHHHHHHTT-HHHHHHHHHHHHHHHHHHTSSS--EETTEE-HHHHHHHHHHHHHHHEE--S-TTT-EEEESTT--TT--SEEEEEEEETTTEEEEEEEETTEEEEEEEEETT-PPPEEEE-SPPTT----EEEE------S--------SS------

pLDDT: mean 79.48, std 18.52, range [21.14, 98.19]

Sequence (388 aa):
MNHWLTEMTGLSEMSLQLFEFTKNRVMPNGESTAEILYNCSGWVSHHNNDLWGDTAPHDEFTGNTSFLHTTAIPILTGLVEFYNDFHIERDGYLVTAPSASTENTYITSDGVYNAIVIGPTSDQYYLREILTNFLNVSSMTDSKHIVPQATKMLSKIRTPFLPNEYGGIQKWWDDWQEDYNSQPMMDPILGLYPFAAISTWQPNGNVTQMAETSLNDYLQETQGNSWSIVWPIAYFARLWQAENAHVYIQKTLQTLVSYSGNPWTMNVGYYQIDGNLGYVAGTTEMLLQSQGPAEEWPIMLLPALPSEWSTGWVQGLVARGGFEVNIEWANGSFQQANVYSRLGRDMNITVFNLPTGKNTFTIKELGLTSHNGYIATTSTQGKARTTR

InterPro domains:
  IPR008928 Six-hairpin glycosidase superfamily [SSF48208] (14-353)
  IPR012341 Six-hairpin glycosidase-like superfamily [G3DSA:1.50.10.10] (1-287)
  IPR049053 Alpha fucosidase A-like, C-terminal domain [PF21307] (299-353)
  IPR054363 Glycosyl hydrolase family 95, catalytic domain [PF22124] (1-59)
  IPR054363 Glycosyl hydrolase family 95, catalytic domain [PF22124] (60-287)